Protein AF-A0A7Y2IN95-F1 (afdb_monomer)

Sequence (517 aa):
MPLPRKTAAGIASTVIFLLLLTSPASAHTDFESSYPADGASLDGPLDEITLVFTTEAEPVGDEFQILDSSGELLAPTSASTTDGRTWTLLIDPPLPAGPTGVRWMVKAPDAHPIDGSFSFTIVTSGDPTPNARTAAQTQTDGPQDPPAASDTTRAAGAGLALDEFLVTADSGQSSLTKLVPMARFLGFGGVLLGLGSITFAVVVLRGTKGEIWHVLFWTRRGGVLVVLSAILEFVAQVSSESGQASTLSSTFSVATSTFGLAIAMRIVGGIALAIGADFSLWTAPASPDLLPHRQQGAQRQLIAASSGAAQPPAEVDFFPNSLEKEPSVGRGELMWRATADSTLAFASVPILLISYAFDGHTVTEGDRWVTGALNAFHVGGAAVWVGGIVMLTSTLTRRKRAGHDLRALEMAIRFSVVASAALVIVGIAGALLSLTILDTVDELWTTPWGRLLLGKVLLVGIAATAGAYNHFELIPRLNRTGGNTALSEQLRVVVRLEAILLLSAVLVTAFMVGAAS

Structure (mmCIF, N/CA/C/O backbone):
data_AF-A0A7Y2IN95-F1
#
_entry.id   AF-A0A7Y2IN95-F1
#
loop_
_atom_site.group_PDB
_atom_site.id
_atom_site.type_symbol
_atom_site.label_atom_id
_atom_site.label_alt_id
_atom_site.label_comp_id
_atom_site.label_asym_id
_atom_site.label_entity_id
_atom_site.label_seq_id
_atom_site.pdbx_PDB_ins_code
_atom_site.Cartn_x
_atom_site.Cartn_y
_atom_site.Cartn_z
_atom_site.occupancy
_atom_site.B_iso_or_equiv
_atom_site.auth_seq_id
_atom_site.auth_comp_id
_atom_site.auth_asym_id
_atom_site.auth_atom_id
_atom_site.pdbx_PDB_model_num
ATOM 1 N N . MET A 1 1 ? -31.590 -10.942 8.340 1.00 36.75 1 MET A N 1
ATOM 2 C CA . MET A 1 1 ? -31.030 -12.310 8.387 1.00 36.75 1 MET A CA 1
ATOM 3 C C . MET A 1 1 ? -29.552 -12.207 8.732 1.00 36.75 1 MET A C 1
ATOM 5 O O . MET A 1 1 ? -28.870 -11.452 8.049 1.00 36.75 1 MET A O 1
ATOM 9 N N . PRO A 1 2 ? -29.050 -12.875 9.783 1.00 39.88 2 PRO A N 1
ATOM 10 C CA . PRO A 1 2 ? -27.616 -12.910 10.055 1.00 39.88 2 PRO A CA 1
ATOM 11 C C . PRO A 1 2 ? -26.902 -13.640 8.910 1.00 39.88 2 PRO A C 1
ATOM 13 O O . PRO A 1 2 ? -27.312 -14.734 8.529 1.00 39.88 2 PRO A O 1
ATOM 16 N N . LEU A 1 3 ? -25.851 -13.037 8.350 1.00 42.94 3 LEU A N 1
ATOM 17 C CA . LEU A 1 3 ? -24.986 -13.696 7.369 1.00 42.94 3 LEU A CA 1
ATOM 18 C C . LEU A 1 3 ? -24.347 -14.932 8.040 1.00 42.94 3 LEU A C 1
ATOM 20 O O . LEU A 1 3 ? -23.643 -14.776 9.044 1.00 42.94 3 LEU A O 1
ATOM 24 N N . PRO A 1 4 ? -24.614 -16.165 7.569 1.00 44.03 4 PRO A N 1
ATOM 25 C CA . PRO A 1 4 ? -24.109 -17.364 8.229 1.00 44.03 4 PRO A CA 1
ATOM 26 C C . PRO A 1 4 ? -22.579 -17.407 8.139 1.00 44.03 4 PRO A C 1
ATOM 28 O O . PRO A 1 4 ? -22.015 -17.017 7.131 1.00 44.03 4 PRO A O 1
ATOM 31 N N . ARG A 1 5 ? -21.879 -17.944 9.151 1.00 47.38 5 ARG A N 1
ATOM 32 C CA . ARG A 1 5 ? -20.393 -18.049 9.200 1.00 47.38 5 ARG A CA 1
ATOM 33 C C . ARG A 1 5 ? -19.745 -18.598 7.912 1.00 47.38 5 ARG A C 1
ATOM 35 O O . ARG A 1 5 ? -18.583 -18.304 7.646 1.00 47.38 5 ARG A O 1
ATOM 42 N N . LYS A 1 6 ? -20.502 -19.370 7.126 1.00 43.81 6 LYS A N 1
ATOM 43 C CA . LYS A 1 6 ? -20.122 -19.904 5.815 1.00 43.81 6 LYS A CA 1
ATOM 44 C C . LYS A 1 6 ? -19.934 -18.820 4.740 1.00 43.81 6 LYS A C 1
ATOM 46 O O . LYS A 1 6 ? -19.118 -19.024 3.857 1.00 43.81 6 LYS A O 1
ATOM 51 N N . THR A 1 7 ? -20.598 -17.663 4.827 1.00 51.06 7 THR A N 1
ATOM 52 C CA . THR A 1 7 ? -20.450 -16.567 3.849 1.00 51.06 7 THR A CA 1
ATOM 53 C C . THR A 1 7 ? -19.141 -15.813 4.015 1.00 51.06 7 THR A C 1
ATOM 55 O O . THR A 1 7 ? -18.540 -15.450 3.018 1.00 51.06 7 THR A O 1
ATOM 58 N N . ALA A 1 8 ? -18.645 -15.626 5.243 1.00 45.12 8 ALA A N 1
ATOM 59 C CA . ALA A 1 8 ? -17.359 -14.961 5.453 1.00 45.12 8 ALA A CA 1
ATOM 60 C C . ALA A 1 8 ? -16.173 -15.826 5.006 1.00 45.12 8 ALA A C 1
ATOM 62 O O . ALA A 1 8 ? -15.223 -15.317 4.419 1.00 45.12 8 ALA A O 1
ATOM 63 N N . ALA A 1 9 ? -16.250 -17.136 5.260 1.00 50.97 9 ALA A N 1
ATOM 64 C CA . ALA A 1 9 ? -15.304 -18.100 4.705 1.00 50.97 9 ALA A CA 1
ATOM 65 C C . ALA A 1 9 ? -15.447 -18.199 3.180 1.00 50.97 9 ALA A C 1
ATOM 67 O O . ALA A 1 9 ? -14.440 -18.203 2.492 1.00 50.97 9 ALA A O 1
ATOM 68 N N . GLY A 1 10 ? -16.680 -18.190 2.661 1.00 59.28 10 GLY A N 1
ATOM 69 C CA . GLY A 1 10 ? -16.968 -18.180 1.228 1.00 59.28 10 GLY A CA 1
ATOM 70 C C . GLY A 1 10 ? -16.366 -16.971 0.520 1.00 59.28 10 GLY A C 1
ATOM 71 O O . GLY A 1 10 ? -15.615 -17.161 -0.415 1.00 59.28 10 GLY A O 1
ATOM 72 N N . ILE A 1 11 ? -16.594 -15.750 1.012 1.00 61.47 11 ILE A N 1
ATOM 73 C CA . ILE A 1 11 ? -16.018 -14.524 0.437 1.00 61.47 11 ILE A CA 1
ATOM 74 C C . ILE A 1 11 ? -14.494 -14.534 0.549 1.00 61.47 11 ILE A C 1
ATOM 76 O O . ILE A 1 11 ? -13.833 -14.221 -0.426 1.00 61.47 11 ILE A O 1
ATOM 80 N N . ALA A 1 12 ? -13.920 -14.926 1.692 1.00 56.47 12 ALA A N 1
ATOM 81 C CA . ALA A 1 12 ? -12.467 -15.034 1.821 1.00 56.47 12 ALA A CA 1
ATOM 82 C C . ALA A 1 12 ? -11.889 -16.052 0.827 1.00 56.47 12 ALA A C 1
ATOM 84 O O . ALA A 1 12 ? -10.903 -15.757 0.167 1.00 56.47 12 ALA A O 1
ATOM 85 N N . SER A 1 13 ? -12.526 -17.214 0.672 1.00 65.62 13 SER A N 1
ATOM 86 C CA . SER A 1 13 ? -12.144 -18.224 -0.315 1.00 65.62 13 SER A CA 1
ATOM 87 C C . SER A 1 13 ? -12.374 -17.762 -1.748 1.00 65.62 13 SER A C 1
ATOM 89 O O . SER A 1 13 ? -11.560 -18.094 -2.590 1.00 65.62 13 SER A O 1
ATOM 91 N N . THR A 1 14 ? -13.418 -16.985 -2.041 1.00 70.50 14 THR A N 1
ATOM 92 C CA . THR A 1 14 ? -13.666 -16.406 -3.368 1.00 70.50 14 THR A CA 1
ATOM 93 C C . THR A 1 14 ? -12.662 -15.308 -3.681 1.00 70.50 14 THR A C 1
ATOM 95 O O . THR A 1 14 ? -12.158 -15.276 -4.788 1.00 70.50 14 THR A O 1
ATOM 98 N N . VAL A 1 15 ? -12.314 -14.447 -2.723 1.00 66.44 15 VAL A N 1
ATOM 99 C CA . VAL A 1 15 ? -11.265 -13.433 -2.882 1.00 66.44 15 VAL A CA 1
ATOM 100 C C . VAL A 1 15 ? -9.909 -14.111 -3.062 1.00 66.44 15 VAL A C 1
ATOM 102 O O . VAL A 1 15 ? -9.207 -13.779 -4.001 1.00 66.44 15 VAL A O 1
ATOM 105 N N . ILE A 1 16 ? -9.571 -15.116 -2.247 1.00 66.50 16 ILE A N 1
ATOM 106 C CA . ILE A 1 16 ? -8.352 -15.923 -2.421 1.00 66.50 16 ILE A CA 1
ATOM 107 C C . ILE A 1 16 ? -8.368 -16.642 -3.774 1.00 66.50 16 ILE A C 1
ATOM 109 O O . ILE A 1 16 ? -7.372 -16.619 -4.473 1.00 66.50 16 ILE A O 1
ATOM 113 N N . PHE A 1 17 ? -9.484 -17.246 -4.177 1.00 68.38 17 PHE A N 1
ATOM 114 C CA . PHE A 1 17 ? -9.612 -17.924 -5.466 1.00 68.38 17 PHE A CA 1
ATOM 115 C C . PHE A 1 17 ? -9.497 -16.945 -6.638 1.00 68.38 17 PHE A C 1
ATOM 117 O O . PHE A 1 17 ? -8.802 -17.251 -7.591 1.00 68.38 17 PHE A O 1
ATOM 124 N N . LEU A 1 18 ? -10.088 -15.751 -6.554 1.00 63.34 18 LEU A N 1
ATOM 125 C CA . LEU A 1 18 ? -9.924 -14.689 -7.550 1.00 63.34 18 LEU A CA 1
ATOM 126 C C . LEU A 1 18 ? -8.475 -14.181 -7.599 1.00 63.34 18 LEU A C 1
ATOM 128 O O . LEU A 1 18 ? -7.954 -13.998 -8.690 1.00 63.34 18 LEU A O 1
ATOM 132 N N . LEU A 1 19 ? -7.811 -14.032 -6.448 1.00 57.50 19 LEU A N 1
ATOM 133 C CA . LEU A 1 19 ? -6.383 -13.689 -6.348 1.00 57.50 19 LEU A CA 1
ATOM 134 C C . LEU A 1 19 ? -5.453 -14.821 -6.828 1.00 57.50 19 LEU A C 1
ATOM 136 O O . LEU A 1 19 ? -4.314 -14.565 -7.196 1.00 57.50 19 LEU A O 1
ATOM 140 N N . LEU A 1 20 ? -5.904 -16.077 -6.796 1.00 54.44 20 LEU A N 1
ATOM 141 C CA . LEU A 1 20 ? -5.171 -17.233 -7.328 1.00 54.44 20 LEU A CA 1
ATOM 142 C C . LEU A 1 20 ? -5.464 -17.470 -8.818 1.00 54.44 20 LEU A C 1
ATOM 144 O O . LEU A 1 20 ? -4.652 -18.077 -9.507 1.00 54.44 20 LEU A O 1
ATOM 148 N N . LEU A 1 21 ? -6.620 -17.008 -9.308 1.00 48.66 21 LEU A N 1
ATOM 149 C CA . LEU A 1 21 ? -6.990 -16.988 -10.726 1.00 48.66 21 LEU A CA 1
ATOM 150 C C . LEU A 1 21 ? -6.372 -15.807 -11.470 1.00 48.66 21 LEU A C 1
ATOM 152 O O . LEU A 1 21 ? -6.215 -15.878 -12.686 1.00 48.66 21 LEU A O 1
ATOM 156 N N . THR A 1 22 ? -5.987 -14.744 -10.762 1.00 38.66 22 THR A N 1
ATOM 157 C CA . THR A 1 22 ? -4.951 -13.851 -11.263 1.00 38.66 22 THR A CA 1
ATOM 158 C C . THR A 1 22 ? -3.640 -14.622 -11.210 1.00 38.66 22 THR A C 1
ATOM 160 O O . THR A 1 22 ? -2.850 -14.478 -10.279 1.00 38.66 22 THR A O 1
ATOM 163 N N . SER A 1 23 ? -3.392 -15.458 -12.224 1.00 38.09 23 SER A N 1
ATOM 164 C CA . SER A 1 23 ? -2.013 -15.671 -12.656 1.00 38.09 23 SER A CA 1
ATOM 165 C C . SER A 1 23 ? -1.368 -14.286 -12.743 1.00 38.09 23 SER A C 1
ATOM 167 O O . SER A 1 23 ? -2.075 -13.350 -13.144 1.00 38.09 23 SER A O 1
ATOM 169 N N . PRO A 1 24 ? -0.088 -14.104 -12.366 1.00 42.38 24 PRO A N 1
ATOM 170 C CA . PRO A 1 24 ? 0.616 -12.930 -12.847 1.00 42.38 24 PRO A CA 1
ATOM 171 C C . PRO A 1 24 ? 0.386 -12.952 -14.355 1.00 42.38 24 PRO A C 1
ATOM 173 O O . PRO A 1 24 ? 0.809 -13.887 -15.036 1.00 42.38 24 PRO A O 1
ATOM 176 N N . ALA A 1 25 ? -0.437 -12.034 -14.858 1.00 39.53 25 ALA A N 1
ATOM 177 C CA . ALA A 1 25 ? -0.475 -11.811 -16.278 1.00 39.53 25 ALA A CA 1
ATOM 178 C C . ALA A 1 25 ? 0.947 -11.345 -16.536 1.00 39.53 25 ALA A C 1
ATOM 180 O O . ALA A 1 25 ? 1.322 -10.272 -16.065 1.00 39.53 25 ALA A O 1
ATOM 181 N N . SER A 1 26 ? 1.766 -12.215 -17.128 1.00 45.59 26 SER A N 1
ATOM 182 C CA . SER A 1 26 ? 3.065 -11.823 -17.649 1.00 45.59 26 SER A CA 1
ATOM 183 C C . SER A 1 26 ? 2.737 -10.906 -18.816 1.00 45.59 26 SER A C 1
ATOM 185 O O . SER A 1 26 ? 2.536 -11.340 -19.941 1.00 45.59 26 SER A O 1
ATOM 187 N N . ALA A 1 27 ? 2.455 -9.664 -18.457 1.00 42.09 27 ALA A N 1
ATOM 188 C CA . ALA A 1 27 ? 2.051 -8.576 -19.318 1.00 42.09 27 ALA A CA 1
ATOM 189 C C . ALA A 1 27 ? 3.270 -7.738 -19.717 1.00 42.09 27 ALA A C 1
ATOM 191 O O . ALA A 1 27 ? 3.113 -6.724 -20.386 1.00 42.09 27 ALA A O 1
ATOM 192 N N . HIS A 1 28 ? 4.457 -8.157 -19.274 1.00 57.78 28 HIS A N 1
ATOM 193 C CA . HIS A 1 28 ? 5.712 -7.565 -19.676 1.00 57.78 28 HIS A CA 1
ATOM 194 C C . HIS A 1 28 ? 6.055 -8.022 -21.084 1.00 57.78 28 HIS A C 1
ATOM 196 O O . HIS A 1 28 ? 6.072 -9.226 -21.369 1.00 57.78 28 HIS A O 1
ATOM 202 N N . THR A 1 29 ? 6.329 -7.036 -21.937 1.00 61.94 29 THR A N 1
ATOM 203 C CA . THR A 1 29 ? 7.121 -7.251 -23.140 1.00 61.94 29 THR A CA 1
ATOM 204 C C . THR A 1 29 ? 8.453 -7.836 -22.691 1.00 61.94 29 THR A C 1
ATOM 206 O O . THR A 1 29 ? 9.130 -7.269 -21.839 1.00 61.94 29 THR A O 1
ATOM 209 N N . ASP A 1 30 ? 8.780 -9.002 -23.224 1.00 72.50 30 ASP A N 1
ATOM 210 C CA . ASP A 1 30 ? 10.022 -9.724 -22.987 1.00 72.50 30 ASP A CA 1
ATOM 211 C C . ASP A 1 30 ? 10.564 -10.177 -24.346 1.00 72.50 30 ASP A C 1
ATOM 213 O O . ASP A 1 30 ? 9.817 -10.272 -25.331 1.00 72.50 30 ASP A O 1
ATOM 217 N N . PHE A 1 31 ? 11.861 -10.442 -24.409 1.00 80.94 31 PHE A N 1
ATOM 218 C CA . PHE A 1 31 ? 12.503 -10.966 -25.603 1.00 80.94 31 PHE A CA 1
ATOM 219 C C . PHE A 1 31 ? 12.159 -12.447 -25.773 1.00 80.94 31 PHE A C 1
ATOM 221 O O . PHE A 1 31 ? 12.450 -13.278 -24.916 1.00 80.94 31 PHE A O 1
ATOM 228 N N . GLU A 1 32 ? 11.514 -12.786 -26.889 1.00 83.38 32 GLU A N 1
ATOM 229 C CA . GLU A 1 32 ? 11.053 -14.147 -27.166 1.00 83.38 32 GLU A CA 1
ATOM 230 C C . GLU A 1 32 ? 12.100 -14.935 -27.960 1.00 83.38 32 GLU A C 1
ATOM 232 O O . GLU A 1 32 ? 12.454 -16.054 -27.586 1.00 83.38 32 GLU A O 1
ATOM 237 N N . SER A 1 33 ? 12.595 -14.373 -29.068 1.00 85.06 33 SER A N 1
ATOM 238 C CA . SER A 1 33 ? 13.612 -15.016 -29.910 1.00 85.06 33 SER A CA 1
ATOM 239 C C . SER A 1 33 ? 14.237 -14.052 -30.921 1.00 85.06 33 SER A C 1
ATOM 241 O O . SER A 1 33 ? 13.730 -12.956 -31.151 1.00 85.06 33 SER A O 1
ATOM 243 N N . SER A 1 34 ? 15.315 -14.488 -31.573 1.00 93.75 34 SER A N 1
ATOM 244 C CA . SER A 1 34 ? 15.906 -13.804 -32.722 1.00 93.75 34 SER A CA 1
ATOM 245 C C . SER A 1 34 ? 16.269 -14.769 -33.845 1.00 93.75 34 SER A C 1
ATOM 247 O O . SER A 1 34 ? 16.494 -15.965 -33.634 1.00 93.75 34 SER A O 1
ATOM 249 N N . TYR A 1 35 ? 16.374 -14.216 -35.049 1.00 91.31 35 TYR A N 1
ATOM 250 C CA . TYR A 1 35 ? 17.114 -14.806 -36.150 1.00 91.31 35 TYR A CA 1
ATOM 251 C C . TYR A 1 35 ? 18.186 -13.808 -36.606 1.00 91.31 35 TYR A C 1
ATOM 253 O O . TYR A 1 35 ? 17.831 -12.716 -37.035 1.00 91.31 35 TYR A O 1
ATOM 261 N N . PRO A 1 36 ? 19.476 -14.151 -36.547 1.00 94.69 36 PRO A N 1
ATOM 262 C CA . PRO A 1 36 ? 20.026 -15.387 -36.001 1.00 94.69 36 PRO A CA 1
ATOM 263 C C . PRO A 1 36 ? 19.765 -15.570 -34.506 1.00 94.69 36 PRO A C 1
ATOM 265 O O . PRO A 1 36 ? 19.618 -14.594 -33.772 1.00 94.69 36 PRO A O 1
ATOM 268 N N . ALA A 1 37 ? 19.715 -16.826 -34.058 1.00 90.38 37 ALA A N 1
ATOM 269 C CA . ALA A 1 37 ? 19.583 -17.138 -32.638 1.00 90.38 37 ALA A CA 1
ATOM 270 C C . ALA A 1 37 ? 20.877 -16.800 -31.879 1.00 90.38 37 ALA A C 1
ATOM 272 O O . ALA A 1 37 ? 21.968 -16.859 -32.450 1.00 90.38 37 ALA A O 1
ATOM 273 N N . ASP A 1 38 ? 20.757 -16.501 -30.586 1.00 88.81 38 ASP A N 1
ATOM 274 C CA . ASP A 1 38 ? 21.921 -16.282 -29.725 1.00 88.81 38 ASP A CA 1
ATOM 275 C C . ASP A 1 38 ? 22.856 -17.506 -29.717 1.00 88.81 38 ASP A C 1
ATOM 277 O O . ASP A 1 38 ? 22.423 -18.657 -29.599 1.00 88.81 38 ASP A O 1
ATOM 281 N N . GLY A 1 39 ? 24.148 -17.252 -29.902 1.00 86.56 39 GLY A N 1
ATOM 282 C CA . GLY A 1 39 ? 25.207 -18.245 -30.045 1.00 86.56 39 GLY A CA 1
ATOM 283 C C . GLY A 1 39 ? 25.232 -18.999 -31.381 1.00 86.56 39 GLY A C 1
ATOM 284 O O . GLY A 1 39 ? 26.013 -19.943 -31.517 1.00 86.56 39 GLY A O 1
ATOM 285 N N . ALA A 1 40 ? 24.402 -18.642 -32.369 1.00 88.31 40 ALA A N 1
ATOM 286 C CA . ALA A 1 40 ? 24.360 -19.354 -33.648 1.00 88.31 40 ALA A CA 1
ATOM 287 C C . ALA A 1 40 ? 25.634 -19.149 -34.492 1.00 88.31 40 ALA A C 1
ATOM 289 O O . ALA A 1 40 ? 26.254 -18.087 -34.468 1.00 88.31 40 ALA A O 1
ATOM 290 N N . SER A 1 41 ? 25.981 -20.153 -35.304 1.00 92.00 41 SER A N 1
ATOM 291 C CA . SER A 1 41 ? 26.959 -20.044 -36.396 1.00 92.00 41 SER A CA 1
ATOM 292 C C . SER A 1 41 ? 26.245 -20.192 -37.739 1.00 92.00 41 SER A C 1
ATOM 294 O O . SER A 1 41 ? 25.483 -21.144 -37.908 1.00 92.00 41 SER A O 1
ATOM 296 N N . LEU A 1 42 ? 26.477 -19.280 -38.685 1.00 89.56 42 LEU A N 1
ATOM 297 C CA . LEU A 1 42 ? 25.752 -19.220 -39.964 1.00 89.56 42 LEU A CA 1
ATOM 298 C C . LEU A 1 42 ? 26.711 -19.140 -41.146 1.00 89.56 42 LEU A C 1
ATOM 300 O O . LEU A 1 42 ? 27.729 -18.460 -41.059 1.00 89.56 42 LEU A O 1
ATOM 304 N N . ASP A 1 43 ? 26.343 -19.756 -42.265 1.00 86.06 43 ASP A N 1
ATOM 305 C CA . ASP A 1 43 ? 27.099 -19.661 -43.511 1.00 86.06 43 ASP A CA 1
ATOM 306 C C . ASP A 1 43 ? 26.725 -18.402 -44.311 1.00 86.06 43 ASP A C 1
ATOM 308 O O . ASP A 1 43 ? 25.556 -18.191 -44.633 1.00 86.06 43 ASP A O 1
ATOM 312 N N . GLY A 1 44 ? 27.735 -17.637 -44.736 1.00 76.44 44 GLY A N 1
ATOM 313 C CA . GLY A 1 44 ? 27.584 -16.565 -45.730 1.00 76.44 44 GLY A CA 1
ATOM 314 C C . GLY A 1 44 ? 27.246 -15.178 -45.162 1.00 76.44 44 GLY A C 1
ATOM 315 O O . GLY A 1 44 ? 26.984 -15.041 -43.973 1.00 76.44 44 GLY A O 1
ATOM 316 N N . PRO A 1 45 ? 27.297 -14.123 -45.997 1.00 77.69 45 PRO A N 1
ATOM 317 C CA . PRO A 1 45 ? 27.002 -12.760 -45.559 1.00 77.69 45 PRO A CA 1
ATOM 318 C C . PRO A 1 45 ? 25.541 -12.632 -45.108 1.00 77.69 45 PRO A C 1
ATOM 320 O O . PRO A 1 45 ? 24.650 -13.180 -45.755 1.00 77.69 45 PRO A O 1
ATOM 323 N N . LEU A 1 46 ? 25.307 -11.893 -44.022 1.00 89.19 46 LEU A N 1
ATOM 324 C CA . LEU A 1 46 ? 23.978 -11.670 -43.449 1.00 89.19 46 LEU A CA 1
ATOM 325 C C . LEU A 1 46 ? 23.557 -10.209 -43.643 1.00 89.19 46 LEU A C 1
ATOM 327 O O . LEU A 1 46 ? 24.260 -9.302 -43.205 1.00 89.19 46 LEU A O 1
ATOM 331 N N . ASP A 1 47 ? 22.412 -9.989 -44.276 1.00 92.69 47 ASP A N 1
ATOM 332 C CA . ASP A 1 47 ? 21.821 -8.672 -44.549 1.00 92.69 47 ASP A CA 1
ATOM 333 C C . ASP A 1 47 ? 20.510 -8.423 -43.784 1.00 92.69 47 ASP A C 1
ATOM 335 O O . ASP A 1 47 ? 19.954 -7.327 -43.848 1.00 92.69 47 ASP A O 1
ATOM 339 N N . GLU A 1 48 ? 20.030 -9.409 -43.021 1.00 93.69 48 GLU A N 1
ATOM 340 C CA . GLU A 1 48 ? 18.777 -9.330 -42.271 1.00 93.69 48 GLU A CA 1
ATOM 341 C C . GLU A 1 48 ? 18.904 -9.946 -40.870 1.00 93.69 48 GLU A C 1
ATOM 343 O O . GLU A 1 48 ? 19.408 -11.059 -40.700 1.00 93.69 48 GLU A O 1
ATOM 348 N N . ILE A 1 49 ? 18.399 -9.235 -39.858 1.00 95.38 49 ILE A N 1
ATOM 349 C CA . ILE A 1 49 ? 18.238 -9.725 -38.482 1.00 95.38 49 ILE A CA 1
ATOM 350 C C . ILE A 1 49 ? 16.778 -9.539 -38.071 1.00 95.38 49 ILE A C 1
ATOM 352 O O . ILE A 1 49 ? 16.201 -8.477 -38.273 1.00 95.38 49 ILE A O 1
ATOM 356 N N . THR A 1 50 ? 16.174 -10.555 -37.464 1.00 95.19 50 THR A N 1
ATOM 357 C CA . THR A 1 50 ? 14.816 -10.502 -36.913 1.00 95.19 50 THR A CA 1
ATOM 358 C C . THR A 1 50 ? 14.845 -10.635 -35.395 1.00 95.19 50 THR A C 1
ATOM 360 O O . THR A 1 50 ? 15.530 -11.508 -34.863 1.00 95.19 50 THR A O 1
ATOM 363 N N . LEU A 1 51 ? 14.066 -9.808 -34.699 1.00 93.62 51 LEU A N 1
ATOM 364 C CA . LEU A 1 51 ? 13.828 -9.872 -33.258 1.00 93.62 51 LEU A CA 1
ATOM 365 C C . LEU A 1 51 ? 12.334 -10.081 -33.000 1.00 93.62 51 LEU A C 1
ATOM 367 O O . LEU A 1 51 ? 11.502 -9.454 -33.652 1.00 93.62 51 LEU A O 1
ATOM 371 N N . VAL A 1 52 ? 11.995 -10.949 -32.050 1.00 90.75 52 VAL A N 1
ATOM 372 C CA . VAL A 1 52 ? 10.614 -11.276 -31.679 1.00 90.75 52 VAL A CA 1
ATOM 373 C C . VAL A 1 52 ? 10.410 -11.001 -30.196 1.00 90.75 52 VAL A C 1
ATOM 375 O O . VAL A 1 52 ? 11.180 -11.485 -29.366 1.00 90.75 52 VAL A O 1
ATOM 378 N N . PHE A 1 53 ? 9.341 -10.277 -29.873 1.00 86.75 53 PHE A N 1
ATOM 379 C CA . PHE A 1 53 ? 8.924 -9.971 -28.507 1.00 86.75 53 PHE A CA 1
ATOM 380 C C . PHE A 1 53 ? 7.570 -10.613 -28.156 1.00 86.75 53 PHE A C 1
ATOM 382 O O . PHE A 1 53 ? 6.698 -10.837 -29.009 1.00 86.75 53 PHE A O 1
ATOM 389 N N . THR A 1 54 ? 7.367 -10.875 -26.863 1.00 80.44 54 THR A N 1
ATOM 390 C CA . THR A 1 54 ? 6.140 -11.500 -26.335 1.00 80.44 54 THR A CA 1
ATOM 391 C C . THR A 1 54 ? 4.892 -10.623 -26.512 1.00 80.44 54 THR A C 1
ATOM 393 O O . THR A 1 54 ? 3.787 -11.148 -26.682 1.00 80.44 54 THR A O 1
ATOM 396 N N . THR A 1 55 ? 5.056 -9.297 -26.518 1.00 78.62 55 THR A N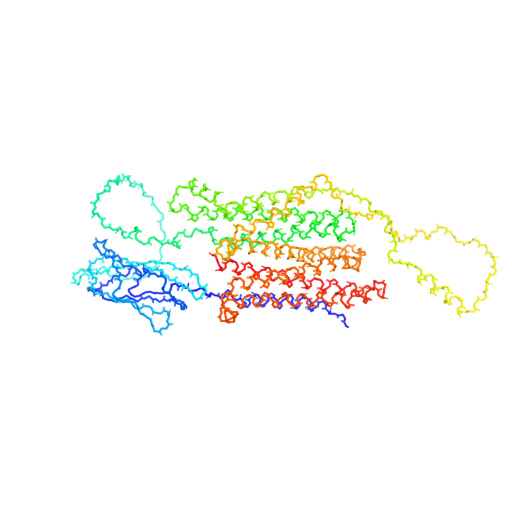 1
ATOM 397 C CA . THR A 1 55 ? 4.019 -8.282 -26.782 1.00 78.62 55 THR A CA 1
ATOM 398 C C . THR A 1 55 ? 4.569 -7.155 -27.660 1.00 78.62 55 THR A C 1
ATOM 400 O O . THR A 1 55 ? 5.729 -7.200 -28.061 1.00 78.62 55 THR A O 1
ATOM 403 N N . GLU A 1 56 ? 3.722 -6.189 -28.034 1.00 81.31 56 GLU A N 1
ATOM 404 C CA . GLU A 1 56 ? 4.133 -5.042 -28.858 1.00 81.31 56 GLU A CA 1
ATOM 405 C C . GLU A 1 56 ? 5.310 -4.290 -28.209 1.00 81.31 56 GLU A C 1
ATOM 407 O O . GLU A 1 56 ? 5.378 -4.166 -26.985 1.00 81.31 56 GLU A O 1
ATOM 412 N N . ALA A 1 57 ? 6.247 -3.817 -29.025 1.00 81.25 57 ALA A N 1
ATOM 413 C CA . ALA A 1 57 ? 7.452 -3.123 -28.599 1.00 81.25 57 ALA A CA 1
ATOM 414 C C . ALA A 1 57 ? 7.728 -1.939 -29.531 1.00 81.25 57 ALA A C 1
ATOM 416 O O . ALA A 1 57 ? 7.751 -2.095 -30.755 1.00 81.25 57 ALA A O 1
ATOM 417 N N . GLU A 1 58 ? 7.947 -0.763 -28.947 1.00 80.81 58 GLU A N 1
ATOM 418 C CA . GLU A 1 58 ? 8.278 0.466 -29.665 1.00 80.81 58 GLU A CA 1
ATOM 419 C C . GLU A 1 58 ? 9.744 0.851 -29.450 1.00 80.81 58 GLU A C 1
ATOM 421 O O . GLU A 1 58 ? 10.172 0.971 -28.307 1.00 80.81 58 GLU A O 1
ATOM 426 N N . PRO A 1 59 ? 10.504 1.129 -30.512 1.00 80.19 59 PRO A N 1
ATOM 427 C CA . PRO A 1 59 ? 11.826 1.712 -30.387 1.00 80.19 59 PRO A CA 1
ATOM 428 C C . PRO A 1 59 ? 11.793 3.170 -29.818 1.00 80.19 59 PRO A C 1
ATOM 430 O O . PRO A 1 59 ? 11.173 4.065 -30.392 1.00 80.19 59 PRO A O 1
ATOM 433 N N . VAL A 1 60 ? 12.454 3.405 -28.679 1.00 68.88 60 VAL A N 1
ATOM 434 C CA . VAL A 1 60 ? 13.123 4.603 -28.108 1.00 68.88 60 VAL A CA 1
ATOM 435 C C . VAL A 1 60 ? 14.580 4.942 -28.616 1.00 68.88 60 VAL A C 1
ATOM 437 O O . VAL A 1 60 ? 15.582 4.628 -27.967 1.00 68.88 60 VAL A O 1
ATOM 440 N N . GLY A 1 61 ? 14.759 5.737 -29.683 1.00 59.50 61 GLY A N 1
ATOM 441 C CA . GLY A 1 61 ? 16.057 6.392 -30.015 1.00 59.50 61 GLY A CA 1
ATOM 442 C C . GLY A 1 61 ? 16.993 5.669 -31.014 1.00 59.50 61 GLY A C 1
ATOM 443 O O . GLY A 1 61 ? 16.529 5.198 -32.047 1.00 59.50 61 GLY A O 1
ATOM 444 N N . ASP A 1 62 ? 18.321 5.665 -30.766 1.00 59.19 62 ASP A N 1
ATOM 445 C CA . ASP A 1 62 ? 19.377 5.063 -31.630 1.00 59.19 62 ASP A CA 1
ATOM 446 C C . ASP A 1 62 ? 19.699 3.614 -31.208 1.00 59.19 62 ASP A C 1
ATOM 448 O O . ASP A 1 62 ? 20.676 3.322 -30.508 1.00 59.19 62 ASP A O 1
ATOM 452 N N . GLU A 1 63 ? 18.821 2.694 -31.573 1.00 75.00 63 GLU A N 1
ATOM 453 C CA . GLU A 1 63 ? 18.382 1.718 -30.578 1.00 75.00 63 GLU A CA 1
ATOM 454 C C . GLU A 1 63 ? 18.651 0.253 -30.885 1.00 75.00 63 GLU A C 1
ATOM 456 O O . GLU A 1 63 ? 18.913 -0.536 -29.980 1.00 75.00 63 GLU A O 1
ATOM 461 N N . PHE A 1 64 ? 18.647 -0.098 -32.166 1.00 89.62 64 PHE A N 1
ATOM 462 C CA . PHE A 1 64 ? 19.211 -1.349 -32.638 1.00 89.62 64 PHE A CA 1
ATOM 463 C C . PHE A 1 64 ? 20.646 -1.068 -33.051 1.00 89.62 64 PHE A C 1
ATOM 465 O O . PHE A 1 64 ? 20.899 -0.310 -33.987 1.00 89.62 64 PHE A O 1
ATOM 472 N N . GLN A 1 65 ? 21.586 -1.665 -32.334 1.00 91.69 65 GLN A N 1
ATOM 473 C CA . GLN A 1 65 ? 23.008 -1.507 -32.587 1.00 91.69 65 GLN A CA 1
ATOM 474 C C . GLN A 1 65 ? 23.601 -2.862 -32.917 1.00 91.69 65 GLN A C 1
ATOM 476 O O . GLN A 1 65 ? 23.311 -3.860 -32.256 1.00 91.69 65 GLN A O 1
ATOM 481 N N . ILE A 1 66 ? 24.439 -2.886 -33.941 1.00 93.75 66 ILE A N 1
AT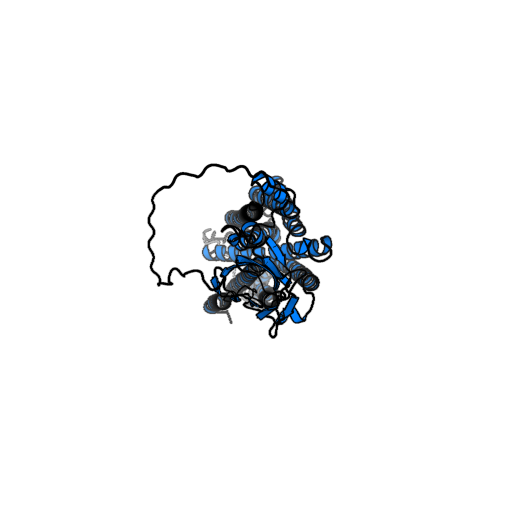OM 482 C CA . ILE A 1 66 ? 25.120 -4.086 -34.398 1.00 93.75 66 ILE A CA 1
ATOM 483 C C . ILE A 1 66 ? 26.611 -3.810 -34.278 1.00 93.75 66 ILE A C 1
ATOM 485 O O . ILE A 1 66 ? 27.103 -2.833 -34.829 1.00 93.75 66 ILE A O 1
ATOM 489 N N . LEU A 1 67 ? 27.329 -4.643 -33.536 1.00 93.25 67 LEU A N 1
ATOM 490 C CA . LEU A 1 67 ? 28.782 -4.613 -33.498 1.00 93.25 67 LEU A CA 1
ATOM 491 C C . LEU A 1 67 ? 29.298 -5.666 -34.471 1.00 93.25 67 LEU A C 1
ATOM 493 O O . LEU A 1 67 ? 29.067 -6.859 -34.260 1.00 93.25 67 LEU A O 1
ATOM 497 N N . ASP A 1 68 ? 29.981 -5.231 -35.522 1.00 90.06 68 ASP A N 1
ATOM 498 C CA . ASP A 1 68 ? 30.558 -6.145 -36.500 1.00 90.06 68 ASP A CA 1
ATOM 499 C C . ASP A 1 68 ? 31.866 -6.793 -36.004 1.00 90.06 68 ASP A C 1
ATOM 501 O O . ASP A 1 68 ? 32.418 -6.458 -34.951 1.00 90.06 68 ASP A O 1
ATOM 505 N N . SER A 1 69 ? 32.408 -7.717 -36.797 1.00 86.94 69 SER A N 1
ATOM 506 C CA . SER A 1 69 ? 33.648 -8.426 -36.465 1.00 86.94 69 SER A CA 1
ATOM 507 C C . SER A 1 69 ? 34.904 -7.548 -36.455 1.00 86.94 69 SER A C 1
ATOM 509 O O . SER A 1 69 ? 35.959 -7.999 -36.008 1.00 86.94 69 SER A O 1
ATOM 511 N N . SER A 1 70 ? 34.831 -6.328 -36.995 1.00 85.50 70 SER A N 1
ATOM 512 C CA . SER A 1 70 ? 35.920 -5.347 -36.971 1.00 85.50 70 SER A CA 1
ATOM 513 C C . SER A 1 70 ? 35.903 -4.481 -35.703 1.00 85.50 70 SER A C 1
ATOM 515 O O . SER A 1 70 ? 36.882 -3.785 -35.418 1.00 85.50 70 SER A O 1
ATOM 517 N N . GLY A 1 71 ? 34.832 -4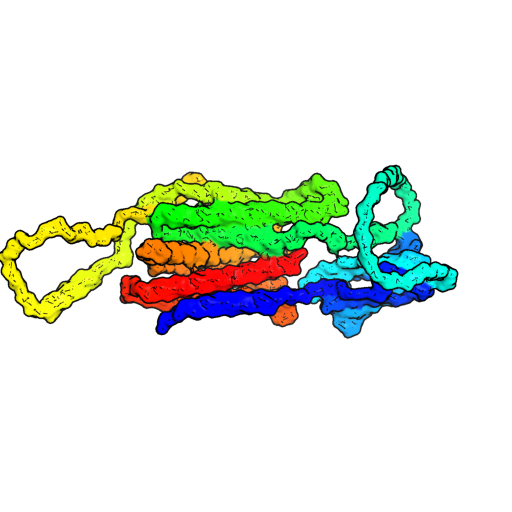.580 -34.905 1.00 83.88 71 GLY A N 1
ATOM 518 C CA . GLY A 1 71 ? 34.589 -3.748 -33.730 1.00 83.88 71 GLY A CA 1
ATOM 519 C C . GLY A 1 71 ? 33.965 -2.393 -34.077 1.00 83.88 71 GLY A C 1
ATOM 520 O O . GLY A 1 71 ? 34.050 -1.466 -33.265 1.00 83.88 71 GLY A O 1
ATOM 521 N N . GLU A 1 72 ? 33.380 -2.264 -35.272 1.00 88.62 72 GLU A N 1
ATOM 522 C CA . GLU A 1 72 ? 32.631 -1.093 -35.721 1.00 88.62 72 GLU A CA 1
ATOM 523 C C . GLU A 1 72 ? 31.156 -1.220 -35.312 1.00 88.62 72 GLU A C 1
ATOM 525 O O . GLU A 1 72 ? 30.541 -2.282 -35.435 1.00 88.62 72 GLU A O 1
ATOM 530 N N . LEU A 1 73 ? 30.591 -0.124 -34.797 1.00 89.44 73 LEU A N 1
ATOM 531 C CA . LEU A 1 73 ? 29.167 -0.031 -34.488 1.00 89.44 73 LEU A CA 1
ATOM 532 C C . LEU A 1 73 ? 28.400 0.407 -35.731 1.00 89.44 73 LEU A C 1
ATOM 534 O O . LEU A 1 73 ? 28.599 1.508 -36.244 1.00 89.44 73 LEU A O 1
ATOM 538 N N . LEU A 1 74 ? 27.479 -0.443 -36.154 1.00 89.31 74 LEU A N 1
ATOM 539 C CA . LEU A 1 74 ? 26.587 -0.240 -37.278 1.00 89.31 74 LEU A CA 1
ATOM 540 C C . LEU A 1 74 ? 25.158 -0.039 -36.765 1.00 89.31 74 LEU A C 1
ATOM 542 O O . LEU A 1 74 ? 24.695 -0.729 -35.853 1.00 89.31 74 LEU A O 1
ATOM 546 N N . ALA A 1 75 ? 24.448 0.900 -37.383 1.00 88.75 75 ALA A N 1
ATOM 547 C CA . ALA A 1 75 ? 22.998 0.992 -37.281 1.00 88.75 75 ALA A CA 1
ATOM 548 C C . ALA A 1 75 ? 22.374 0.241 -38.469 1.00 88.75 75 ALA A C 1
ATOM 550 O O . ALA A 1 75 ? 22.932 0.296 -39.571 1.00 88.75 75 ALA A O 1
ATOM 551 N N . PRO A 1 76 ? 21.229 -0.441 -38.294 1.00 90.25 76 PRO A N 1
ATOM 552 C CA . PRO A 1 76 ? 20.535 -1.046 -39.419 1.00 90.25 76 PRO A CA 1
ATOM 553 C C . PRO A 1 76 ? 20.080 0.036 -40.403 1.00 90.25 76 PRO A C 1
ATOM 555 O O . PRO A 1 76 ? 19.619 1.110 -40.013 1.00 90.25 76 PRO A O 1
ATOM 558 N N . THR A 1 77 ? 20.162 -0.264 -41.695 1.00 91.06 77 THR A N 1
ATOM 559 C CA . THR A 1 77 ? 19.704 0.613 -42.779 1.00 91.06 77 THR A CA 1
ATOM 560 C C . THR A 1 77 ? 18.193 0.852 -42.702 1.00 91.06 77 THR A C 1
ATOM 562 O O . THR A 1 77 ? 17.707 1.915 -43.087 1.00 91.06 77 THR A O 1
ATOM 565 N N . SER A 1 78 ? 17.437 -0.118 -42.178 1.00 89.19 78 SER A N 1
ATOM 566 C CA . SER A 1 78 ? 16.040 0.078 -41.783 1.00 89.19 78 SER A CA 1
ATOM 567 C C . SER A 1 78 ? 15.627 -0.894 -40.683 1.00 89.19 78 SER A C 1
ATOM 569 O O . SER A 1 78 ? 16.107 -2.024 -40.660 1.00 89.19 78 SER A O 1
ATOM 571 N N . ALA A 1 79 ? 14.696 -0.473 -39.830 1.00 90.19 79 ALA A N 1
ATOM 572 C CA . ALA A 1 79 ? 14.011 -1.318 -38.858 1.00 90.19 79 ALA A CA 1
ATOM 573 C C . ALA A 1 79 ? 12.501 -1.197 -39.096 1.00 90.19 79 ALA A C 1
ATOM 575 O O . ALA A 1 79 ? 11.968 -0.087 -39.132 1.00 90.19 79 ALA A O 1
ATOM 576 N N . SER A 1 80 ? 11.812 -2.317 -39.307 1.00 90.69 80 SER A N 1
ATOM 577 C CA . SER A 1 80 ? 10.374 -2.315 -39.597 1.00 90.69 80 SER A CA 1
ATOM 578 C C . SER A 1 80 ? 9.645 -3.458 -38.903 1.00 90.69 80 SER A C 1
ATOM 580 O O . SER A 1 80 ? 10.236 -4.487 -38.588 1.00 90.69 80 SER A O 1
ATOM 582 N N . THR A 1 81 ? 8.346 -3.277 -38.676 1.00 91.00 81 THR A N 1
ATOM 583 C CA . THR A 1 81 ? 7.471 -4.281 -38.069 1.00 91.00 81 THR A CA 1
ATOM 584 C C . THR A 1 81 ? 6.098 -4.262 -38.740 1.00 91.00 81 THR A C 1
ATOM 586 O O . THR A 1 81 ? 5.657 -3.223 -39.234 1.00 91.00 81 THR A O 1
ATOM 589 N N . THR A 1 82 ? 5.424 -5.414 -38.779 1.00 83.81 82 THR A N 1
ATOM 590 C CA . THR A 1 82 ? 4.050 -5.537 -39.312 1.00 83.81 82 THR A CA 1
ATOM 591 C C . THR A 1 82 ? 3.005 -5.682 -38.202 1.00 83.81 82 THR A C 1
ATOM 593 O O . THR A 1 82 ? 1.841 -5.343 -38.400 1.00 83.81 82 THR A O 1
ATOM 596 N N . ASP A 1 83 ? 3.411 -6.181 -37.036 1.00 83.25 83 ASP A N 1
ATOM 597 C CA . ASP A 1 83 ? 2.541 -6.557 -35.917 1.00 83.25 83 ASP A CA 1
ATOM 598 C C . ASP A 1 83 ? 2.964 -5.919 -34.581 1.00 83.25 83 ASP A C 1
ATOM 600 O O . ASP A 1 83 ? 2.380 -6.233 -33.547 1.00 83.25 83 ASP A O 1
ATOM 604 N N . GLY A 1 84 ? 3.993 -5.064 -34.590 1.00 83.19 84 GLY A N 1
ATOM 605 C CA . GLY A 1 84 ? 4.570 -4.450 -33.394 1.00 83.19 84 GLY A CA 1
ATOM 606 C C . GLY A 1 84 ? 5.416 -5.403 -32.546 1.00 83.19 84 GLY A C 1
ATOM 607 O O . GLY A 1 84 ? 6.021 -4.958 -31.578 1.00 83.19 84 GLY A O 1
ATOM 608 N N . ARG A 1 85 ? 5.477 -6.697 -32.880 1.00 88.00 85 ARG A N 1
ATOM 609 C CA . ARG A 1 85 ? 6.146 -7.748 -32.090 1.00 88.00 85 ARG A CA 1
ATOM 610 C C . ARG A 1 85 ? 7.386 -8.296 -32.772 1.00 88.00 85 ARG A C 1
ATOM 612 O O . ARG A 1 85 ? 8.347 -8.657 -32.102 1.00 88.00 85 ARG A O 1
ATOM 619 N N . THR A 1 86 ? 7.336 -8.384 -34.095 1.00 92.25 86 THR A N 1
ATOM 620 C CA . THR A 1 86 ? 8.402 -8.911 -34.938 1.00 92.25 86 THR A CA 1
ATOM 621 C C . THR A 1 86 ? 9.071 -7.743 -35.642 1.00 92.25 86 THR A C 1
ATOM 623 O O . THR A 1 86 ? 8.445 -7.069 -36.464 1.00 92.25 86 THR A O 1
ATOM 626 N N . TRP A 1 87 ? 10.327 -7.488 -35.299 1.00 94.00 87 TRP A N 1
ATOM 627 C CA . TRP A 1 87 ? 11.143 -6.425 -35.869 1.00 94.00 87 TRP A CA 1
ATOM 628 C C . TRP A 1 87 ? 12.160 -7.009 -36.839 1.00 94.00 87 TRP A C 1
ATOM 630 O O . TRP A 1 87 ? 12.983 -7.831 -36.448 1.00 94.00 87 TRP A O 1
ATOM 640 N N . THR A 1 88 ? 12.115 -6.558 -38.089 1.00 95.06 88 THR A N 1
ATOM 641 C CA . THR A 1 88 ? 13.080 -6.906 -39.134 1.00 95.06 88 THR A CA 1
ATOM 642 C C . THR A 1 88 ? 14.038 -5.741 -39.342 1.00 95.06 88 THR A C 1
ATOM 644 O O . THR A 1 88 ? 13.615 -4.626 -39.666 1.00 95.06 88 THR A O 1
ATOM 647 N N . LEU A 1 89 ? 15.326 -6.014 -39.157 1.00 94.50 89 LEU A N 1
ATOM 648 C CA . LEU A 1 89 ? 16.444 -5.100 -39.335 1.00 94.50 89 LEU A CA 1
ATOM 649 C C . LEU A 1 89 ? 17.166 -5.448 -40.639 1.00 94.50 89 LEU A C 1
ATOM 651 O O . LEU A 1 89 ? 17.694 -6.550 -40.765 1.00 94.50 89 LEU A O 1
ATOM 655 N N . LEU A 1 90 ? 17.203 -4.516 -41.589 1.00 94.62 90 LEU A N 1
ATOM 656 C CA . LEU A 1 90 ? 17.955 -4.665 -42.840 1.00 94.62 90 LEU A CA 1
ATOM 657 C C . LEU A 1 90 ? 19.315 -3.980 -42.735 1.00 94.62 90 LEU A C 1
ATOM 659 O O . LEU A 1 90 ? 19.412 -2.893 -42.164 1.00 94.62 90 LEU A O 1
ATOM 663 N N . ILE A 1 91 ? 20.342 -4.601 -43.310 1.00 93.56 91 ILE A N 1
ATOM 664 C CA . ILE A 1 91 ? 21.745 -4.209 -43.180 1.00 93.56 91 ILE A CA 1
ATOM 665 C C . ILE A 1 91 ? 22.381 -4.168 -44.573 1.00 93.56 91 ILE A C 1
ATOM 667 O O . ILE A 1 91 ? 22.467 -5.185 -45.259 1.00 93.56 91 ILE A O 1
ATOM 671 N N . ASP A 1 92 ? 22.833 -2.986 -44.988 1.00 90.88 92 ASP A N 1
ATOM 672 C CA . ASP A 1 92 ? 23.527 -2.766 -46.260 1.00 90.88 92 ASP A CA 1
ATOM 673 C C . ASP A 1 92 ? 24.756 -1.861 -46.037 1.00 90.88 92 ASP A C 1
ATOM 675 O O . ASP A 1 92 ? 24.581 -0.716 -45.601 1.00 90.88 92 ASP A O 1
ATOM 679 N N . PRO A 1 93 ? 25.993 -2.331 -46.315 1.00 89.38 93 PRO A N 1
ATOM 680 C CA . PRO A 1 93 ? 26.349 -3.633 -46.899 1.00 89.38 93 PRO A CA 1
ATOM 681 C C . PRO A 1 93 ? 26.166 -4.820 -45.931 1.00 89.38 93 PRO A C 1
ATOM 683 O O . PRO A 1 93 ? 26.201 -4.615 -44.718 1.00 89.38 93 PRO A O 1
ATOM 686 N N . PRO A 1 94 ? 26.023 -6.064 -46.440 1.00 89.94 94 PRO A N 1
ATOM 687 C CA . PRO A 1 94 ? 25.891 -7.254 -45.600 1.00 89.94 94 PRO A CA 1
ATOM 688 C C . PRO A 1 94 ? 27.060 -7.431 -44.626 1.00 89.94 94 PRO A C 1
ATOM 690 O O . PRO A 1 94 ? 28.209 -7.118 -44.954 1.00 89.94 94 PRO A O 1
ATOM 693 N N . LEU A 1 95 ? 26.771 -8.003 -43.458 1.00 90.12 95 LEU A N 1
ATOM 694 C CA . LEU A 1 95 ? 27.750 -8.198 -42.395 1.00 90.12 95 LEU A CA 1
ATOM 695 C C . LEU A 1 95 ? 28.904 -9.119 -42.834 1.00 90.12 95 LEU A C 1
ATOM 697 O O . LEU A 1 95 ? 28.666 -10.163 -43.460 1.00 90.12 95 LEU A O 1
ATOM 701 N N . PRO A 1 96 ? 30.158 -8.763 -42.496 1.00 86.25 96 PRO A N 1
ATOM 702 C CA . PRO A 1 96 ? 31.327 -9.578 -42.800 1.00 86.25 96 PRO A CA 1
ATOM 703 C C . PRO A 1 96 ? 31.378 -10.858 -41.952 1.00 86.25 96 PRO A C 1
ATOM 705 O O . PRO A 1 96 ? 30.719 -10.985 -40.923 1.00 86.25 96 PRO A O 1
ATOM 708 N N . ALA A 1 97 ? 32.209 -11.815 -42.375 1.00 89.62 97 ALA A N 1
ATOM 709 C CA . ALA A 1 97 ? 32.460 -13.025 -41.598 1.00 89.62 97 ALA A CA 1
ATOM 710 C C . ALA A 1 97 ? 33.186 -12.707 -40.282 1.00 89.62 97 ALA A C 1
ATOM 712 O O . ALA A 1 97 ? 34.168 -11.965 -40.267 1.00 89.62 97 ALA A O 1
ATOM 713 N N . GLY A 1 98 ? 32.738 -13.334 -39.197 1.00 90.44 98 GLY A N 1
ATOM 714 C CA . GLY A 1 98 ? 33.275 -13.174 -37.854 1.00 90.44 98 GLY A CA 1
ATOM 715 C C . GLY A 1 98 ? 32.185 -13.079 -36.781 1.00 90.44 98 GLY A C 1
ATOM 716 O O . GLY A 1 98 ? 30.993 -13.221 -37.074 1.00 90.44 98 GLY A O 1
ATOM 717 N N . PRO A 1 99 ? 32.585 -12.892 -35.513 1.00 91.81 99 PRO A N 1
ATOM 718 C CA . PRO A 1 99 ? 31.646 -12.718 -34.414 1.00 91.81 99 PRO A CA 1
ATOM 719 C C . PRO A 1 99 ? 30.942 -11.361 -34.534 1.00 91.81 99 PRO A C 1
ATOM 721 O O . PRO A 1 99 ? 31.579 -10.354 -34.827 1.00 91.81 99 PRO A O 1
ATOM 724 N N . THR A 1 100 ? 29.632 -11.347 -34.313 1.00 93.75 100 THR A N 1
ATOM 725 C CA . THR A 1 100 ? 28.774 -10.160 -34.382 1.00 93.75 100 THR A CA 1
ATOM 726 C C . THR A 1 100 ? 27.939 -10.071 -33.111 1.00 93.75 100 THR A C 1
ATOM 728 O O . THR A 1 100 ? 27.408 -11.080 -32.640 1.00 93.75 100 THR A O 1
ATOM 731 N N . GLY A 1 101 ? 27.816 -8.868 -32.558 1.00 93.94 101 GLY A N 1
ATOM 732 C CA . GLY A 1 101 ? 26.919 -8.570 -31.445 1.00 93.94 101 GLY A CA 1
ATOM 733 C C . GLY A 1 101 ? 25.706 -7.781 -31.912 1.00 93.94 101 GLY A C 1
ATOM 734 O O . GLY A 1 101 ? 25.825 -6.915 -32.773 1.00 93.94 101 GLY A O 1
ATOM 735 N N . VAL A 1 102 ? 24.555 -8.022 -31.297 1.00 94.25 102 VAL A N 1
ATOM 736 C CA . VAL A 1 102 ? 23.354 -7.197 -31.455 1.00 94.25 102 VAL A CA 1
ATOM 737 C C . VAL A 1 102 ? 22.935 -6.708 -30.083 1.00 94.25 102 VAL A C 1
ATOM 739 O O . VAL A 1 102 ? 22.854 -7.499 -29.147 1.00 94.25 102 VAL A O 1
ATOM 742 N N . ARG A 1 103 ? 22.652 -5.413 -29.969 1.00 91.81 103 ARG A N 1
ATOM 743 C CA . ARG A 1 103 ? 22.027 -4.806 -28.797 1.00 91.81 103 ARG A CA 1
ATOM 744 C C . ARG A 1 103 ? 20.759 -4.095 -29.225 1.00 91.81 103 ARG A C 1
ATOM 746 O O . ARG A 1 103 ? 20.726 -3.452 -30.273 1.00 91.81 103 ARG A O 1
ATOM 753 N N . TRP A 1 104 ? 19.736 -4.213 -28.402 1.00 90.50 104 TRP A N 1
ATOM 754 C CA . TRP A 1 104 ? 18.469 -3.538 -28.583 1.00 90.50 104 TRP A CA 1
ATOM 755 C C . TRP A 1 104 ? 18.043 -2.893 -27.271 1.00 90.50 104 TRP A C 1
ATOM 757 O O . TRP A 1 104 ? 18.329 -3.387 -26.181 1.00 90.50 104 TRP A O 1
ATOM 767 N N . MET A 1 105 ? 17.346 -1.780 -27.402 1.00 86.75 105 MET A N 1
ATOM 768 C CA . MET A 1 105 ? 16.488 -1.207 -26.380 1.00 86.75 105 MET A CA 1
ATOM 769 C C . MET A 1 105 ? 15.109 -1.085 -27.037 1.00 86.75 105 MET A C 1
ATOM 771 O O . MET A 1 105 ? 15.036 -0.981 -28.258 1.00 86.75 105 MET A O 1
ATOM 775 N N . VAL A 1 106 ? 14.032 -1.253 -26.279 1.00 82.81 106 VAL A N 1
ATOM 776 C CA . VAL A 1 106 ? 12.660 -0.987 -26.730 1.00 82.81 106 VAL A CA 1
ATOM 777 C C . VAL A 1 106 ? 11.810 -0.585 -25.529 1.00 82.81 106 VAL A C 1
ATOM 779 O O . VAL A 1 106 ? 12.145 -0.849 -24.377 1.00 82.81 106 VAL A O 1
ATOM 782 N N . LYS A 1 107 ? 10.675 0.043 -25.791 1.00 75.25 107 LYS A N 1
ATOM 783 C CA . LYS A 1 107 ? 9.635 0.394 -24.832 1.00 75.25 107 LYS A CA 1
ATOM 784 C C . LYS A 1 107 ? 8.455 -0.564 -24.989 1.00 75.25 107 LYS A C 1
ATOM 786 O O . LYS A 1 107 ? 7.937 -0.758 -26.089 1.00 75.25 107 LYS A O 1
ATOM 791 N N . ALA A 1 108 ? 7.988 -1.116 -23.879 1.00 66.81 108 ALA A N 1
ATOM 792 C CA . ALA A 1 108 ? 6.725 -1.841 -23.815 1.00 66.81 108 ALA A CA 1
ATOM 793 C C . ALA A 1 108 ? 5.512 -0.878 -23.911 1.00 66.81 108 ALA A C 1
ATOM 795 O O . ALA A 1 108 ? 5.657 0.329 -23.690 1.00 66.81 108 ALA A O 1
ATOM 796 N N . PRO A 1 109 ? 4.283 -1.360 -24.194 1.00 55.28 109 PRO A N 1
ATOM 797 C CA . PRO A 1 109 ? 3.096 -0.506 -24.320 1.00 55.28 109 PRO A CA 1
ATOM 798 C C . PRO A 1 109 ? 2.717 0.205 -23.013 1.00 55.28 109 PRO A C 1
ATOM 800 O O . PRO A 1 109 ? 1.956 1.166 -23.028 1.00 55.28 109 PRO A O 1
ATOM 803 N N . ASP A 1 110 ? 3.249 -0.262 -21.883 1.00 54.50 110 ASP A N 1
ATOM 804 C CA . ASP A 1 110 ? 3.135 0.351 -20.558 1.00 54.50 110 ASP A CA 1
ATOM 805 C C . ASP A 1 110 ? 4.270 1.351 -20.251 1.00 54.50 110 ASP A C 1
ATOM 807 O O . ASP A 1 110 ? 4.453 1.743 -19.101 1.00 54.50 110 ASP A O 1
ATOM 811 N N . ALA A 1 111 ? 5.005 1.774 -21.284 1.00 53.28 111 ALA A N 1
ATOM 812 C CA . ALA A 1 111 ? 6.096 2.743 -21.238 1.00 53.28 111 ALA A CA 1
ATOM 813 C C . ALA A 1 111 ? 7.355 2.304 -20.461 1.00 53.28 111 ALA A C 1
ATOM 815 O O . ALA A 1 111 ? 8.250 3.127 -20.259 1.00 53.28 111 ALA A O 1
ATOM 816 N N . HIS A 1 112 ? 7.485 1.025 -20.086 1.00 57.72 112 HIS A N 1
ATOM 817 C CA . HIS A 1 112 ? 8.719 0.521 -19.480 1.00 57.72 112 HIS A CA 1
ATOM 818 C C . HIS A 1 112 ? 9.808 0.274 -20.537 1.00 57.72 112 HIS A C 1
ATOM 820 O O . HIS A 1 112 ? 9.552 -0.447 -21.508 1.00 57.72 112 HIS A O 1
ATOM 826 N N . PRO A 1 113 ? 11.021 0.833 -20.368 1.00 67.12 113 PRO A N 1
ATOM 827 C CA . PRO A 1 113 ? 12.157 0.484 -21.204 1.00 67.12 113 PRO A CA 1
ATOM 828 C C . PRO A 1 113 ? 12.666 -0.913 -20.836 1.00 67.12 113 PRO A C 1
ATOM 830 O O . PRO A 1 113 ? 12.825 -1.235 -19.659 1.00 67.12 113 PRO A O 1
ATOM 833 N N . ILE A 1 114 ? 12.949 -1.713 -21.852 1.00 73.56 114 ILE A N 1
ATOM 834 C CA . ILE A 1 114 ? 13.618 -3.005 -21.756 1.00 73.56 114 ILE A CA 1
ATOM 835 C C . ILE A 1 114 ? 14.807 -3.002 -22.715 1.00 73.56 114 ILE A C 1
ATOM 837 O O . ILE A 1 114 ? 14.749 -2.412 -23.795 1.00 73.56 114 ILE A O 1
ATOM 841 N N . ASP A 1 115 ? 15.894 -3.648 -22.323 1.00 84.62 115 ASP A N 1
ATOM 842 C CA . ASP A 1 115 ? 17.101 -3.758 -23.129 1.00 84.62 115 ASP A CA 1
ATOM 843 C C . ASP A 1 115 ? 17.645 -5.182 -23.113 1.00 84.62 115 ASP A C 1
ATOM 845 O O . ASP A 1 115 ? 17.442 -5.954 -22.177 1.00 84.62 115 ASP A O 1
ATOM 849 N N . GLY A 1 116 ? 18.358 -5.537 -24.172 1.00 86.00 116 GLY A N 1
ATOM 850 C CA . GLY A 1 116 ? 18.946 -6.854 -24.294 1.00 86.00 116 GLY A CA 1
ATOM 851 C C . GLY A 1 116 ? 19.978 -6.926 -25.399 1.00 86.00 116 GLY A C 1
ATOM 852 O O . GLY A 1 116 ? 20.181 -6.000 -26.187 1.00 86.00 116 GLY A O 1
ATOM 853 N N . SER A 1 117 ? 20.699 -8.035 -25.400 1.00 91.00 117 SER A N 1
ATOM 854 C CA . SER A 1 117 ? 21.811 -8.267 -26.303 1.00 91.00 117 SER A CA 1
ATOM 855 C C . SER A 1 117 ? 21.948 -9.754 -26.584 1.00 91.00 117 SER A C 1
ATOM 857 O O . SER A 1 117 ? 21.537 -10.598 -25.789 1.00 91.00 117 SER A O 1
ATOM 859 N N . PHE A 1 118 ? 22.511 -10.072 -27.740 1.00 91.12 118 PHE A N 1
ATOM 860 C CA . PHE A 1 118 ? 22.877 -11.431 -28.115 1.00 91.12 118 PHE A CA 1
ATOM 861 C C . PHE A 1 118 ? 24.027 -11.395 -29.117 1.00 91.12 118 PHE A C 1
ATOM 863 O O . PHE A 1 118 ? 24.347 -10.345 -29.680 1.00 91.12 118 PHE A O 1
ATOM 870 N N . SER A 1 119 ? 24.659 -12.540 -29.354 1.00 94.25 119 SER A N 1
ATOM 871 C CA . SER A 1 119 ? 25.746 -12.643 -30.329 1.00 94.25 119 SER A CA 1
ATOM 872 C C . SER A 1 119 ? 25.587 -13.846 -31.239 1.00 94.25 119 SER A C 1
ATOM 874 O O . SER A 1 119 ? 24.958 -14.834 -30.883 1.00 94.25 119 SER A O 1
ATOM 876 N N . PHE A 1 120 ? 26.170 -13.781 -32.427 1.00 93.88 120 PHE A N 1
ATOM 877 C CA . PHE A 1 120 ? 26.257 -14.910 -33.349 1.00 93.88 120 PHE A CA 1
ATOM 878 C C . PHE A 1 120 ? 27.554 -14.811 -34.156 1.00 93.88 120 PHE A C 1
ATOM 880 O O . PHE A 1 120 ? 28.268 -13.813 -34.101 1.00 93.88 120 PHE A O 1
ATOM 887 N N . THR A 1 121 ? 27.901 -15.867 -34.886 1.00 93.88 121 THR A N 1
ATOM 888 C CA . THR A 1 121 ? 29.115 -15.922 -35.707 1.00 93.88 121 THR A CA 1
ATOM 889 C C . THR A 1 121 ? 28.764 -16.202 -37.159 1.00 93.88 121 THR A C 1
ATOM 891 O O . THR A 1 121 ? 28.138 -17.214 -37.469 1.00 93.88 121 THR A O 1
ATOM 894 N N . ILE A 1 122 ? 29.217 -15.342 -38.064 1.00 92.75 122 ILE A N 1
ATOM 895 C CA . ILE A 1 122 ? 29.148 -15.593 -39.503 1.00 92.75 122 ILE A CA 1
ATOM 896 C C . ILE A 1 122 ? 30.421 -16.331 -39.916 1.00 92.75 122 ILE A C 1
ATOM 898 O O . ILE A 1 122 ? 31.524 -15.815 -39.743 1.00 92.75 122 ILE A O 1
ATOM 902 N N . VAL A 1 123 ? 30.285 -17.535 -40.462 1.00 88.69 123 VAL A N 1
ATOM 903 C CA . VAL A 1 123 ? 31.402 -18.318 -40.992 1.00 88.69 123 VAL A CA 1
ATOM 904 C C . VAL A 1 123 ? 31.486 -18.174 -42.509 1.00 88.69 123 VAL A C 1
ATOM 906 O O . VAL A 1 123 ? 30.489 -18.145 -43.236 1.00 88.69 123 VAL A O 1
ATOM 909 N N . THR A 1 124 ? 32.710 -18.091 -43.019 1.00 77.12 124 THR A N 1
ATOM 910 C CA . THR A 1 124 ? 32.976 -18.227 -44.452 1.00 77.12 124 THR A CA 1
ATOM 911 C C . THR A 1 124 ? 32.756 -19.676 -44.868 1.00 77.12 124 THR A C 1
ATOM 913 O O . THR A 1 124 ? 33.349 -20.580 -44.279 1.00 77.12 124 THR A O 1
ATOM 916 N N . SER A 1 125 ? 31.944 -19.909 -45.904 1.00 56.81 125 SER A N 1
ATOM 917 C CA . SER A 1 125 ? 31.710 -21.249 -46.451 1.00 56.81 125 SER A CA 1
ATOM 918 C C . SER A 1 125 ? 33.042 -21.902 -46.847 1.00 56.81 125 SER A C 1
ATOM 920 O O . SER A 1 125 ? 33.644 -21.538 -47.858 1.00 56.81 125 SER A O 1
ATOM 922 N N . GLY A 1 126 ? 33.523 -22.841 -46.028 1.00 53.88 126 GLY A N 1
ATOM 923 C CA . GLY A 1 126 ? 34.825 -23.485 -46.215 1.00 53.88 126 GLY A CA 1
ATOM 924 C C . GLY A 1 126 ? 35.503 -24.009 -44.946 1.00 53.88 126 GLY A C 1
ATOM 925 O O . GLY A 1 126 ? 36.375 -24.868 -45.072 1.00 53.88 126 GLY A O 1
ATOM 926 N N . ASP A 1 127 ? 35.101 -23.568 -43.750 1.00 41.69 127 ASP A N 1
ATOM 927 C CA . ASP A 1 127 ? 35.631 -24.125 -42.497 1.00 41.69 127 ASP A CA 1
ATOM 928 C C . ASP A 1 127 ? 34.874 -25.398 -42.068 1.00 41.69 127 ASP A C 1
ATOM 930 O O . ASP A 1 127 ? 33.641 -25.436 -42.103 1.00 41.69 127 ASP A O 1
ATOM 934 N N . PRO A 1 128 ? 35.572 -26.485 -41.682 1.00 40.28 128 PRO A N 1
ATOM 935 C CA . PRO A 1 128 ? 34.924 -27.742 -41.345 1.00 40.28 128 PRO A CA 1
ATOM 936 C C . PRO A 1 128 ? 34.207 -27.639 -39.993 1.00 40.28 128 PRO A C 1
ATOM 938 O O . PRO A 1 128 ? 34.804 -27.334 -38.963 1.00 40.28 128 PRO A O 1
ATOM 941 N N . THR A 1 129 ? 32.922 -27.978 -39.993 1.00 41.19 129 THR A N 1
ATOM 942 C CA . THR A 1 129 ? 32.087 -28.163 -38.801 1.00 41.19 129 THR A CA 1
ATOM 943 C C . THR A 1 129 ? 32.641 -29.260 -37.881 1.00 41.19 129 THR A C 1
ATOM 945 O O . THR A 1 129 ? 32.852 -30.392 -38.328 1.00 41.19 129 THR A O 1
ATOM 948 N N . PRO A 1 130 ? 32.742 -29.035 -36.559 1.00 42.94 130 PRO A N 1
ATOM 949 C CA . PRO A 1 130 ? 32.595 -30.109 -35.592 1.00 42.94 130 PRO A CA 1
ATOM 950 C C . PRO A 1 130 ? 31.096 -30.370 -35.398 1.00 42.94 130 PRO A C 1
ATOM 952 O O . PRO A 1 130 ? 30.351 -29.526 -34.914 1.00 42.94 130 PRO A O 1
ATOM 955 N N . ASN A 1 131 ? 30.669 -31.551 -35.838 1.00 43.47 131 ASN A N 1
ATOM 956 C CA . ASN A 1 131 ? 29.303 -32.070 -35.807 1.00 43.47 131 ASN A CA 1
ATOM 957 C C . ASN A 1 131 ? 28.457 -31.695 -34.579 1.00 43.47 131 ASN A C 1
ATOM 959 O O . ASN A 1 131 ? 28.840 -31.938 -33.433 1.00 43.47 131 ASN A O 1
ATOM 963 N N . ALA A 1 132 ? 27.204 -31.339 -34.862 1.00 42.41 132 ALA A N 1
ATOM 964 C CA . ALA A 1 132 ? 26.087 -31.518 -33.951 1.00 42.41 132 ALA A CA 1
ATOM 965 C C . ALA A 1 132 ? 25.958 -32.996 -33.525 1.00 42.41 132 ALA A C 1
ATOM 967 O O . ALA A 1 132 ? 25.780 -33.891 -34.359 1.00 42.41 132 ALA A O 1
ATOM 968 N N . ARG A 1 133 ? 25.986 -33.260 -32.212 1.00 37.59 133 ARG A N 1
ATOM 969 C CA . ARG A 1 133 ? 25.383 -34.462 -31.621 1.00 37.59 133 ARG A CA 1
ATOM 970 C C . ARG A 1 133 ? 24.802 -34.162 -30.232 1.00 37.59 133 ARG A C 1
ATOM 972 O O . ARG A 1 133 ? 25.474 -33.665 -29.342 1.00 37.59 133 ARG A O 1
ATOM 979 N N . THR A 1 134 ? 23.524 -34.504 -30.130 1.00 33.22 134 THR A N 1
ATOM 980 C CA . THR A 1 134 ? 22.559 -34.561 -29.024 1.00 33.22 134 THR A CA 1
ATOM 981 C C . THR A 1 134 ? 23.073 -34.760 -27.581 1.00 33.22 134 THR A C 1
ATOM 983 O O . THR A 1 134 ? 23.898 -35.627 -27.314 1.00 33.22 134 THR A O 1
ATOM 986 N N . ALA A 1 135 ? 22.443 -33.991 -26.679 1.00 41.59 135 ALA A N 1
ATOM 987 C CA . ALA A 1 135 ? 22.276 -34.051 -25.215 1.00 41.59 135 ALA A CA 1
ATOM 988 C C . ALA A 1 135 ? 22.727 -35.291 -24.399 1.00 41.59 135 ALA A C 1
ATOM 990 O O . ALA A 1 135 ? 22.287 -36.403 -24.678 1.00 41.59 135 ALA A O 1
ATOM 991 N N . ALA A 1 136 ? 23.429 -35.047 -23.275 1.00 30.52 136 ALA A N 1
ATOM 992 C CA . ALA A 1 136 ? 23.134 -35.560 -21.918 1.00 30.52 136 ALA A CA 1
ATOM 993 C C . ALA A 1 136 ? 24.148 -35.026 -20.872 1.00 30.52 136 ALA A C 1
ATOM 995 O O . ALA A 1 136 ? 25.331 -34.884 -21.157 1.00 30.52 136 ALA A O 1
ATOM 996 N N . GLN A 1 137 ? 23.660 -34.741 -19.659 1.00 40.75 137 GLN A N 1
ATOM 997 C CA . GLN A 1 137 ? 24.380 -34.228 -18.479 1.00 40.75 137 GLN A CA 1
ATOM 998 C C . GLN A 1 137 ? 25.571 -35.104 -18.036 1.00 40.75 137 GLN A C 1
ATOM 1000 O O . GLN A 1 137 ? 25.475 -36.324 -18.124 1.00 40.75 137 GLN A O 1
ATOM 1005 N N . THR A 1 138 ? 26.609 -34.507 -17.425 1.00 26.56 138 THR A N 1
ATOM 1006 C CA . THR A 1 138 ? 27.151 -34.882 -16.092 1.00 26.56 138 THR A CA 1
ATOM 1007 C C . THR A 1 138 ? 28.215 -33.878 -15.629 1.00 26.56 138 THR A C 1
ATOM 1009 O O . THR A 1 138 ? 29.137 -33.518 -16.351 1.00 26.56 138 THR A O 1
ATOM 1012 N N . GLN A 1 139 ? 28.029 -33.453 -14.386 1.00 37.75 139 GLN A N 1
ATOM 1013 C CA . GLN A 1 139 ? 28.881 -32.650 -13.521 1.00 37.75 139 GLN A CA 1
ATOM 1014 C C . GLN A 1 139 ? 30.088 -33.486 -13.051 1.00 37.75 139 GLN A C 1
ATOM 1016 O O . GLN A 1 139 ? 29.888 -34.584 -12.533 1.00 37.75 139 GLN A O 1
ATOM 1021 N N . THR A 1 140 ? 31.314 -32.973 -13.171 1.00 27.19 140 THR A N 1
ATOM 1022 C CA . THR A 1 140 ? 32.475 -33.468 -12.407 1.00 27.19 140 THR A CA 1
ATOM 1023 C C . THR A 1 140 ? 33.378 -32.312 -11.994 1.00 27.19 140 THR A C 1
ATOM 1025 O O . THR A 1 140 ? 33.947 -31.632 -12.845 1.00 27.19 140 THR A O 1
ATOM 1028 N N . ASP A 1 141 ? 33.493 -32.141 -10.677 1.00 29.70 141 ASP A N 1
ATOM 1029 C CA . ASP A 1 141 ? 34.473 -31.325 -9.961 1.00 29.70 141 ASP A CA 1
ATOM 1030 C C . ASP A 1 141 ? 35.918 -31.809 -10.193 1.00 29.70 141 ASP A C 1
ATOM 1032 O O . ASP A 1 141 ? 36.189 -33.012 -10.191 1.00 29.70 141 ASP A O 1
ATOM 1036 N N . GLY A 1 142 ? 36.862 -30.866 -10.294 1.00 26.66 142 GLY A N 1
ATOM 1037 C CA . GLY A 1 142 ? 38.310 -31.106 -10.227 1.00 26.66 142 GLY A CA 1
ATOM 1038 C C . GLY A 1 142 ? 39.125 -29.839 -10.557 1.00 26.66 142 GLY A C 1
ATOM 1039 O O . GLY A 1 142 ? 38.832 -29.206 -11.565 1.00 26.66 142 GLY A O 1
ATOM 1040 N N . PRO A 1 143 ? 40.107 -29.426 -9.730 1.00 38.53 143 PRO A N 1
ATOM 1041 C CA . PRO A 1 143 ? 40.554 -28.031 -9.622 1.00 38.53 143 PRO A CA 1
ATOM 1042 C C . PRO A 1 143 ? 41.566 -27.613 -10.699 1.00 38.53 143 PRO A C 1
ATOM 1044 O O . PRO A 1 143 ? 42.508 -28.352 -10.986 1.00 38.53 143 PRO A O 1
ATOM 1047 N N . GLN A 1 144 ? 41.433 -26.389 -11.220 1.00 30.88 144 GLN A N 1
ATOM 1048 C CA . GLN A 1 144 ? 42.494 -25.713 -11.972 1.00 30.88 144 GLN A CA 1
ATOM 1049 C C . GLN A 1 144 ? 42.784 -24.327 -11.384 1.00 30.88 144 GLN A C 1
ATOM 1051 O O . GLN A 1 144 ? 41.885 -23.515 -11.178 1.00 30.88 144 GLN A O 1
ATOM 1056 N N . ASP A 1 145 ? 44.068 -24.130 -11.092 1.00 29.78 145 ASP A N 1
ATOM 1057 C CA . ASP A 1 145 ? 44.723 -22.916 -10.606 1.00 29.78 145 ASP A CA 1
ATOM 1058 C C . ASP A 1 145 ? 44.491 -21.680 -11.507 1.00 29.78 145 ASP A C 1
ATOM 1060 O O . ASP A 1 145 ? 44.222 -21.822 -12.704 1.00 29.78 145 ASP A O 1
ATOM 1064 N N . PRO A 1 146 ? 44.622 -20.455 -10.956 1.00 37.25 146 PRO A N 1
ATOM 1065 C CA . PRO A 1 146 ? 44.253 -19.215 -11.638 1.00 37.25 146 PRO A CA 1
ATOM 1066 C C . PRO A 1 146 ? 45.284 -18.806 -12.704 1.00 37.25 146 PRO A C 1
ATOM 1068 O O . PRO A 1 146 ? 46.488 -18.881 -12.435 1.00 37.25 146 PRO A O 1
ATOM 1071 N N . PRO A 1 147 ? 44.882 -18.280 -13.879 1.00 38.03 147 PRO A N 1
ATOM 1072 C CA . PRO A 1 147 ? 45.823 -17.584 -14.733 1.00 38.03 147 PRO A CA 1
ATOM 1073 C C . PRO A 1 147 ? 46.057 -16.163 -14.212 1.00 38.03 147 PRO A C 1
ATOM 1075 O O . PRO A 1 147 ? 45.154 -15.454 -13.765 1.00 38.03 147 PRO A O 1
ATOM 1078 N N . ALA A 1 148 ? 47.331 -15.795 -14.260 1.00 31.05 148 ALA A N 1
ATOM 1079 C CA . ALA A 1 148 ? 47.893 -14.531 -13.840 1.00 31.05 148 ALA A CA 1
ATOM 1080 C C . ALA A 1 148 ? 47.286 -13.323 -14.572 1.00 31.05 148 ALA A C 1
ATOM 1082 O O . ALA A 1 148 ? 46.934 -13.384 -15.750 1.00 31.05 148 ALA A O 1
ATOM 1083 N N . ALA A 1 149 ? 47.244 -12.208 -13.843 1.00 39.12 149 ALA A N 1
ATOM 1084 C CA . ALA A 1 149 ? 46.937 -10.879 -14.342 1.00 39.12 149 ALA A CA 1
ATOM 1085 C C . ALA A 1 149 ? 47.739 -10.560 -15.612 1.00 39.12 149 ALA A C 1
ATOM 1087 O O . ALA A 1 149 ? 48.967 -10.650 -15.618 1.00 39.12 149 ALA A O 1
ATOM 1088 N N . SER A 1 150 ? 47.036 -10.166 -16.672 1.00 36.16 150 SER A N 1
ATOM 1089 C CA . SER A 1 150 ? 47.636 -9.494 -17.820 1.00 36.16 150 SER A CA 1
ATOM 1090 C C . SER A 1 150 ? 47.215 -8.031 -17.788 1.00 36.16 150 SER A C 1
ATOM 1092 O O . SER A 1 150 ? 46.035 -7.698 -17.891 1.00 36.16 150 SER A O 1
ATOM 1094 N N . ASP A 1 151 ? 48.216 -7.178 -17.589 1.00 33.84 151 ASP A N 1
ATOM 1095 C CA . ASP A 1 151 ? 48.143 -5.726 -17.640 1.00 33.84 151 ASP A CA 1
ATOM 1096 C C . ASP A 1 151 ? 47.483 -5.245 -18.938 1.00 33.84 151 ASP A C 1
ATOM 1098 O O . ASP A 1 151 ? 47.954 -5.518 -20.043 1.00 33.84 151 ASP A O 1
ATOM 1102 N N . THR A 1 152 ? 46.410 -4.465 -18.813 1.00 36.78 152 THR A N 1
ATOM 1103 C CA . THR A 1 152 ? 45.792 -3.778 -19.951 1.00 36.78 152 THR A CA 1
ATOM 1104 C C . THR A 1 152 ? 46.453 -2.413 -20.133 1.00 36.78 152 THR A C 1
ATOM 1106 O O . THR A 1 152 ? 46.033 -1.415 -19.553 1.00 36.78 152 THR A O 1
ATOM 1109 N N . THR A 1 153 ? 47.489 -2.351 -20.972 1.00 36.12 153 THR A N 1
ATOM 1110 C CA . THR A 1 153 ? 47.857 -1.097 -21.647 1.00 36.12 153 THR A CA 1
ATOM 1111 C C . THR A 1 153 ? 46.980 -0.983 -22.895 1.00 36.12 153 THR A C 1
ATOM 1113 O O . THR A 1 153 ? 47.242 -1.628 -23.907 1.00 36.12 153 THR A O 1
ATOM 1116 N N . ARG A 1 154 ? 45.894 -0.205 -22.799 1.00 34.16 154 ARG A N 1
ATOM 1117 C CA . ARG A 1 154 ? 44.929 0.034 -23.886 1.00 34.16 154 ARG A CA 1
ATOM 1118 C C . ARG A 1 154 ? 45.607 0.835 -25.003 1.00 34.16 154 ARG A C 1
ATOM 1120 O O . ARG A 1 154 ? 45.918 2.012 -24.825 1.00 34.16 154 ARG A O 1
ATOM 1127 N N . ALA A 1 155 ? 45.847 0.196 -26.145 1.00 32.19 155 ALA A N 1
ATOM 1128 C CA . ALA A 1 155 ? 46.230 0.884 -27.370 1.00 32.19 155 ALA A CA 1
ATOM 1129 C C . ALA A 1 155 ? 45.027 1.689 -27.892 1.00 32.19 155 ALA A C 1
ATOM 1131 O O . ALA A 1 155 ? 43.937 1.148 -28.077 1.00 32.19 155 ALA A O 1
ATOM 1132 N N . ALA A 1 156 ? 45.223 2.989 -28.111 1.00 35.84 156 ALA A N 1
ATOM 1133 C CA . ALA A 1 156 ? 44.255 3.855 -28.771 1.00 35.84 156 ALA A CA 1
ATOM 1134 C C . ALA A 1 156 ? 44.122 3.420 -30.242 1.00 35.84 156 ALA A C 1
ATOM 1136 O O . ALA A 1 156 ? 45.034 3.647 -31.035 1.00 35.84 156 ALA A O 1
ATOM 1137 N N . GLY A 1 157 ? 43.020 2.743 -30.573 1.00 38.81 157 GLY A N 1
ATOM 1138 C CA . GLY A 1 157 ? 42.720 2.258 -31.924 1.00 38.81 157 GLY A CA 1
ATOM 1139 C C . GLY A 1 157 ? 42.003 0.905 -32.002 1.00 38.81 157 GLY A C 1
ATOM 1140 O O . GLY A 1 157 ? 41.619 0.514 -33.097 1.00 38.81 157 GLY A O 1
ATOM 1141 N N . ALA A 1 158 ? 41.813 0.186 -30.891 1.00 47.00 158 ALA A N 1
ATOM 1142 C CA . ALA A 1 158 ? 41.004 -1.035 -30.886 1.00 47.00 158 ALA A CA 1
ATOM 1143 C C . ALA A 1 158 ? 39.508 -0.680 -30.809 1.00 47.00 158 ALA A C 1
ATOM 1145 O O . ALA A 1 158 ? 39.122 0.100 -29.935 1.00 47.00 158 ALA A O 1
ATOM 1146 N N . GLY A 1 159 ? 38.701 -1.223 -31.727 1.00 59.03 159 GLY A N 1
ATOM 1147 C CA . GLY A 1 159 ? 37.238 -1.125 -31.709 1.00 59.03 159 GLY A CA 1
ATOM 1148 C C . GLY A 1 159 ? 36.624 -1.663 -30.411 1.00 59.03 159 GLY A C 1
ATOM 1149 O O . GLY A 1 159 ? 37.321 -2.238 -29.570 1.00 59.03 159 GLY A O 1
ATOM 1150 N N . LEU A 1 160 ? 35.324 -1.431 -30.225 1.00 77.12 160 LEU A N 1
ATOM 1151 C CA . LEU A 1 160 ? 34.614 -1.833 -29.007 1.00 77.12 160 LEU A CA 1
ATOM 1152 C C . LEU A 1 160 ? 34.630 -3.367 -28.905 1.00 77.12 160 LEU A C 1
ATOM 1154 O O . LEU A 1 160 ? 34.351 -4.051 -29.887 1.00 77.12 160 LEU A O 1
ATOM 1158 N N . ALA A 1 161 ? 35.026 -3.915 -27.755 1.00 87.19 161 ALA A N 1
ATOM 1159 C CA . ALA A 1 161 ? 35.131 -5.362 -27.597 1.00 87.19 161 ALA A CA 1
ATOM 1160 C C . ALA A 1 161 ? 33.731 -5.988 -27.481 1.00 87.19 161 ALA A C 1
ATOM 1162 O O . ALA A 1 161 ? 32.831 -5.397 -26.887 1.00 87.19 161 ALA A O 1
ATOM 1163 N N . LEU A 1 162 ? 33.531 -7.179 -28.053 1.00 84.88 162 LEU A N 1
ATOM 1164 C CA . LEU A 1 162 ? 32.213 -7.824 -28.086 1.00 84.88 162 LEU A CA 1
ATOM 1165 C C . LEU A 1 162 ? 31.665 -8.108 -26.679 1.00 84.88 162 LEU A C 1
ATOM 1167 O O . LEU A 1 162 ? 30.485 -7.906 -26.426 1.00 84.88 162 LEU A O 1
ATOM 1171 N N . ASP A 1 163 ? 32.517 -8.528 -25.750 1.00 82.25 163 ASP A N 1
ATOM 1172 C CA . ASP A 1 163 ? 32.159 -8.730 -24.345 1.00 82.25 163 ASP A CA 1
ATOM 1173 C C . ASP A 1 163 ? 31.756 -7.422 -23.647 1.00 82.25 163 ASP A C 1
ATOM 1175 O O . ASP A 1 163 ? 30.800 -7.421 -22.879 1.00 82.25 163 ASP A O 1
ATOM 1179 N N . GLU A 1 164 ? 32.419 -6.303 -23.956 1.00 84.06 164 GLU A N 1
ATOM 1180 C CA . GLU A 1 164 ? 32.042 -4.963 -23.476 1.00 84.06 164 GLU A CA 1
ATOM 1181 C C . GLU A 1 164 ? 30.702 -4.497 -24.080 1.00 84.06 164 GLU A C 1
ATOM 1183 O O . GLU A 1 164 ? 29.899 -3.861 -23.400 1.00 84.06 164 GLU A O 1
ATOM 1188 N N . PHE A 1 165 ? 30.431 -4.850 -25.338 1.00 85.31 165 PHE A N 1
ATOM 1189 C CA . PHE A 1 165 ? 29.206 -4.484 -26.052 1.00 85.31 165 PHE A CA 1
ATOM 1190 C C . PHE A 1 165 ? 27.957 -5.235 -25.567 1.00 85.31 165 PHE A C 1
ATOM 1192 O O . PHE A 1 165 ? 26.872 -4.654 -25.516 1.00 85.31 165 PHE A O 1
ATOM 1199 N N . LEU A 1 166 ? 28.099 -6.516 -25.216 1.00 83.81 166 LEU A N 1
ATOM 1200 C CA . LEU A 1 166 ? 26.975 -7.376 -24.831 1.00 83.81 166 LEU A CA 1
ATOM 1201 C C . LEU A 1 166 ? 26.451 -7.113 -23.411 1.00 83.81 166 LEU A C 1
ATOM 1203 O O . LEU A 1 166 ? 25.389 -7.622 -23.065 1.00 83.81 166 LEU A O 1
ATOM 1207 N N . VAL A 1 167 ? 27.137 -6.331 -22.578 1.00 78.88 167 VAL A N 1
ATOM 1208 C CA . VAL A 1 167 ? 26.646 -6.018 -21.227 1.00 78.88 167 VAL A CA 1
ATOM 1209 C C . VAL A 1 167 ? 25.444 -5.067 -21.305 1.00 78.88 167 VAL A C 1
ATOM 1211 O O . VAL A 1 167 ? 25.569 -3.911 -21.712 1.00 78.88 167 VAL A O 1
ATOM 1214 N N . THR A 1 168 ? 24.278 -5.560 -20.884 1.00 69.25 168 THR A N 1
ATOM 1215 C CA . THR A 1 168 ? 22.999 -4.827 -20.787 1.00 69.25 168 THR A CA 1
ATOM 1216 C C . THR A 1 168 ? 22.602 -4.603 -19.333 1.00 69.25 168 THR A C 1
ATOM 1218 O O . THR A 1 168 ? 23.114 -5.284 -18.437 1.00 69.25 168 THR A O 1
ATOM 1221 N N . ALA A 1 169 ? 21.686 -3.669 -19.072 1.00 59.75 169 ALA A N 1
ATOM 1222 C CA . ALA A 1 169 ? 21.251 -3.351 -17.713 1.00 59.75 169 ALA A CA 1
ATOM 1223 C C . ALA A 1 169 ? 20.598 -4.559 -17.010 1.00 59.75 169 ALA A C 1
ATOM 1225 O O . ALA A 1 169 ? 20.778 -4.727 -15.800 1.00 59.75 169 ALA A O 1
ATOM 1226 N N . ASP A 1 170 ? 19.917 -5.434 -17.760 1.00 53.75 170 ASP A N 1
ATOM 1227 C CA . ASP A 1 170 ? 19.184 -6.582 -17.208 1.00 53.75 170 ASP A CA 1
ATOM 1228 C C . ASP A 1 170 ? 20.050 -7.840 -16.968 1.00 53.75 170 ASP A C 1
ATOM 1230 O O . ASP A 1 170 ? 19.832 -8.609 -16.026 1.00 53.75 170 ASP A O 1
ATOM 1234 N N . SER A 1 171 ? 21.129 -8.016 -17.741 1.00 50.50 171 SER A N 1
ATOM 1235 C CA . SER A 1 171 ? 22.044 -9.173 -17.643 1.00 50.50 171 SER A CA 1
ATOM 1236 C C . SER A 1 171 ? 22.798 -9.296 -16.299 1.00 50.50 171 SER A C 1
ATOM 1238 O O . SER A 1 171 ? 23.382 -10.341 -16.000 1.00 50.50 171 SER A O 1
ATOM 1240 N N . GLY A 1 172 ? 22.751 -8.257 -15.455 1.00 49.00 172 GLY A N 1
ATOM 1241 C CA . GLY A 1 172 ? 23.387 -8.186 -14.134 1.00 49.00 172 GLY A CA 1
ATOM 1242 C C . GLY A 1 172 ? 22.447 -8.320 -12.926 1.00 49.00 172 GLY A C 1
ATOM 1243 O O . GLY A 1 172 ? 22.899 -8.129 -11.791 1.00 49.00 172 GLY A O 1
ATOM 1244 N N . GLN A 1 173 ? 21.153 -8.619 -13.109 1.00 55.94 173 GLN A N 1
ATOM 1245 C CA . GLN A 1 173 ? 20.202 -8.644 -11.991 1.00 55.94 173 GLN A CA 1
ATOM 1246 C C . GLN A 1 173 ? 20.511 -9.748 -10.961 1.00 55.94 173 GLN A C 1
ATOM 1248 O O . GLN A 1 173 ? 20.257 -10.941 -11.153 1.00 55.94 173 GLN A O 1
ATOM 1253 N N . SER A 1 174 ? 21.044 -9.342 -9.806 1.00 61.69 174 SER A N 1
ATOM 1254 C CA . SER A 1 174 ? 21.306 -10.242 -8.679 1.00 61.69 174 SER A CA 1
ATOM 1255 C C . SER A 1 174 ? 20.018 -10.919 -8.181 1.00 61.69 174 SER A C 1
ATOM 1257 O O . SER A 1 174 ? 18.947 -10.324 -8.179 1.00 61.69 174 SER A O 1
ATOM 1259 N N . SER A 1 175 ? 20.100 -12.139 -7.632 1.00 69.25 175 SER A N 1
ATOM 1260 C CA . SER A 1 175 ? 18.932 -12.806 -7.008 1.00 69.25 175 SER A CA 1
ATOM 1261 C C . SER A 1 175 ? 18.254 -11.973 -5.899 1.00 69.25 175 SER A C 1
ATOM 1263 O O . SER A 1 175 ? 17.132 -12.280 -5.499 1.00 69.25 175 SER A O 1
ATOM 1265 N N . LEU A 1 176 ? 18.923 -10.926 -5.403 1.00 70.25 176 LEU A N 1
ATOM 1266 C CA . LEU A 1 176 ? 18.405 -9.987 -4.414 1.00 70.25 176 LEU A CA 1
ATOM 1267 C C . LEU A 1 176 ? 17.430 -8.955 -5.005 1.00 70.25 176 LEU A C 1
ATOM 1269 O O . LEU A 1 176 ? 16.520 -8.547 -4.284 1.00 70.25 176 LEU A O 1
ATOM 1273 N N . THR A 1 177 ? 17.537 -8.567 -6.285 1.00 68.69 177 THR A N 1
ATOM 1274 C CA . THR A 1 177 ? 16.585 -7.618 -6.910 1.00 68.69 177 THR A CA 1
ATOM 1275 C C . THR A 1 177 ? 15.185 -8.222 -7.006 1.00 68.69 177 THR A C 1
ATOM 1277 O O . THR A 1 177 ? 14.197 -7.557 -6.706 1.00 68.69 177 THR A O 1
ATOM 1280 N N . LYS A 1 178 ? 15.093 -9.539 -7.229 1.00 73.75 178 LYS A N 1
ATOM 1281 C CA . LYS A 1 178 ? 13.828 -10.302 -7.204 1.00 73.75 178 LYS A CA 1
ATOM 1282 C C . LYS A 1 178 ? 13.085 -10.237 -5.859 1.00 73.75 178 LYS A C 1
ATOM 1284 O O . LYS A 1 178 ? 11.903 -10.569 -5.792 1.00 73.75 178 LYS A O 1
ATOM 1289 N N . LEU A 1 179 ? 13.749 -9.824 -4.773 1.00 77.88 179 LEU A N 1
ATOM 1290 C CA . LEU A 1 179 ? 13.132 -9.657 -3.452 1.00 77.88 179 LEU A CA 1
ATOM 1291 C C . LEU A 1 179 ? 12.579 -8.245 -3.207 1.00 77.88 179 LEU A C 1
ATOM 1293 O O . LEU A 1 179 ? 11.864 -8.053 -2.221 1.00 77.88 179 LEU A O 1
ATOM 1297 N N . VAL A 1 180 ? 12.855 -7.268 -4.077 1.00 78.31 180 VAL A N 1
ATOM 1298 C CA . VAL A 1 180 ? 12.406 -5.873 -3.914 1.00 78.31 180 VAL A CA 1
ATOM 1299 C C . VAL A 1 180 ? 10.879 -5.749 -3.817 1.00 78.31 180 VAL A C 1
ATOM 1301 O O . VAL A 1 180 ? 10.414 -5.084 -2.886 1.00 78.31 180 VAL A O 1
ATOM 1304 N N . PRO A 1 181 ? 10.062 -6.434 -4.643 1.00 77.38 181 PRO A N 1
ATOM 1305 C CA . PRO A 1 181 ? 8.604 -6.401 -4.493 1.00 77.38 181 PRO A CA 1
ATOM 1306 C C . PRO A 1 181 ? 8.132 -6.861 -3.108 1.00 77.38 181 PRO A C 1
ATOM 1308 O O . PRO A 1 181 ? 7.268 -6.243 -2.480 1.00 77.38 181 PRO A O 1
ATOM 1311 N N . MET A 1 182 ? 8.747 -7.931 -2.595 1.00 82.12 182 MET A N 1
ATOM 1312 C CA . MET A 1 182 ? 8.465 -8.451 -1.259 1.00 82.12 182 MET A CA 1
ATOM 1313 C C . MET A 1 182 ? 8.899 -7.453 -0.179 1.00 82.12 182 MET A C 1
ATOM 1315 O O . MET A 1 182 ? 8.156 -7.226 0.777 1.00 82.12 182 MET A O 1
ATOM 1319 N N . ALA A 1 183 ? 10.068 -6.826 -0.336 1.00 86.69 183 ALA A N 1
ATOM 1320 C CA . ALA A 1 183 ? 10.552 -5.784 0.563 1.00 86.69 183 ALA A CA 1
ATOM 1321 C C . ALA A 1 183 ? 9.546 -4.629 0.645 1.00 86.69 183 ALA A C 1
ATOM 1323 O O . ALA A 1 183 ? 9.066 -4.304 1.731 1.00 86.69 183 ALA A O 1
ATOM 1324 N N . ARG A 1 184 ? 9.124 -4.093 -0.505 1.00 84.12 184 ARG A N 1
ATOM 1325 C CA . ARG A 1 184 ? 8.137 -3.010 -0.592 1.00 84.12 184 ARG A CA 1
ATOM 1326 C C . ARG A 1 184 ? 6.800 -3.397 0.040 1.00 84.12 184 ARG A C 1
ATOM 1328 O O . ARG A 1 184 ? 6.236 -2.607 0.798 1.00 84.12 184 ARG A O 1
ATOM 1335 N N . PHE A 1 185 ? 6.312 -4.622 -0.185 1.00 85.06 185 PHE A N 1
ATOM 1336 C CA . PHE A 1 185 ? 5.106 -5.128 0.483 1.00 85.06 185 PHE A CA 1
ATOM 1337 C C . PHE A 1 185 ? 5.236 -5.100 2.010 1.00 85.06 185 PHE A C 1
ATOM 1339 O O . PHE A 1 185 ? 4.331 -4.623 2.700 1.00 85.06 185 PHE A O 1
ATOM 1346 N N . LEU A 1 186 ? 6.366 -5.575 2.546 1.00 90.50 186 LEU A N 1
ATOM 1347 C CA . LEU A 1 186 ? 6.642 -5.536 3.983 1.00 90.50 186 LEU A CA 1
ATOM 1348 C C . LEU A 1 186 ? 6.726 -4.096 4.503 1.00 90.50 186 LEU A C 1
ATOM 1350 O O . LEU A 1 186 ? 6.207 -3.822 5.585 1.00 90.50 186 LEU A O 1
ATOM 1354 N N . GLY A 1 187 ? 7.306 -3.179 3.726 1.00 91.94 187 GLY A N 1
ATOM 1355 C CA . GLY A 1 187 ? 7.409 -1.761 4.063 1.00 91.94 187 GLY A CA 1
ATOM 1356 C C . GLY A 1 187 ? 6.048 -1.080 4.157 1.00 91.94 187 GLY A C 1
ATOM 1357 O O . GLY A 1 187 ? 5.697 -0.543 5.210 1.00 91.94 187 GLY A O 1
ATOM 1358 N N . PHE A 1 188 ? 5.228 -1.174 3.106 1.00 89.94 188 PHE A N 1
ATOM 1359 C CA . PHE A 1 188 ? 3.860 -0.647 3.122 1.00 89.94 188 PHE A CA 1
ATOM 1360 C C . PHE A 1 188 ? 3.019 -1.305 4.218 1.00 89.94 188 PHE A C 1
ATOM 1362 O O . PHE A 1 188 ? 2.352 -0.611 4.985 1.00 89.94 188 PHE A O 1
ATOM 1369 N N . GLY A 1 189 ? 3.091 -2.632 4.355 1.00 92.38 189 GLY A N 1
ATOM 1370 C CA . GLY A 1 189 ? 2.415 -3.361 5.427 1.00 92.38 189 GLY A CA 1
ATOM 1371 C C . GLY A 1 189 ? 2.836 -2.877 6.817 1.00 92.38 189 GLY A C 1
ATOM 1372 O O . GLY A 1 189 ? 1.985 -2.689 7.688 1.00 92.38 189 GLY A O 1
ATOM 1373 N N . GLY A 1 190 ? 4.129 -2.607 7.009 1.00 95.62 190 GLY A N 1
ATOM 1374 C CA . GLY A 1 190 ? 4.697 -2.050 8.231 1.00 95.62 190 GLY A CA 1
ATOM 1375 C C . GLY A 1 190 ? 4.166 -0.654 8.556 1.00 95.62 190 GLY A C 1
ATOM 1376 O O . GLY A 1 190 ? 3.742 -0.424 9.690 1.00 95.62 190 GLY A O 1
ATOM 1377 N N . VAL A 1 191 ? 4.106 0.249 7.569 1.00 95.94 191 VAL A N 1
ATOM 1378 C CA . VAL A 1 191 ? 3.544 1.604 7.729 1.00 95.94 191 VAL A CA 1
ATOM 1379 C C . VAL A 1 191 ? 2.052 1.545 8.057 1.00 95.94 191 VAL A C 1
ATOM 1381 O O . VAL A 1 191 ? 1.619 2.147 9.042 1.00 95.94 191 VAL A O 1
ATOM 1384 N N . LEU A 1 192 ? 1.269 0.785 7.281 1.00 95.81 192 LEU A N 1
ATOM 1385 C CA . LEU A 1 192 ? -0.175 0.645 7.491 1.00 95.81 192 LEU A CA 1
ATOM 1386 C C . LEU A 1 192 ? -0.480 0.089 8.886 1.00 95.81 192 LEU A C 1
ATOM 1388 O O . LEU A 1 192 ? -1.331 0.616 9.604 1.00 95.81 192 LEU A O 1
ATOM 1392 N N . LEU A 1 193 ? 0.240 -0.961 9.289 1.00 95.88 193 LEU A N 1
ATOM 1393 C CA . LEU A 1 193 ? 0.065 -1.595 10.588 1.00 95.88 193 LEU A CA 1
ATOM 1394 C C . LEU A 1 193 ? 0.536 -0.690 11.725 1.00 95.88 193 LEU A C 1
ATOM 1396 O O . LEU A 1 193 ? -0.180 -0.539 12.710 1.00 95.88 193 LEU A O 1
ATOM 1400 N N . GLY A 1 194 ? 1.715 -0.086 11.600 1.00 96.56 194 GLY A N 1
ATOM 1401 C CA . GLY A 1 194 ? 2.327 0.748 12.627 1.00 96.56 194 GLY A CA 1
ATOM 1402 C C . GLY A 1 194 ? 1.518 2.011 12.913 1.00 96.56 194 GLY A C 1
ATOM 1403 O O . GLY A 1 194 ? 1.064 2.217 14.044 1.00 96.56 194 GLY A O 1
ATOM 1404 N N . LEU A 1 195 ? 1.284 2.820 11.875 1.00 96.38 195 LEU A N 1
ATOM 1405 C CA . LEU A 1 195 ? 0.539 4.075 11.982 1.00 96.38 195 LEU A CA 1
ATOM 1406 C C . LEU A 1 195 ? -0.941 3.829 12.303 1.00 96.38 195 LEU A C 1
ATOM 1408 O O . LEU A 1 195 ? -1.503 4.477 13.184 1.00 96.38 195 LEU A O 1
ATOM 1412 N N . GLY A 1 196 ? -1.567 2.832 11.674 1.00 96.31 196 GLY A N 1
ATOM 1413 C CA . GLY A 1 196 ? -2.948 2.478 11.991 1.00 96.31 196 GLY A CA 1
ATOM 1414 C C . GLY A 1 196 ? -3.125 1.982 13.428 1.00 96.31 196 GLY A C 1
ATOM 1415 O O . GLY A 1 196 ? -4.101 2.347 14.087 1.00 96.31 196 GLY A O 1
ATOM 1416 N N . SER A 1 197 ? -2.168 1.209 13.956 1.00 95.75 197 SER A N 1
ATOM 1417 C CA . SER A 1 197 ? -2.229 0.708 15.336 1.00 95.75 197 SER A CA 1
ATOM 1418 C C . SER A 1 197 ? -2.075 1.819 16.367 1.00 95.75 197 SER A C 1
ATOM 1420 O O . SER A 1 197 ? -2.837 1.849 17.334 1.00 95.75 197 SER A O 1
ATOM 1422 N N . ILE A 1 198 ? -1.150 2.766 16.165 1.00 93.25 198 ILE A N 1
ATOM 1423 C CA . ILE A 1 198 ? -1.009 3.897 17.092 1.00 93.25 198 ILE A CA 1
ATOM 1424 C C . ILE A 1 198 ? -2.224 4.830 17.034 1.00 93.25 198 ILE A C 1
ATOM 1426 O O . ILE A 1 198 ? -2.740 5.207 18.084 1.00 93.25 198 ILE A O 1
ATOM 1430 N N . THR A 1 199 ? -2.773 5.122 15.848 1.00 94.44 199 THR A N 1
ATOM 1431 C CA . THR A 1 199 ? -4.018 5.899 15.734 1.00 94.44 199 THR A CA 1
ATOM 1432 C C . THR A 1 199 ? -5.180 5.190 16.430 1.00 94.44 199 THR A C 1
ATOM 1434 O O . THR A 1 199 ? -5.939 5.817 17.171 1.00 94.44 199 THR A O 1
ATOM 1437 N N . PHE A 1 200 ? -5.298 3.871 16.262 1.00 95.25 200 PHE A N 1
ATOM 1438 C CA . PHE A 1 200 ? -6.316 3.074 16.942 1.00 95.25 200 PHE A CA 1
ATOM 1439 C C . PHE A 1 200 ? -6.153 3.093 18.470 1.00 95.25 200 PHE A C 1
ATOM 1441 O O . PHE A 1 200 ? -7.147 3.239 19.187 1.00 95.25 200 PHE A O 1
ATOM 1448 N N . ALA A 1 201 ? -4.918 2.988 18.973 1.00 91.94 201 ALA A N 1
ATOM 1449 C CA . ALA A 1 201 ? -4.615 3.071 20.401 1.00 91.94 201 ALA A CA 1
ATOM 1450 C C . ALA A 1 201 ? -5.053 4.412 21.006 1.00 91.94 201 ALA A C 1
ATOM 1452 O O . ALA A 1 201 ? -5.626 4.429 22.092 1.00 91.94 201 ALA A O 1
ATOM 1453 N N . VAL A 1 202 ? -4.807 5.517 20.293 1.00 90.06 202 VAL A N 1
ATOM 1454 C CA . VAL A 1 202 ? -5.134 6.877 20.747 1.00 90.06 202 VAL A CA 1
ATOM 1455 C C . VAL A 1 202 ? -6.634 7.146 20.700 1.00 90.06 202 VAL A C 1
ATOM 1457 O O . VAL A 1 202 ? -7.195 7.687 21.651 1.00 90.06 202 VAL A O 1
ATOM 1460 N N . VAL A 1 203 ? -7.290 6.807 19.588 1.00 90.38 203 VAL A N 1
ATOM 1461 C CA . VAL A 1 203 ? -8.648 7.302 19.320 1.00 90.38 203 VAL A CA 1
ATOM 1462 C C . VAL A 1 203 ? -9.733 6.319 19.750 1.00 90.38 203 VAL A C 1
ATOM 1464 O O . VAL A 1 203 ? -10.808 6.729 20.190 1.00 90.38 203 VAL A O 1
ATOM 1467 N N . VAL A 1 204 ? -9.482 5.015 19.626 1.00 91.75 204 VAL A N 1
ATOM 1468 C CA . VAL A 1 204 ? -10.537 3.997 19.732 1.00 91.75 204 VAL A CA 1
ATOM 1469 C C . VAL A 1 204 ? -10.417 3.186 21.013 1.00 91.75 204 VAL A C 1
ATOM 1471 O O . VAL A 1 204 ? -11.425 2.953 21.692 1.00 91.75 204 VAL A O 1
ATOM 1474 N N . LEU A 1 205 ? -9.204 2.733 21.337 1.00 90.25 205 LEU A N 1
ATOM 1475 C CA . LEU A 1 205 ? -8.995 1.713 22.354 1.00 90.25 205 LEU A CA 1
ATOM 1476 C C . LEU A 1 205 ? -9.259 2.237 23.773 1.00 90.25 205 LEU A C 1
ATOM 1478 O O . LEU A 1 205 ? -8.520 3.051 24.319 1.00 90.25 205 LEU A O 1
ATOM 1482 N N . ARG A 1 206 ? -10.287 1.669 24.405 1.00 88.25 206 ARG A N 1
ATOM 1483 C CA . ARG A 1 206 ? -10.478 1.663 25.860 1.00 88.25 206 ARG A CA 1
ATOM 1484 C C . ARG A 1 206 ? -10.652 0.222 26.293 1.00 88.25 206 ARG A C 1
ATOM 1486 O O . ARG A 1 206 ? -11.503 -0.490 25.745 1.00 88.25 206 ARG A O 1
ATOM 1493 N N . GLY A 1 207 ? -9.792 -0.244 27.189 1.00 85.00 207 GLY A N 1
ATOM 1494 C CA . GLY A 1 207 ? -9.675 -1.678 27.384 1.00 85.00 207 GLY A CA 1
ATOM 1495 C C . GLY A 1 207 ? -8.743 -2.109 28.497 1.00 85.00 207 GLY A C 1
ATOM 1496 O O . GLY A 1 207 ? -8.358 -1.337 29.373 1.00 85.00 207 GLY A O 1
ATOM 1497 N N . THR A 1 208 ? -8.410 -3.393 28.460 1.00 85.44 208 THR A N 1
ATOM 1498 C CA . THR A 1 208 ? -7.526 -4.011 29.448 1.00 85.44 208 THR A CA 1
ATOM 1499 C C . THR A 1 208 ? -6.057 -3.731 29.137 1.00 85.44 208 THR A C 1
ATOM 1501 O O . THR A 1 208 ? -5.672 -3.453 27.998 1.00 85.44 208 THR A O 1
ATOM 1504 N N . LYS A 1 209 ? -5.200 -3.912 30.146 1.00 84.00 209 LYS A N 1
ATOM 1505 C CA . LYS A 1 209 ? -3.739 -3.849 30.001 1.00 84.00 209 LYS A CA 1
ATOM 1506 C C . LYS A 1 209 ? -3.222 -4.724 28.849 1.00 84.00 209 LYS A C 1
ATOM 1508 O O . LYS A 1 209 ? -2.349 -4.303 28.096 1.00 84.00 209 LYS A O 1
ATOM 1513 N N . GLY A 1 210 ? -3.781 -5.927 28.700 1.00 86.31 210 GLY A N 1
ATOM 1514 C CA . GLY A 1 210 ? -3.393 -6.868 27.647 1.00 86.31 210 GLY A CA 1
ATOM 1515 C C . GLY A 1 210 ? -3.807 -6.425 26.241 1.00 86.31 210 GLY A C 1
ATOM 1516 O O . GLY A 1 210 ? -3.122 -6.751 25.275 1.00 86.31 210 GLY A O 1
ATOM 1517 N N . GLU A 1 211 ? -4.893 -5.661 26.110 1.00 90.31 211 GLU A N 1
ATOM 1518 C CA . GLU A 1 211 ? -5.330 -5.106 24.823 1.00 90.31 211 GLU A CA 1
ATOM 1519 C C . GLU A 1 211 ? -4.443 -3.943 24.389 1.00 90.31 211 GLU A C 1
ATOM 1521 O O . GLU A 1 211 ? -4.014 -3.908 23.239 1.00 90.31 211 GLU A O 1
ATOM 1526 N N . ILE A 1 212 ? -4.097 -3.050 25.321 1.00 89.69 212 ILE A N 1
ATOM 1527 C CA . ILE A 1 212 ? -3.142 -1.962 25.069 1.00 89.69 212 ILE A CA 1
ATOM 1528 C C . ILE A 1 212 ? -1.787 -2.542 24.666 1.00 89.69 212 ILE A C 1
ATOM 1530 O O . ILE A 1 212 ? -1.218 -2.136 23.657 1.00 89.69 212 ILE A O 1
ATOM 1534 N N . TRP A 1 213 ? -1.304 -3.548 25.400 1.00 89.00 213 TRP A N 1
ATOM 1535 C CA . TRP A 1 213 ? -0.045 -4.211 25.070 1.00 89.00 213 TRP A CA 1
ATOM 1536 C C . TRP A 1 213 ? -0.078 -4.864 23.687 1.00 89.00 213 TRP A C 1
ATOM 1538 O O . TRP A 1 213 ? 0.891 -4.773 22.946 1.00 89.00 213 TRP A O 1
ATOM 1548 N N . HIS A 1 214 ? -1.198 -5.484 23.309 1.00 92.69 214 HIS A N 1
ATOM 1549 C CA . HIS A 1 214 ? -1.359 -6.077 21.982 1.00 92.69 214 HIS A CA 1
ATOM 1550 C C . HIS A 1 214 ? -1.292 -5.037 20.864 1.00 92.69 214 HIS A C 1
ATOM 1552 O O . HIS A 1 214 ? -0.615 -5.271 19.867 1.00 92.69 214 HIS A O 1
ATOM 1558 N N . VAL A 1 215 ? -1.970 -3.897 21.016 1.00 93.62 215 VAL A N 1
ATOM 1559 C CA . VAL A 1 215 ? -1.934 -2.840 19.996 1.00 93.62 215 VAL A CA 1
ATOM 1560 C C . VAL A 1 215 ? -0.537 -2.227 19.906 1.00 93.62 215 VAL A C 1
ATOM 1562 O O . VAL A 1 215 ? 0.007 -2.150 18.809 1.00 93.62 215 VAL A O 1
ATOM 1565 N N . LEU A 1 216 ? 0.100 -1.903 21.037 1.00 92.19 216 LEU A N 1
ATOM 1566 C CA . LEU A 1 216 ? 1.472 -1.382 21.046 1.00 92.19 216 LEU A CA 1
ATOM 1567 C C . LEU A 1 216 ? 2.484 -2.397 20.505 1.00 92.19 216 LEU A C 1
ATOM 1569 O O . LEU A 1 216 ? 3.406 -2.016 19.792 1.00 92.19 216 LEU A O 1
ATOM 1573 N N . PHE A 1 217 ? 2.303 -3.691 20.779 1.00 93.56 217 PHE A N 1
ATOM 1574 C CA . PHE A 1 217 ? 3.119 -4.747 20.182 1.00 93.56 217 PHE A CA 1
ATOM 1575 C C . PHE A 1 217 ? 3.077 -4.666 18.653 1.00 93.56 217 PHE A C 1
ATOM 1577 O O . PHE A 1 217 ? 4.133 -4.665 18.022 1.00 93.56 217 PHE A O 1
ATOM 1584 N N . TRP A 1 218 ? 1.890 -4.539 18.052 1.00 95.50 218 TRP A N 1
ATOM 1585 C CA . TRP A 1 218 ? 1.767 -4.412 16.598 1.00 95.50 218 TRP A CA 1
ATOM 1586 C C . TRP A 1 218 ? 2.245 -3.067 16.060 1.00 95.50 218 TRP A C 1
ATOM 1588 O O . TRP A 1 218 ? 2.854 -3.058 14.994 1.00 95.50 218 TRP A O 1
ATOM 1598 N N . THR A 1 219 ? 2.095 -1.973 16.812 1.00 95.25 219 THR A N 1
ATOM 1599 C CA . THR A 1 219 ? 2.740 -0.692 16.487 1.00 95.25 219 THR A CA 1
ATOM 1600 C C . THR A 1 219 ? 4.254 -0.867 16.349 1.00 95.25 219 THR A C 1
ATOM 1602 O O . THR A 1 219 ? 4.836 -0.483 15.334 1.00 95.25 219 THR A O 1
ATOM 1605 N N . ARG A 1 220 ? 4.893 -1.524 17.329 1.00 94.44 220 ARG A N 1
ATOM 1606 C CA . ARG A 1 220 ? 6.344 -1.757 17.321 1.00 94.44 220 ARG A CA 1
ATOM 1607 C C . ARG A 1 220 ? 6.777 -2.682 16.187 1.00 94.44 220 ARG A C 1
ATOM 1609 O O . ARG A 1 220 ? 7.775 -2.416 15.525 1.00 94.44 220 ARG A O 1
ATOM 1616 N N . ARG A 1 221 ? 6.022 -3.759 15.936 1.00 96.38 221 ARG A N 1
ATOM 1617 C CA . ARG A 1 221 ? 6.288 -4.672 14.810 1.00 96.38 221 ARG A CA 1
ATOM 1618 C C . ARG A 1 221 ? 6.126 -3.978 13.461 1.00 96.38 221 ARG A C 1
ATOM 1620 O O . ARG A 1 221 ? 6.931 -4.252 12.583 1.00 96.38 221 ARG A O 1
ATOM 1627 N N . GLY A 1 222 ? 5.170 -3.059 13.326 1.00 96.88 222 GLY A N 1
ATOM 1628 C CA . GLY A 1 222 ? 5.047 -2.197 12.151 1.00 96.88 222 GLY A CA 1
ATOM 1629 C C . GLY A 1 222 ? 6.333 -1.413 11.888 1.00 96.88 222 GLY A C 1
ATOM 1630 O O . GLY A 1 222 ? 6.889 -1.520 10.802 1.00 96.88 222 GLY A O 1
ATOM 1631 N N . GLY A 1 223 ? 6.874 -0.737 12.909 1.00 96.56 223 GLY A N 1
ATOM 1632 C CA . GLY A 1 223 ? 8.162 -0.035 12.807 1.00 96.56 223 GLY A CA 1
ATOM 1633 C C . GLY A 1 223 ? 9.332 -0.946 12.414 1.00 96.56 223 GLY A C 1
ATOM 1634 O O . GLY A 1 223 ? 10.100 -0.606 11.521 1.00 96.56 223 GLY A O 1
ATOM 1635 N N . VAL A 1 224 ? 9.432 -2.142 13.008 1.00 97.25 224 VAL A N 1
ATOM 1636 C CA . VAL A 1 224 ? 10.469 -3.132 12.647 1.00 97.25 224 VAL A CA 1
ATOM 1637 C C . VAL A 1 224 ? 10.343 -3.589 11.191 1.00 97.25 224 VAL A C 1
ATOM 1639 O O . VAL A 1 224 ? 11.357 -3.698 10.510 1.00 97.25 224 VAL A O 1
ATOM 1642 N N . LEU A 1 225 ? 9.125 -3.839 10.702 1.00 97.00 225 LEU A N 1
ATOM 1643 C CA . LEU A 1 225 ? 8.899 -4.239 9.310 1.00 97.00 225 LEU A CA 1
ATOM 1644 C C . LEU A 1 225 ? 9.353 -3.157 8.325 1.00 97.00 225 LEU A C 1
ATOM 1646 O O . LEU A 1 225 ? 9.985 -3.497 7.332 1.00 97.00 225 LEU A O 1
ATOM 1650 N N . VAL A 1 226 ? 9.112 -1.878 8.639 1.00 97.19 226 VAL A N 1
ATOM 1651 C CA . VAL A 1 226 ? 9.596 -0.743 7.832 1.00 97.19 226 VAL A CA 1
ATOM 1652 C C . VAL A 1 226 ? 11.125 -0.679 7.794 1.00 97.19 226 VAL A C 1
ATOM 1654 O O . VAL A 1 226 ? 11.708 -0.414 6.748 1.00 97.19 226 VAL A O 1
ATOM 1657 N N . VAL A 1 227 ? 11.800 -0.931 8.920 1.00 97.81 227 VAL A N 1
ATOM 1658 C CA . VAL A 1 227 ? 13.273 -0.945 8.954 1.00 97.81 227 VAL A CA 1
ATOM 1659 C C . VAL A 1 227 ? 13.823 -2.104 8.125 1.00 97.81 227 VAL A C 1
ATOM 1661 O O . VAL A 1 227 ? 14.736 -1.911 7.329 1.00 97.81 227 VAL A O 1
ATOM 1664 N N . LEU A 1 228 ? 13.264 -3.306 8.297 1.00 96.75 228 LEU A N 1
ATOM 1665 C CA . LEU A 1 228 ? 13.706 -4.490 7.562 1.00 96.75 228 LEU A CA 1
ATOM 1666 C C . LEU A 1 228 ? 13.485 -4.342 6.054 1.00 96.75 228 LEU A C 1
ATOM 1668 O O . LEU A 1 228 ? 14.368 -4.720 5.287 1.00 96.75 228 LEU A O 1
ATOM 1672 N N . SER A 1 229 ? 12.351 -3.772 5.632 1.00 93.94 229 SER A N 1
ATOM 1673 C CA . SER A 1 229 ? 12.109 -3.500 4.215 1.00 93.94 229 SER A CA 1
ATOM 1674 C C . SER A 1 229 ? 13.105 -2.489 3.662 1.00 93.94 229 SER A C 1
ATOM 1676 O O . SER A 1 229 ? 13.730 -2.767 2.648 1.00 93.94 229 SER A O 1
ATOM 1678 N N . ALA A 1 230 ? 13.324 -1.372 4.362 1.00 94.25 230 ALA A N 1
ATOM 1679 C CA . ALA A 1 230 ? 14.218 -0.314 3.903 1.00 94.25 230 ALA A CA 1
ATOM 1680 C C . ALA A 1 230 ? 15.669 -0.805 3.755 1.00 94.25 230 ALA A C 1
ATOM 1682 O O . ALA A 1 230 ? 16.350 -0.439 2.802 1.00 94.25 230 ALA A O 1
ATOM 1683 N N . ILE A 1 231 ? 16.134 -1.674 4.660 1.00 95.00 231 ILE A N 1
ATOM 1684 C CA . ILE A 1 231 ? 17.454 -2.310 4.542 1.00 95.00 231 ILE A CA 1
ATOM 1685 C C . ILE A 1 231 ? 17.507 -3.227 3.315 1.00 95.00 231 ILE A C 1
ATOM 1687 O O . ILE A 1 231 ? 18.484 -3.185 2.573 1.00 95.00 231 ILE A O 1
ATOM 1691 N N . LEU A 1 232 ? 16.477 -4.046 3.093 1.00 90.94 232 LEU A N 1
ATOM 1692 C CA . LEU A 1 232 ? 16.435 -4.965 1.954 1.00 90.94 232 LEU A CA 1
ATOM 1693 C C . LEU A 1 232 ? 16.392 -4.209 0.615 1.00 90.94 232 LEU A C 1
ATOM 1695 O O . LEU A 1 232 ? 17.124 -4.571 -0.300 1.00 90.94 232 LEU A O 1
ATOM 1699 N N . GLU A 1 233 ? 15.604 -3.135 0.530 1.00 86.62 233 GLU A N 1
ATOM 1700 C CA . GLU A 1 233 ? 15.542 -2.237 -0.632 1.00 86.62 233 GLU A CA 1
ATOM 1701 C C . GLU A 1 233 ? 16.901 -1.568 -0.898 1.00 86.62 233 GLU A C 1
ATOM 1703 O O . GLU A 1 233 ? 17.381 -1.570 -2.029 1.00 86.62 233 GLU A O 1
ATOM 1708 N N . PHE A 1 234 ? 17.571 -1.064 0.143 1.00 89.38 234 PHE A N 1
ATOM 1709 C CA . PHE A 1 234 ? 18.897 -0.457 0.015 1.00 89.38 234 PHE A CA 1
ATOM 1710 C C . PHE A 1 234 ? 19.953 -1.451 -0.474 1.00 89.38 234 PHE A C 1
ATOM 1712 O O . PHE A 1 234 ? 20.718 -1.148 -1.385 1.00 89.38 234 PHE A O 1
ATOM 1719 N N . VAL A 1 235 ? 19.994 -2.649 0.116 1.00 89.44 235 VAL A N 1
ATOM 1720 C CA . VAL A 1 235 ? 20.954 -3.693 -0.271 1.00 89.44 235 VAL A CA 1
ATOM 1721 C C . VAL A 1 235 ? 20.716 -4.144 -1.708 1.00 89.44 235 VAL A C 1
ATOM 1723 O O . VAL A 1 235 ? 21.686 -4.328 -2.443 1.00 89.44 235 VAL A O 1
ATOM 1726 N N . ALA A 1 236 ? 19.457 -4.294 -2.125 1.00 82.69 236 ALA A N 1
ATOM 1727 C CA . ALA A 1 236 ? 19.128 -4.639 -3.503 1.00 82.69 236 ALA A CA 1
ATOM 1728 C C . ALA A 1 236 ? 19.615 -3.561 -4.488 1.00 82.69 236 ALA A C 1
ATOM 1730 O O . ALA A 1 236 ? 20.280 -3.909 -5.461 1.00 82.69 236 ALA A O 1
ATOM 1731 N N . GLN A 1 237 ? 19.394 -2.278 -4.179 1.00 80.81 237 GLN A N 1
ATOM 1732 C CA . GLN A 1 237 ? 19.847 -1.156 -5.011 1.00 80.81 237 GLN A CA 1
ATOM 1733 C C . GLN A 1 237 ? 21.381 -1.046 -5.081 1.00 80.81 237 GLN A C 1
ATOM 1735 O O . GLN A 1 237 ? 21.962 -0.828 -6.141 1.00 80.81 237 GLN A O 1
ATOM 1740 N N . VAL A 1 238 ? 22.080 -1.235 -3.958 1.00 83.44 238 VAL A N 1
ATOM 1741 C CA . VAL A 1 238 ? 23.554 -1.261 -3.959 1.00 83.44 238 VAL A CA 1
ATOM 1742 C C . VAL A 1 238 ? 24.076 -2.440 -4.778 1.00 83.44 238 VAL A C 1
ATOM 1744 O O . VAL A 1 238 ? 25.076 -2.305 -5.481 1.00 83.44 238 VAL A O 1
ATOM 1747 N N . SER A 1 239 ? 23.397 -3.588 -4.708 1.00 79.81 239 SER A N 1
ATOM 1748 C CA . SER A 1 239 ? 23.780 -4.782 -5.464 1.00 79.81 239 SER A CA 1
ATOM 1749 C C . SER A 1 239 ? 23.625 -4.561 -6.968 1.00 79.81 239 SER A C 1
ATOM 1751 O O . SER A 1 239 ? 24.532 -4.937 -7.708 1.00 79.81 239 SER A O 1
ATOM 1753 N N . SER A 1 240 ? 22.553 -3.896 -7.419 1.00 70.12 240 SER A N 1
ATOM 1754 C CA . SER A 1 240 ? 22.367 -3.567 -8.840 1.00 70.12 240 SER A CA 1
ATOM 1755 C C . SER A 1 240 ? 23.407 -2.569 -9.363 1.00 70.12 240 SER A C 1
ATOM 1757 O O . SER A 1 240 ? 23.867 -2.711 -10.489 1.00 70.12 240 SER A O 1
ATOM 1759 N N . GLU A 1 241 ? 23.860 -1.611 -8.547 1.00 66.12 241 GLU A N 1
ATOM 1760 C CA . GLU A 1 241 ? 24.897 -0.639 -8.948 1.00 66.12 241 GLU A CA 1
ATOM 1761 C C . GLU A 1 241 ? 26.334 -1.185 -8.837 1.00 66.12 241 GLU A C 1
ATOM 1763 O O . GLU A 1 241 ? 27.267 -0.637 -9.427 1.00 66.12 241 GLU A O 1
ATOM 1768 N N . SER A 1 242 ? 26.554 -2.257 -8.069 1.00 59.75 242 SER A N 1
ATOM 1769 C CA . SER A 1 242 ? 27.894 -2.829 -7.849 1.00 59.75 242 SER A CA 1
ATOM 1770 C C . SER A 1 242 ? 28.470 -3.585 -9.051 1.00 59.75 242 SER A C 1
ATOM 1772 O O . SER A 1 242 ? 29.671 -3.839 -9.085 1.00 59.75 242 SER A O 1
ATOM 1774 N N . GLY A 1 243 ? 27.653 -3.890 -10.065 1.00 57.62 243 GLY A N 1
ATOM 1775 C CA . GLY A 1 243 ? 28.135 -4.437 -11.338 1.00 57.62 243 GLY A CA 1
ATOM 1776 C C . GLY A 1 243 ? 28.999 -3.454 -12.143 1.00 57.62 243 GLY A C 1
ATOM 1777 O O . GLY A 1 243 ? 29.744 -3.881 -13.017 1.00 57.62 243 GLY A O 1
ATOM 1778 N N . GLN A 1 244 ? 28.935 -2.152 -11.833 1.00 54.28 244 GLN A N 1
ATOM 1779 C CA . GLN A 1 244 ? 29.601 -1.079 -12.587 1.00 54.28 244 GLN A CA 1
ATOM 1780 C C . GLN A 1 244 ? 30.736 -0.387 -11.803 1.00 54.28 244 GLN A C 1
ATOM 1782 O O . GLN A 1 244 ? 31.551 0.324 -12.390 1.00 54.28 244 GLN A O 1
ATOM 1787 N N . ALA A 1 245 ? 30.816 -0.573 -10.477 1.00 61.59 245 ALA A N 1
ATOM 1788 C CA . ALA A 1 245 ? 31.787 0.094 -9.605 1.00 61.59 245 ALA A CA 1
ATOM 1789 C C . ALA A 1 245 ? 32.082 -0.716 -8.326 1.00 61.59 245 ALA A C 1
ATOM 1791 O O . ALA A 1 245 ? 31.415 -1.698 -8.017 1.00 61.59 245 ALA A O 1
ATOM 1792 N N . SER A 1 246 ? 33.071 -0.294 -7.526 1.00 80.06 246 SER A N 1
ATOM 1793 C CA . SER A 1 246 ? 33.342 -0.940 -6.229 1.00 80.06 246 SER A CA 1
ATOM 1794 C C . SER A 1 246 ? 32.128 -0.859 -5.287 1.00 80.06 246 SER A C 1
ATOM 1796 O O . SER A 1 246 ? 31.423 0.151 -5.260 1.00 80.06 246 SER A O 1
ATOM 1798 N N . THR A 1 247 ? 31.916 -1.863 -4.429 1.00 82.50 247 THR A N 1
ATOM 1799 C CA . THR A 1 247 ? 30.779 -1.880 -3.483 1.00 82.50 247 THR A CA 1
ATOM 1800 C C . THR A 1 247 ? 30.710 -0.623 -2.606 1.00 82.50 247 THR A C 1
ATOM 1802 O O . THR A 1 247 ? 29.622 -0.144 -2.293 1.00 82.50 247 THR A O 1
ATOM 1805 N N . LEU A 1 248 ? 31.861 -0.053 -2.228 1.00 87.25 248 LEU A N 1
ATOM 1806 C CA . LEU A 1 248 ? 31.925 1.182 -1.440 1.00 87.25 248 LEU A CA 1
ATOM 1807 C C . LEU A 1 248 ? 31.417 2.399 -2.222 1.00 87.25 248 LEU A C 1
ATOM 1809 O O . LEU A 1 248 ? 30.653 3.191 -1.672 1.00 87.25 248 LEU A O 1
ATOM 1813 N N . SER A 1 249 ? 31.801 2.539 -3.495 1.00 80.62 249 SER A N 1
ATOM 1814 C CA . SER A 1 249 ? 31.318 3.633 -4.346 1.00 80.62 249 SER A CA 1
ATOM 1815 C C . SER A 1 249 ? 29.822 3.518 -4.626 1.00 80.62 249 SER A C 1
ATOM 1817 O O . SER A 1 249 ? 29.121 4.516 -4.492 1.00 80.62 249 SER A O 1
ATOM 1819 N N . SER A 1 250 ? 29.313 2.315 -4.913 1.00 78.19 250 SER A N 1
ATOM 1820 C CA . SER A 1 250 ? 27.875 2.087 -5.113 1.00 78.19 250 SER A CA 1
ATOM 1821 C C . SER A 1 250 ? 27.087 2.369 -3.832 1.00 78.19 250 SER A C 1
ATOM 1823 O O . SER A 1 250 ? 26.083 3.067 -3.855 1.00 78.19 250 SER A O 1
ATOM 1825 N N . THR A 1 251 ? 27.588 1.939 -2.669 1.00 88.19 251 THR A N 1
ATOM 1826 C CA . THR A 1 251 ? 26.954 2.253 -1.374 1.00 88.19 251 THR A CA 1
ATOM 1827 C C . THR A 1 251 ? 26.853 3.759 -1.140 1.00 88.19 251 THR A C 1
ATOM 1829 O O . THR A 1 251 ? 25.813 4.247 -0.701 1.00 88.19 251 THR A O 1
ATOM 1832 N N . PHE A 1 252 ? 27.924 4.505 -1.427 1.00 87.31 252 PHE A N 1
ATOM 1833 C CA . PHE A 1 252 ? 27.935 5.959 -1.269 1.00 87.31 252 PHE A CA 1
ATOM 1834 C C . PHE A 1 252 ? 27.005 6.655 -2.274 1.00 87.31 252 PHE A C 1
ATOM 1836 O O . PHE A 1 252 ? 26.260 7.555 -1.879 1.00 87.31 252 PHE A O 1
ATOM 1843 N N . SER A 1 253 ? 27.007 6.212 -3.537 1.00 78.81 253 SER A N 1
ATOM 1844 C CA . SER A 1 253 ? 26.087 6.675 -4.587 1.00 78.81 253 SER A CA 1
ATOM 1845 C C . SER A 1 253 ? 24.638 6.547 -4.121 1.00 78.81 253 SER A C 1
ATOM 1847 O O . SER A 1 253 ? 23.931 7.546 -3.962 1.00 78.81 253 SER A O 1
ATOM 1849 N N . VAL A 1 254 ? 24.234 5.327 -3.758 1.00 81.94 254 VAL A N 1
ATOM 1850 C CA . VAL A 1 254 ? 22.864 5.036 -3.332 1.00 81.94 254 VAL A CA 1
ATOM 1851 C C . VAL A 1 254 ? 22.506 5.835 -2.085 1.00 81.94 254 VAL A C 1
ATOM 1853 O O . VAL A 1 254 ? 21.443 6.449 -2.043 1.00 81.94 254 VAL A O 1
ATOM 1856 N N . ALA A 1 255 ? 23.386 5.889 -1.081 1.00 87.12 255 ALA A N 1
ATOM 1857 C CA . ALA A 1 255 ? 23.125 6.589 0.177 1.00 87.12 255 ALA A CA 1
ATOM 1858 C C . ALA A 1 255 ? 22.951 8.109 0.021 1.00 87.12 255 ALA A C 1
ATOM 1860 O O . ALA A 1 255 ? 22.244 8.720 0.821 1.00 87.12 255 ALA A O 1
ATOM 1861 N N . THR A 1 256 ? 23.584 8.719 -0.985 1.00 85.06 256 THR A N 1
ATOM 1862 C CA . THR A 1 256 ? 23.499 10.167 -1.247 1.00 85.06 256 THR A CA 1
ATOM 1863 C C . THR A 1 256 ? 22.417 10.549 -2.261 1.00 85.06 256 THR A C 1
ATOM 1865 O O . THR A 1 256 ? 22.147 11.736 -2.447 1.00 85.06 256 THR A O 1
ATOM 1868 N N . SER A 1 257 ? 21.753 9.566 -2.872 1.00 80.94 257 SER A N 1
ATOM 1869 C CA . SER A 1 257 ? 20.629 9.776 -3.788 1.00 80.94 257 SER A CA 1
ATOM 1870 C C . SER A 1 257 ? 19.330 10.198 -3.073 1.00 80.94 257 SER A C 1
ATOM 1872 O O . SER A 1 257 ? 19.186 10.075 -1.852 1.00 80.94 257 SER A O 1
ATOM 1874 N N . THR A 1 258 ? 18.335 10.660 -3.842 1.00 81.06 258 THR A N 1
ATOM 1875 C CA . THR A 1 258 ? 16.966 10.917 -3.347 1.00 81.06 258 THR A CA 1
ATOM 1876 C C . THR A 1 258 ? 16.325 9.656 -2.766 1.00 81.06 258 THR A C 1
ATOM 1878 O O . THR A 1 258 ? 15.725 9.713 -1.693 1.00 81.06 258 THR A O 1
ATOM 1881 N N . PHE A 1 259 ? 16.538 8.512 -3.417 1.00 82.44 259 PHE A N 1
ATOM 1882 C CA . PHE A 1 259 ? 16.134 7.204 -2.912 1.00 82.44 259 PHE A CA 1
ATOM 1883 C C . PHE A 1 259 ? 16.819 6.878 -1.574 1.00 82.44 259 PHE A C 1
ATOM 1885 O O . PHE A 1 259 ? 16.157 6.497 -0.609 1.00 82.44 259 PHE A O 1
ATOM 1892 N N . GLY A 1 260 ? 18.131 7.113 -1.464 1.00 85.06 260 GLY A N 1
ATOM 1893 C CA . GLY A 1 260 ? 18.892 6.943 -0.221 1.00 85.06 260 GLY A CA 1
ATOM 1894 C C . GLY A 1 260 ? 18.346 7.779 0.936 1.00 85.06 260 GLY A C 1
ATOM 1895 O O . GLY A 1 260 ? 18.222 7.282 2.059 1.00 85.06 260 GLY A O 1
ATOM 1896 N N . LEU A 1 261 ? 17.930 9.020 0.661 1.00 88.12 261 LEU A N 1
ATOM 1897 C CA . LEU A 1 261 ? 17.247 9.870 1.636 1.00 88.12 261 LEU A CA 1
ATOM 1898 C C . LEU A 1 261 ? 15.899 9.270 2.072 1.00 88.12 261 LEU A C 1
ATOM 1900 O O . LEU A 1 261 ? 15.621 9.224 3.273 1.00 88.12 261 LEU A O 1
ATOM 1904 N N . ALA A 1 262 ? 15.086 8.767 1.137 1.00 87.56 262 ALA A N 1
ATOM 1905 C CA . ALA A 1 262 ? 13.823 8.094 1.451 1.00 87.56 262 ALA A CA 1
ATOM 1906 C C . ALA A 1 262 ? 14.042 6.880 2.373 1.00 87.56 262 ALA A C 1
ATOM 1908 O O . ALA A 1 262 ? 13.373 6.745 3.403 1.00 87.56 262 ALA A O 1
ATOM 1909 N N . ILE A 1 263 ? 15.025 6.033 2.048 1.00 92.50 263 ILE A N 1
ATOM 1910 C CA . ILE A 1 263 ? 15.435 4.880 2.861 1.00 92.50 263 ILE A CA 1
ATOM 1911 C C . ILE A 1 263 ? 15.875 5.323 4.259 1.00 92.50 263 ILE A C 1
ATOM 1913 O O . ILE A 1 263 ? 15.409 4.764 5.254 1.00 92.50 263 ILE A O 1
ATOM 1917 N N . ALA A 1 264 ? 16.721 6.350 4.366 1.00 95.56 264 ALA A N 1
ATOM 1918 C CA . ALA A 1 264 ? 17.177 6.865 5.654 1.00 95.56 264 ALA A CA 1
ATOM 1919 C C . ALA A 1 264 ? 16.000 7.354 6.515 1.00 95.56 264 ALA A C 1
ATOM 1921 O O . ALA A 1 264 ? 15.914 7.017 7.698 1.00 95.56 264 ALA A O 1
ATOM 1922 N N . MET A 1 265 ? 15.048 8.080 5.918 1.00 96.19 265 MET A N 1
ATOM 1923 C CA . MET A 1 265 ? 13.825 8.511 6.602 1.00 96.19 265 MET A CA 1
ATOM 1924 C C . MET A 1 265 ? 12.987 7.318 7.075 1.00 96.19 265 MET A C 1
ATOM 1926 O O . MET A 1 265 ? 12.523 7.319 8.216 1.00 96.19 265 MET A O 1
ATOM 1930 N N . ARG A 1 266 ? 12.832 6.270 6.256 1.00 96.12 266 ARG A N 1
ATOM 1931 C CA . ARG A 1 266 ? 12.118 5.038 6.640 1.00 96.12 266 ARG A CA 1
ATOM 1932 C C . ARG A 1 266 ? 12.801 4.310 7.792 1.00 96.12 266 ARG A C 1
ATOM 1934 O O . ARG A 1 266 ? 12.116 3.901 8.726 1.00 96.12 266 ARG A O 1
ATOM 1941 N N . ILE A 1 267 ? 14.130 4.202 7.780 1.00 97.75 267 ILE A N 1
ATOM 1942 C CA . ILE A 1 267 ? 14.898 3.589 8.873 1.00 97.75 267 ILE A CA 1
ATOM 1943 C C . ILE A 1 267 ? 14.719 4.397 10.163 1.00 97.75 267 ILE A C 1
ATOM 1945 O O . ILE A 1 267 ? 14.331 3.838 11.189 1.00 97.75 267 ILE A O 1
ATOM 1949 N N . VAL A 1 268 ? 14.936 5.715 10.120 1.00 97.56 268 VAL A N 1
ATOM 1950 C CA . VAL A 1 268 ? 14.804 6.595 11.294 1.00 97.56 268 VAL A CA 1
ATOM 1951 C C . VAL A 1 268 ? 13.375 6.579 11.836 1.00 97.56 268 VAL A C 1
ATOM 1953 O O . VAL A 1 268 ? 13.169 6.373 13.033 1.00 97.56 268 VAL A O 1
ATOM 1956 N N . GLY A 1 269 ? 12.377 6.744 10.965 1.00 96.75 269 GLY A N 1
ATOM 1957 C CA . GLY A 1 269 ? 10.965 6.702 11.335 1.00 96.75 269 GLY A CA 1
ATOM 1958 C C . GLY A 1 269 ? 10.550 5.335 11.881 1.00 96.75 269 GLY A C 1
ATOM 1959 O O . GLY A 1 269 ? 9.890 5.257 12.915 1.00 96.75 269 GLY A O 1
ATOM 1960 N N . GLY A 1 270 ? 10.989 4.246 11.251 1.00 97.00 270 GLY A N 1
ATOM 1961 C CA . GLY A 1 270 ? 10.704 2.881 11.687 1.00 97.00 270 GLY A CA 1
ATOM 1962 C C . GLY A 1 270 ? 11.298 2.564 13.063 1.00 97.00 270 GLY A C 1
ATOM 1963 O O . GLY A 1 270 ? 10.594 2.025 13.919 1.00 97.00 270 GLY A O 1
ATOM 1964 N N . ILE A 1 271 ? 12.547 2.974 13.325 1.00 96.12 271 ILE A N 1
ATOM 1965 C CA . ILE A 1 271 ? 13.189 2.859 14.646 1.00 96.12 271 ILE A CA 1
ATOM 1966 C C . ILE A 1 271 ? 12.437 3.701 15.685 1.00 96.12 271 ILE A C 1
ATOM 1968 O O . ILE A 1 271 ? 12.106 3.199 16.763 1.00 96.12 271 ILE A O 1
ATOM 1972 N N . ALA A 1 272 ? 12.121 4.958 15.360 1.00 94.62 272 ALA A N 1
ATOM 1973 C CA . ALA A 1 272 ? 11.394 5.856 16.254 1.00 94.62 272 ALA A CA 1
ATOM 1974 C C . ALA A 1 272 ? 10.002 5.308 16.614 1.00 94.62 272 ALA A C 1
ATOM 1976 O O . ALA A 1 272 ? 9.593 5.384 17.772 1.00 94.62 272 ALA A O 1
ATOM 1977 N N . LEU A 1 273 ? 9.304 4.677 15.664 1.00 94.75 273 LEU A N 1
ATOM 1978 C CA . LEU A 1 273 ? 8.027 4.004 15.904 1.00 94.75 273 LEU A CA 1
ATOM 1979 C C . LEU A 1 273 ? 8.189 2.728 16.749 1.00 94.75 273 LEU A C 1
ATOM 1981 O O . LEU A 1 273 ? 7.386 2.469 17.648 1.00 94.75 273 LEU A O 1
ATOM 1985 N N . ALA A 1 274 ? 9.234 1.936 16.485 1.00 93.19 274 ALA A N 1
ATOM 1986 C CA . ALA A 1 274 ? 9.508 0.678 17.179 1.00 93.19 274 ALA A CA 1
ATOM 1987 C C . ALA A 1 274 ? 9.898 0.865 18.654 1.00 93.19 274 ALA A C 1
ATOM 1989 O O . ALA A 1 274 ? 9.534 0.040 19.495 1.00 93.19 274 ALA A O 1
ATOM 1990 N N . ILE A 1 275 ? 10.621 1.939 18.970 1.00 90.00 275 ILE A N 1
ATOM 1991 C CA . ILE A 1 275 ? 11.082 2.243 20.332 1.00 90.00 275 ILE A CA 1
ATOM 1992 C C . ILE A 1 275 ? 10.097 3.174 21.044 1.00 90.00 275 ILE A C 1
ATOM 1994 O O . ILE A 1 275 ? 9.763 2.945 22.204 1.00 90.00 275 ILE A O 1
ATOM 1998 N N . GLY A 1 276 ? 9.588 4.191 20.344 1.00 83.88 276 GLY A N 1
ATOM 1999 C CA . GLY A 1 276 ? 8.762 5.249 20.920 1.00 83.88 276 GLY A CA 1
ATOM 2000 C C . GLY A 1 276 ? 7.351 4.825 21.312 1.00 83.88 276 GLY A C 1
ATOM 2001 O O . GLY A 1 276 ? 6.681 5.546 22.038 1.00 83.88 276 GLY A O 1
ATOM 2002 N N . ALA A 1 277 ? 6.848 3.674 20.862 1.00 80.69 277 ALA A N 1
ATOM 2003 C CA . ALA A 1 277 ? 5.544 3.167 21.296 1.00 80.69 277 ALA A CA 1
ATOM 2004 C C . ALA A 1 277 ? 5.636 2.581 22.721 1.00 80.69 277 ALA A C 1
ATOM 2006 O O . ALA A 1 277 ? 5.465 1.372 22.927 1.00 80.69 277 ALA A O 1
ATOM 2007 N N . ASP A 1 278 ? 5.988 3.423 23.697 1.00 75.19 278 ASP A N 1
ATOM 2008 C CA . ASP A 1 278 ? 6.256 3.030 25.075 1.00 75.19 278 ASP A CA 1
ATOM 2009 C C . ASP A 1 278 ? 4.983 2.673 25.861 1.00 75.19 278 ASP A C 1
ATOM 2011 O O . ASP A 1 278 ? 3.857 3.094 25.567 1.00 75.19 278 ASP A O 1
ATOM 2015 N N . PHE A 1 279 ? 5.172 1.820 26.861 1.00 63.38 279 PHE A N 1
ATOM 2016 C CA . PHE A 1 279 ? 4.126 1.256 27.681 1.00 63.38 279 PHE A CA 1
ATOM 2017 C C . PHE A 1 279 ? 3.878 2.114 28.926 1.00 63.38 279 PHE A C 1
ATOM 2019 O O . PHE A 1 279 ? 4.357 1.812 30.016 1.00 63.38 279 PHE A O 1
ATOM 2026 N N . SER A 1 280 ? 3.050 3.148 28.776 1.00 57.50 280 SER A N 1
ATOM 2027 C CA . SER A 1 280 ? 2.518 3.916 29.903 1.00 57.50 280 SER A CA 1
ATOM 2028 C C . SER A 1 280 ? 0.998 3.792 29.991 1.00 57.50 280 SER A C 1
ATOM 2030 O O . SER A 1 280 ? 0.271 3.960 29.008 1.00 57.50 280 SER A O 1
ATOM 2032 N N . LEU A 1 281 ? 0.510 3.434 31.179 1.00 55.62 281 LEU A N 1
ATOM 2033 C CA . LEU A 1 281 ? -0.904 3.188 31.454 1.00 55.62 281 LEU A CA 1
ATOM 2034 C C . LEU A 1 281 ? -1.463 4.298 32.335 1.00 55.62 281 LEU A C 1
ATOM 2036 O O . LEU A 1 281 ? -0.846 4.685 33.325 1.00 55.62 281 LEU A O 1
ATOM 2040 N N . TRP A 1 282 ? -2.680 4.738 32.030 1.00 47.50 282 TRP A N 1
ATOM 2041 C CA . TRP A 1 282 ? -3.447 5.612 32.905 1.00 47.50 282 TRP A CA 1
ATOM 2042 C C . TRP A 1 282 ? -4.880 5.094 33.048 1.00 47.50 282 TRP A C 1
ATOM 2044 O O . TRP A 1 282 ? -5.461 4.543 32.109 1.00 47.50 282 TRP A O 1
ATOM 2054 N N . THR A 1 283 ? -5.442 5.245 34.244 1.00 46.75 283 THR A N 1
ATOM 2055 C CA . THR A 1 283 ? -6.838 4.906 34.529 1.00 46.75 283 THR A CA 1
ATOM 2056 C C . THR A 1 283 ? -7.736 5.937 33.869 1.00 46.75 283 THR A C 1
ATOM 2058 O O . THR A 1 283 ? -7.647 7.116 34.208 1.00 46.75 283 THR A O 1
ATOM 2061 N N . ALA A 1 284 ? -8.598 5.506 32.948 1.00 47.84 284 ALA A N 1
ATOM 2062 C CA . ALA A 1 284 ? -9.583 6.399 32.359 1.00 47.84 284 ALA A CA 1
ATOM 2063 C C . ALA A 1 284 ? -10.464 6.991 33.480 1.00 47.84 284 ALA A C 1
ATOM 2065 O O . ALA A 1 284 ? -10.851 6.253 34.394 1.00 47.84 284 ALA A O 1
ATOM 2066 N N . PRO A 1 285 ? -10.803 8.292 33.440 1.00 49.62 285 PRO A N 1
ATOM 2067 C CA . PRO A 1 285 ? -11.809 8.829 34.333 1.00 49.62 285 PRO A CA 1
ATOM 2068 C C . PRO A 1 285 ? -13.118 8.135 33.960 1.00 49.62 285 PRO A C 1
ATOM 2070 O O . PRO A 1 285 ? -13.336 7.825 32.783 1.00 49.62 285 PRO A O 1
ATOM 2073 N N . ALA A 1 286 ? -13.965 7.852 34.951 1.00 47.12 286 ALA A N 1
ATOM 2074 C CA . ALA A 1 286 ? -15.275 7.267 34.694 1.00 47.12 286 ALA A CA 1
ATOM 2075 C C . ALA A 1 286 ? -15.946 8.076 33.577 1.00 47.12 286 ALA A C 1
ATOM 2077 O O . ALA A 1 286 ? -16.115 9.291 33.704 1.00 47.12 286 ALA A O 1
ATOM 2078 N N . SER A 1 287 ? -16.230 7.424 32.446 1.00 46.78 287 SER A N 1
ATOM 2079 C CA . SER A 1 287 ? -16.970 8.073 31.369 1.00 46.78 287 SER A CA 1
ATOM 2080 C C . SER A 1 287 ? -18.285 8.533 32.001 1.00 46.78 287 SER A C 1
ATOM 2082 O O . SER A 1 287 ? -18.955 7.676 32.578 1.00 46.78 287 SER A O 1
ATOM 2084 N N . PRO A 1 288 ? -18.672 9.823 31.959 1.00 42.19 288 PRO A N 1
ATOM 2085 C CA . PRO A 1 288 ? -20.053 10.155 32.259 1.00 42.19 288 PRO A CA 1
ATOM 2086 C C . PRO A 1 288 ? -20.864 9.349 31.256 1.00 42.19 288 PRO A C 1
ATOM 2088 O O . PRO A 1 288 ? -20.605 9.456 30.056 1.00 42.19 288 PRO A O 1
ATOM 2091 N N . ASP A 1 289 ? -21.719 8.463 31.753 1.00 44.69 289 ASP A N 1
ATOM 2092 C CA . ASP A 1 289 ? -22.556 7.586 30.952 1.00 44.69 289 ASP A CA 1
ATOM 2093 C C . ASP A 1 289 ? -23.139 8.362 29.761 1.00 44.69 289 ASP A C 1
ATOM 2095 O O . ASP A 1 289 ? -24.122 9.091 29.884 1.00 44.69 289 ASP A O 1
ATOM 2099 N N . LEU A 1 290 ? -22.532 8.212 28.577 1.00 43.06 290 LEU A N 1
ATOM 2100 C CA . LEU A 1 290 ? -23.090 8.738 27.327 1.00 43.06 290 LEU A CA 1
ATOM 2101 C C . LEU A 1 290 ? -24.357 7.960 26.935 1.00 43.06 290 LEU A C 1
ATOM 2103 O O . LEU A 1 290 ? -25.040 8.313 25.977 1.00 43.06 290 LEU A O 1
ATOM 2107 N N . LEU A 1 291 ? -24.687 6.920 27.703 1.00 46.03 291 LEU A N 1
ATOM 2108 C CA . LEU A 1 291 ? -25.963 6.238 27.705 1.00 46.03 291 LEU A CA 1
ATOM 2109 C C . LEU A 1 291 ? -26.647 6.505 29.045 1.00 46.03 291 LEU A C 1
ATOM 2111 O O . LEU A 1 291 ? -26.361 5.809 30.015 1.00 46.03 291 LEU A O 1
ATOM 2115 N N . PRO A 1 292 ? -27.577 7.467 29.144 1.00 38.66 292 PRO A N 1
ATOM 2116 C CA . PRO A 1 292 ? -28.398 7.556 30.333 1.00 38.66 292 PRO A CA 1
ATOM 2117 C C . PRO A 1 292 ? -29.131 6.219 30.534 1.00 38.66 292 PRO A C 1
ATOM 2119 O O . PRO A 1 292 ? -30.094 5.911 29.833 1.00 38.66 292 PRO A O 1
ATOM 2122 N N . HIS A 1 293 ? -28.745 5.468 31.571 1.00 46.75 293 HIS A N 1
ATOM 2123 C CA . HIS A 1 293 ? -29.482 4.318 32.118 1.00 46.75 293 HIS A CA 1
ATOM 2124 C C . HIS A 1 293 ? -30.927 4.667 32.553 1.00 46.75 293 HIS A C 1
ATOM 2126 O O . HIS A 1 293 ? -31.693 3.804 32.986 1.00 46.75 293 HIS A O 1
ATOM 2132 N N . ARG A 1 294 ? -31.348 5.930 32.387 1.00 44.34 294 ARG A N 1
ATOM 2133 C CA . ARG A 1 294 ? -32.670 6.464 32.733 1.00 44.34 294 ARG A CA 1
ATOM 2134 C C . ARG A 1 294 ? -33.843 5.755 32.058 1.00 44.34 294 ARG A C 1
ATOM 2136 O O . ARG A 1 294 ? -34.942 5.836 32.593 1.00 44.34 294 ARG A O 1
ATOM 2143 N N . GLN A 1 295 ? -33.657 5.057 30.936 1.00 42.78 295 GLN A N 1
ATOM 2144 C CA . GLN A 1 295 ? -34.791 4.393 30.281 1.00 42.78 295 GLN A CA 1
ATOM 2145 C C . GLN A 1 295 ? -35.142 3.017 30.859 1.00 42.78 295 GLN A C 1
ATOM 2147 O O . GLN A 1 295 ? -36.317 2.670 30.847 1.00 42.78 295 GLN A O 1
ATOM 2152 N N . GLN A 1 296 ? -34.210 2.271 31.462 1.00 40.84 296 GLN A N 1
ATOM 2153 C CA . GLN A 1 296 ? -34.555 0.974 32.072 1.00 40.84 296 GLN A CA 1
ATOM 2154 C C . GLN A 1 296 ? -35.290 1.133 33.416 1.00 40.84 296 GLN A C 1
ATOM 2156 O O . GLN A 1 296 ? -36.191 0.353 33.726 1.00 40.84 296 GLN A O 1
ATOM 2161 N N . GLY A 1 297 ? -34.965 2.178 34.188 1.00 43.31 297 GLY A N 1
ATOM 2162 C CA . GLY A 1 297 ? -35.690 2.529 35.416 1.00 43.31 297 GLY A CA 1
ATOM 2163 C C . GLY A 1 297 ? -37.089 3.091 35.140 1.00 43.31 297 GLY A C 1
ATOM 2164 O O . GLY A 1 297 ? -38.055 2.670 35.775 1.00 43.31 297 GLY A O 1
ATOM 2165 N N . ALA A 1 298 ? -37.217 3.970 34.140 1.00 42.22 298 ALA A N 1
ATOM 2166 C CA . ALA A 1 298 ? -38.502 4.554 33.755 1.00 42.22 298 ALA A CA 1
ATOM 2167 C C . ALA A 1 298 ? -39.471 3.507 33.182 1.00 42.22 298 ALA A C 1
ATOM 2169 O O . ALA A 1 298 ? -40.656 3.549 33.493 1.00 42.22 298 ALA A O 1
ATOM 2170 N N . GLN A 1 299 ? -38.985 2.525 32.414 1.00 40.91 299 GLN A N 1
ATOM 2171 C CA . GLN A 1 299 ? -39.832 1.452 31.880 1.00 40.91 299 GLN A CA 1
ATOM 2172 C C . GLN A 1 299 ? -40.327 0.505 32.983 1.00 40.91 299 GLN A C 1
ATOM 2174 O O . GLN A 1 299 ? -41.481 0.095 32.951 1.00 40.91 299 GLN A O 1
ATOM 2179 N N . ARG A 1 300 ? -39.507 0.216 34.007 1.00 44.19 300 ARG A N 1
ATOM 2180 C CA . ARG A 1 300 ? -39.943 -0.543 35.196 1.00 44.19 300 ARG A CA 1
ATOM 2181 C C . ARG A 1 300 ? -40.960 0.227 36.038 1.00 44.19 300 ARG A C 1
ATOM 2183 O O . ARG A 1 300 ? -41.918 -0.376 36.506 1.00 44.19 300 ARG A O 1
ATOM 2190 N N . GLN A 1 301 ? -40.788 1.541 36.193 1.00 49.97 301 GLN A N 1
ATOM 2191 C CA . GLN A 1 301 ? -41.747 2.395 36.903 1.00 49.97 301 GLN A CA 1
ATOM 2192 C C . GLN A 1 301 ? -43.057 2.573 36.130 1.00 49.97 301 GLN A C 1
ATOM 2194 O O . GLN A 1 301 ? -44.115 2.574 36.744 1.00 49.97 301 GLN A O 1
ATOM 2199 N N . LEU A 1 302 ? -43.012 2.649 34.797 1.00 46.38 302 LEU A N 1
ATOM 2200 C CA . LEU A 1 302 ? -44.203 2.681 33.943 1.00 46.38 302 LEU A CA 1
ATOM 2201 C C . LEU A 1 302 ? -44.934 1.335 33.923 1.00 46.38 302 LEU A C 1
ATOM 2203 O O . LEU A 1 302 ? -46.158 1.326 33.974 1.00 46.38 302 LEU A O 1
ATOM 2207 N N . ILE A 1 303 ? -44.214 0.207 33.929 1.00 47.12 303 ILE A N 1
ATOM 2208 C CA . ILE A 1 303 ? -44.821 -1.126 34.055 1.00 47.12 303 ILE A CA 1
ATOM 2209 C C . ILE A 1 303 ? -45.469 -1.280 35.440 1.00 47.12 303 ILE A C 1
ATOM 2211 O O . ILE A 1 303 ? -46.632 -1.666 35.501 1.00 47.12 303 ILE A O 1
ATOM 2215 N N . ALA A 1 304 ? -44.788 -0.872 36.519 1.00 50.41 304 ALA A N 1
ATOM 2216 C CA . ALA A 1 304 ? -45.333 -0.879 37.881 1.00 50.41 304 ALA A CA 1
ATOM 2217 C C . ALA A 1 304 ? -46.531 0.079 38.062 1.00 50.41 304 ALA A C 1
ATOM 2219 O O . ALA A 1 304 ? -47.492 -0.262 38.750 1.00 50.41 304 ALA A O 1
ATOM 2220 N N . ALA A 1 305 ? -46.509 1.246 37.408 1.00 48.97 305 ALA A N 1
ATOM 2221 C CA . ALA A 1 305 ? -47.619 2.200 37.402 1.00 48.97 305 ALA A CA 1
ATOM 2222 C C . ALA A 1 305 ? -48.802 1.729 36.535 1.00 48.97 305 ALA A C 1
ATOM 2224 O O . ALA A 1 305 ? -49.946 2.060 36.830 1.00 48.97 305 ALA A O 1
ATOM 2225 N N . SER A 1 306 ? -48.548 0.928 35.492 1.00 45.41 306 SER A N 1
ATOM 2226 C CA . SER A 1 306 ? -49.589 0.356 34.624 1.00 45.41 306 SER A CA 1
ATOM 2227 C C . SER A 1 306 ? -50.225 -0.928 35.170 1.00 45.41 306 SER A C 1
ATOM 2229 O O . SER A 1 306 ? -51.295 -1.314 34.707 1.00 45.41 306 SER A O 1
ATOM 2231 N N . SER A 1 307 ? -49.600 -1.588 36.153 1.00 47.06 307 SER A N 1
ATOM 2232 C CA . SER A 1 307 ? -50.059 -2.881 36.679 1.00 47.06 307 SER A CA 1
ATOM 2233 C C . SER A 1 307 ? -51.013 -2.802 37.875 1.00 47.06 307 SER A C 1
ATOM 2235 O O . SER A 1 307 ? -51.412 -3.850 38.370 1.00 47.06 307 SER A O 1
ATOM 2237 N N . GLY A 1 308 ? -51.390 -1.608 38.356 1.00 47.09 308 GLY A N 1
ATOM 2238 C CA . GLY A 1 308 ? -52.448 -1.441 39.369 1.00 47.09 308 GLY A CA 1
ATOM 2239 C C . GLY A 1 308 ? -52.286 -2.278 40.649 1.00 47.09 308 GLY A C 1
ATOM 2240 O O . GLY A 1 308 ? -53.277 -2.597 41.302 1.00 47.09 308 GLY A O 1
ATOM 2241 N N . ALA A 1 309 ? -51.061 -2.676 41.000 1.00 44.53 309 ALA A N 1
ATOM 2242 C CA . ALA A 1 309 ? -50.816 -3.562 42.128 1.00 44.53 309 ALA A CA 1
ATOM 2243 C C . ALA A 1 309 ? -50.665 -2.735 43.407 1.00 44.53 309 ALA A C 1
ATOM 2245 O O . ALA A 1 309 ? -49.769 -1.898 43.525 1.00 44.53 309 ALA A O 1
ATOM 2246 N N . ALA A 1 310 ? -51.581 -2.971 44.344 1.00 43.38 310 ALA A N 1
ATOM 2247 C CA . ALA A 1 310 ? -51.589 -2.392 45.674 1.00 43.38 310 ALA A CA 1
ATOM 2248 C C . ALA A 1 310 ? -50.230 -2.547 46.375 1.00 43.38 310 ALA A C 1
ATOM 2250 O O . ALA A 1 310 ? -49.572 -3.584 46.294 1.00 43.38 310 ALA A O 1
ATOM 2251 N N . GLN A 1 311 ? -49.843 -1.494 47.083 1.00 40.84 311 GLN A N 1
ATOM 2252 C CA . GLN A 1 311 ? -48.661 -1.429 47.930 1.00 40.84 311 GLN A CA 1
ATOM 2253 C C . GLN A 1 311 ? -48.761 -2.506 49.030 1.00 40.84 311 GLN A C 1
ATOM 2255 O O . GLN A 1 311 ? -49.712 -2.456 49.814 1.00 40.84 311 GLN A O 1
ATOM 2260 N N . PRO A 1 312 ? -47.852 -3.499 49.103 1.00 38.84 312 PRO A N 1
ATOM 2261 C CA . PRO A 1 312 ? -47.871 -4.453 50.203 1.00 38.84 312 PRO A CA 1
ATOM 2262 C C . PRO A 1 312 ? -47.365 -3.770 51.487 1.00 38.84 312 PRO A C 1
ATOM 2264 O O . PRO A 1 312 ? -46.593 -2.805 51.407 1.00 38.84 312 PRO A O 1
ATOM 2267 N N . PRO A 1 313 ? -47.817 -4.220 52.671 1.00 39.09 313 PRO A N 1
ATOM 2268 C CA . PRO A 1 313 ? -47.470 -3.586 53.934 1.00 39.09 313 PRO A CA 1
ATOM 2269 C C . PRO A 1 313 ? -45.991 -3.806 54.266 1.00 39.09 313 PRO A C 1
ATOM 2271 O O . PRO A 1 313 ? -45.369 -4.776 53.837 1.00 39.09 313 PRO A O 1
ATOM 2274 N N . ALA A 1 314 ? -45.437 -2.872 55.034 1.00 49.28 314 ALA A N 1
ATOM 2275 C CA . ALA A 1 314 ? -44.082 -2.945 55.550 1.00 49.28 314 ALA A CA 1
ATOM 2276 C C . ALA A 1 314 ? -43.947 -4.106 56.548 1.00 49.28 314 ALA A C 1
ATOM 2278 O O . ALA A 1 314 ? -44.547 -4.037 57.614 1.00 49.28 314 ALA A O 1
ATOM 2279 N N . GLU A 1 315 ? -43.134 -5.121 56.236 1.00 36.62 315 GLU A N 1
ATOM 2280 C CA . GLU A 1 315 ? -42.537 -6.002 57.249 1.00 36.62 315 GLU A CA 1
ATOM 2281 C C . GLU A 1 315 ? -41.259 -6.716 56.760 1.00 36.62 315 GLU A C 1
ATOM 2283 O O . GLU A 1 315 ? -41.261 -7.415 55.751 1.00 36.62 315 GLU A O 1
ATOM 2288 N N . VAL A 1 316 ? -40.212 -6.531 57.576 1.00 36.62 316 VAL A N 1
ATOM 2289 C CA . VAL A 1 316 ? -39.155 -7.474 57.994 1.00 36.62 316 VAL A CA 1
ATOM 2290 C C . VAL A 1 316 ? -38.124 -7.948 56.954 1.00 36.62 316 VAL A C 1
ATOM 2292 O O . VAL A 1 316 ? -38.373 -8.795 56.100 1.00 36.62 316 VAL A O 1
ATOM 2295 N N . ASP A 1 317 ? -36.894 -7.457 57.156 1.00 43.91 317 ASP A N 1
ATOM 2296 C CA . ASP A 1 317 ? -35.634 -7.997 56.635 1.00 43.91 317 ASP A CA 1
ATOM 2297 C C . ASP A 1 317 ? -35.499 -9.495 56.946 1.00 43.91 317 ASP A C 1
ATOM 2299 O O . ASP A 1 317 ? -35.305 -9.889 58.098 1.00 43.91 317 ASP A O 1
ATOM 2303 N N . PHE A 1 318 ? -35.568 -10.342 55.915 1.00 37.34 318 PHE A N 1
ATOM 2304 C CA . PHE A 1 318 ? -35.368 -11.785 56.069 1.00 37.34 318 PHE A CA 1
ATOM 2305 C C . PHE A 1 318 ? -34.673 -12.456 54.877 1.00 37.34 318 PHE A C 1
ATOM 2307 O O . PHE A 1 318 ? -34.993 -13.593 54.548 1.00 37.34 318 PHE A O 1
ATOM 2314 N N . PHE A 1 319 ? -33.692 -11.804 54.237 1.00 38.06 319 PHE A N 1
ATOM 2315 C CA . PHE A 1 319 ? -32.750 -12.519 53.364 1.00 38.06 319 PHE A CA 1
ATOM 2316 C C . PHE A 1 319 ? -31.308 -11.999 53.511 1.00 38.06 319 PHE A C 1
ATOM 2318 O O . PHE A 1 319 ? -31.075 -10.795 53.432 1.00 38.06 319 PHE A O 1
ATOM 2325 N N . PRO A 1 320 ? -30.329 -12.895 53.743 1.00 35.38 320 PRO A N 1
ATOM 2326 C CA . PRO A 1 320 ? -28.953 -12.536 54.062 1.00 35.38 320 PRO A CA 1
ATOM 2327 C C . PRO A 1 320 ? -28.224 -11.964 52.841 1.00 35.38 320 PRO A C 1
ATOM 2329 O O . PRO A 1 320 ? -28.373 -12.480 51.731 1.00 35.38 320 PRO A O 1
ATOM 2332 N N . ASN A 1 321 ? -27.382 -10.951 53.079 1.00 38.03 321 ASN A N 1
ATOM 2333 C CA . ASN A 1 321 ? -26.393 -10.368 52.161 1.00 38.03 321 ASN A CA 1
ATOM 2334 C C . ASN A 1 321 ? -25.566 -11.437 51.416 1.00 38.03 321 ASN A C 1
ATOM 2336 O O . ASN A 1 321 ? -24.453 -11.773 51.812 1.00 38.03 321 ASN A O 1
ATOM 2340 N N . SER A 1 322 ? -26.110 -11.998 50.338 1.00 38.53 322 SER A N 1
ATOM 2341 C CA . SER A 1 322 ? -25.442 -13.018 49.516 1.00 38.53 322 SER A CA 1
ATOM 2342 C C . SER A 1 322 ? -25.770 -12.908 48.022 1.00 38.53 322 SER A C 1
ATOM 2344 O O . SER A 1 322 ? -25.456 -13.801 47.240 1.00 38.53 322 SER A O 1
ATOM 2346 N N . LEU A 1 323 ? -26.301 -11.758 47.597 1.00 39.06 323 LEU A N 1
ATOM 2347 C CA . LEU A 1 323 ? -26.331 -11.345 46.191 1.00 39.06 323 LEU A CA 1
ATOM 2348 C C . LEU A 1 323 ? -25.333 -10.215 45.898 1.00 39.06 323 LEU A C 1
ATOM 2350 O O . LEU A 1 323 ? -25.545 -9.424 44.984 1.00 39.06 323 LEU A O 1
ATOM 2354 N N . GLU A 1 324 ? -24.183 -10.190 46.578 1.00 41.09 324 GLU A N 1
ATOM 2355 C CA . GLU A 1 324 ? -22.978 -9.588 45.991 1.00 41.09 324 GLU A CA 1
ATOM 2356 C C . GLU A 1 324 ? -22.421 -10.524 44.911 1.00 41.09 324 GLU A C 1
ATOM 2358 O O . GLU A 1 324 ? -21.373 -11.156 45.017 1.00 41.09 324 GLU A O 1
ATOM 2363 N N . LYS A 1 325 ? -23.169 -10.613 43.818 1.00 38.44 325 LYS A N 1
ATOM 2364 C CA . LYS A 1 325 ? -22.581 -10.789 42.499 1.00 38.44 325 LYS A CA 1
ATOM 2365 C C . LYS A 1 325 ? -23.155 -9.701 41.610 1.00 38.44 325 LYS A C 1
ATOM 2367 O O . LYS A 1 325 ? -23.766 -9.961 40.579 1.00 38.44 325 LYS A O 1
ATOM 2372 N N . GLU A 1 326 ? -22.954 -8.461 42.053 1.00 35.06 326 GLU A N 1
ATOM 2373 C CA . GLU A 1 326 ? -22.838 -7.337 41.134 1.00 35.06 326 GLU A CA 1
ATOM 2374 C C . GLU A 1 326 ? -21.872 -7.780 40.021 1.00 35.06 326 GLU A C 1
ATOM 2376 O O . GLU A 1 326 ? -20.720 -8.120 40.321 1.00 35.06 326 GLU A O 1
ATOM 2381 N N . PRO A 1 327 ? -22.286 -7.859 38.743 1.00 34.81 327 PRO A N 1
ATOM 2382 C CA . PRO A 1 327 ? -21.301 -7.914 37.686 1.00 34.81 327 PRO A CA 1
ATOM 2383 C C . PRO A 1 327 ? -20.550 -6.591 37.784 1.00 34.81 327 PRO A C 1
ATOM 2385 O O . PRO A 1 327 ? -21.131 -5.528 37.592 1.00 34.81 327 PRO A O 1
ATOM 2388 N N . SER A 1 328 ? -19.276 -6.662 38.156 1.00 39.12 328 SER A N 1
ATOM 2389 C CA . SER A 1 328 ? -18.368 -5.530 38.281 1.00 39.12 328 SER A CA 1
ATOM 2390 C C . SER A 1 328 ? -18.253 -4.793 36.942 1.00 39.12 328 SER A C 1
ATOM 2392 O O . SER A 1 328 ? -17.344 -5.043 36.151 1.00 39.12 328 SER A O 1
ATOM 2394 N N . VAL A 1 329 ? -19.192 -3.899 36.665 1.00 43.34 329 VAL A N 1
ATOM 2395 C CA . VAL A 1 329 ? -19.149 -2.967 35.546 1.00 43.34 329 VAL A CA 1
ATOM 2396 C C . VAL A 1 329 ? -18.710 -1.634 36.143 1.00 43.34 329 VAL A C 1
ATOM 2398 O O . VAL A 1 329 ? -19.445 -1.020 36.906 1.00 43.34 329 VAL A O 1
ATOM 2401 N N . GLY A 1 330 ? -17.474 -1.215 35.842 1.00 40.66 330 GLY A N 1
ATOM 2402 C CA . GLY A 1 330 ? -17.058 0.181 36.037 1.00 40.66 330 GLY A CA 1
ATOM 2403 C C . GLY A 1 330 ? -15.794 0.481 36.856 1.00 40.66 330 GLY A C 1
ATOM 2404 O O . GLY A 1 330 ? -15.547 1.651 37.134 1.00 40.66 330 GLY A O 1
ATOM 2405 N N . ARG A 1 331 ? -14.947 -0.489 37.236 1.00 43.88 331 ARG A N 1
ATOM 2406 C CA . ARG A 1 331 ? -13.629 -0.194 37.851 1.00 43.88 331 ARG A CA 1
ATOM 2407 C C . ARG A 1 331 ? -12.502 -0.923 37.116 1.00 43.88 331 ARG A C 1
ATOM 2409 O O . ARG A 1 331 ? -12.309 -2.112 37.332 1.00 43.88 331 ARG A O 1
ATOM 2416 N N . GLY A 1 332 ? -11.752 -0.215 36.264 1.00 52.19 332 GLY A N 1
ATOM 2417 C CA . GLY A 1 332 ? -10.492 -0.734 35.698 1.00 52.19 332 GLY A CA 1
ATOM 2418 C C . GLY A 1 332 ? -10.239 -0.510 34.203 1.00 52.19 332 GLY A C 1
ATOM 2419 O O . GLY A 1 332 ? -9.381 -1.187 33.640 1.00 52.19 332 GLY A O 1
ATOM 2420 N N . GLU A 1 333 ? -10.956 0.397 33.538 1.00 64.44 333 GLU A N 1
ATOM 2421 C CA . GLU A 1 333 ? -10.673 0.713 32.134 1.00 64.44 333 GLU A CA 1
ATOM 2422 C C . GLU A 1 333 ? -9.416 1.566 32.007 1.00 64.44 333 GLU A C 1
ATOM 2424 O O . GLU A 1 333 ? -9.299 2.640 32.603 1.00 64.44 333 GLU A O 1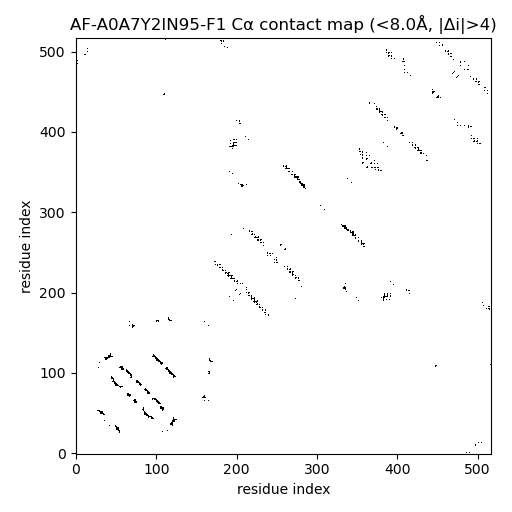
ATOM 2429 N N . LEU A 1 334 ? -8.469 1.074 31.215 1.00 73.56 334 LEU A N 1
ATOM 2430 C CA . LEU A 1 334 ? -7.233 1.775 30.927 1.00 73.56 334 LEU A CA 1
ATOM 2431 C C . LEU A 1 334 ? -7.341 2.428 29.551 1.00 73.56 334 LEU A C 1
ATOM 2433 O O . LEU A 1 334 ? -7.861 1.845 28.593 1.00 73.56 334 LEU A O 1
ATOM 2437 N N . MET A 1 335 ? -6.819 3.645 29.472 1.00 77.88 335 MET A N 1
ATOM 2438 C CA . MET A 1 335 ? -6.497 4.306 28.215 1.00 77.88 335 MET A CA 1
ATOM 2439 C C . MET A 1 335 ? -4.982 4.318 28.068 1.00 77.88 335 MET A C 1
ATOM 2441 O O . MET A 1 335 ? -4.255 4.488 29.054 1.00 77.88 335 MET A O 1
ATOM 2445 N N . TRP A 1 336 ? -4.500 4.137 26.839 1.00 77.44 336 TRP A N 1
ATOM 2446 C CA . TRP A 1 336 ? -3.103 4.441 26.569 1.00 77.44 336 TRP A CA 1
ATOM 2447 C C . TRP A 1 336 ? -2.912 5.950 26.704 1.00 77.44 336 TRP A C 1
ATOM 2449 O O . TRP A 1 336 ? -3.670 6.732 26.127 1.00 77.44 336 TRP A O 1
ATOM 2459 N N . ARG A 1 337 ? -1.925 6.358 27.501 1.00 74.12 337 ARG A N 1
ATOM 2460 C CA . ARG A 1 337 ? -1.559 7.761 27.657 1.00 74.12 337 ARG A CA 1
ATOM 2461 C C . ARG A 1 337 ? -0.164 7.938 27.094 1.00 74.12 337 ARG A C 1
ATOM 2463 O O . ARG A 1 337 ? 0.786 7.365 27.617 1.00 74.12 337 ARG A O 1
ATOM 2470 N N . ALA A 1 338 ? -0.065 8.755 26.053 1.00 73.56 338 ALA A N 1
ATOM 2471 C CA . ALA A 1 338 ? 1.216 9.190 25.526 1.00 73.56 338 ALA A CA 1
ATOM 2472 C C . ALA A 1 338 ? 2.040 9.867 26.634 1.00 73.56 338 ALA A C 1
ATOM 2474 O O . ALA A 1 338 ? 1.547 10.770 27.320 1.00 73.56 338 ALA A O 1
ATOM 2475 N N . THR A 1 339 ? 3.279 9.422 26.814 1.00 75.62 339 THR A N 1
ATOM 2476 C CA . THR A 1 339 ? 4.277 10.048 27.694 1.00 75.62 339 THR A CA 1
ATOM 2477 C C . THR A 1 339 ? 5.282 10.853 26.876 1.00 75.62 339 THR A C 1
ATOM 2479 O O . THR A 1 339 ? 5.213 10.884 25.646 1.00 75.62 339 THR A O 1
ATOM 2482 N N . ALA A 1 340 ? 6.243 11.491 27.553 1.00 71.88 340 ALA A N 1
ATOM 2483 C CA . ALA A 1 340 ? 7.409 12.072 26.891 1.00 71.88 340 ALA A CA 1
ATOM 2484 C C . ALA A 1 340 ? 8.134 11.033 26.012 1.00 71.88 340 ALA A C 1
ATOM 2486 O O . ALA A 1 340 ? 8.564 11.364 24.912 1.00 71.88 340 ALA A O 1
ATOM 2487 N N . ASP A 1 341 ? 8.155 9.762 26.415 1.00 71.12 341 ASP A N 1
ATOM 2488 C CA . ASP A 1 341 ? 8.766 8.670 25.643 1.00 71.12 341 ASP A CA 1
ATOM 2489 C C . ASP A 1 341 ? 7.981 8.331 24.364 1.00 71.12 341 ASP A C 1
ATOM 2491 O O . ASP A 1 341 ? 8.540 7.828 23.391 1.00 71.12 341 ASP A O 1
ATOM 2495 N N . SER A 1 342 ? 6.689 8.687 24.315 1.00 82.62 342 SER A N 1
ATOM 2496 C CA . SER A 1 342 ? 5.844 8.530 23.124 1.00 82.62 342 SER A CA 1
ATOM 2497 C C . SER A 1 342 ? 6.101 9.571 22.036 1.00 82.62 342 SER A C 1
ATOM 2499 O O . SER A 1 342 ? 5.623 9.407 20.912 1.00 82.62 342 SER A O 1
ATOM 2501 N N . THR A 1 343 ? 6.870 10.626 22.331 1.00 85.06 343 THR A N 1
ATOM 2502 C CA . THR A 1 343 ? 7.199 11.686 21.361 1.00 85.06 343 THR A CA 1
ATOM 2503 C C . THR A 1 343 ? 7.895 11.138 20.121 1.00 85.06 343 THR A C 1
ATOM 2505 O O . THR A 1 343 ? 7.566 11.562 19.016 1.00 85.06 343 THR A O 1
ATOM 2508 N N . LEU A 1 344 ? 8.768 10.137 20.276 1.00 87.62 344 LEU A N 1
ATOM 2509 C CA . LEU A 1 344 ? 9.442 9.470 19.160 1.00 87.62 344 LEU A CA 1
ATOM 2510 C C . LEU A 1 344 ? 8.449 8.769 18.223 1.00 87.62 344 LEU A C 1
ATOM 2512 O O . LEU A 1 344 ? 8.556 8.897 17.004 1.00 87.62 344 LEU A O 1
ATOM 2516 N N . ALA A 1 345 ? 7.434 8.093 18.769 1.00 87.94 345 ALA A N 1
ATOM 2517 C CA . ALA A 1 345 ? 6.424 7.442 17.941 1.00 87.94 345 ALA A CA 1
ATOM 2518 C C . ALA A 1 345 ? 5.560 8.459 17.183 1.00 87.94 345 ALA A C 1
ATOM 2520 O O . ALA A 1 345 ? 5.246 8.232 16.019 1.00 87.94 345 ALA A O 1
ATOM 2521 N N . PHE A 1 346 ? 5.225 9.605 17.779 1.00 90.12 346 PHE A N 1
ATOM 2522 C CA . PHE A 1 346 ? 4.510 10.661 17.052 1.00 90.12 346 PHE A CA 1
ATOM 2523 C C . PHE A 1 346 ? 5.388 11.367 16.017 1.00 90.12 346 PHE A C 1
ATOM 2525 O O . 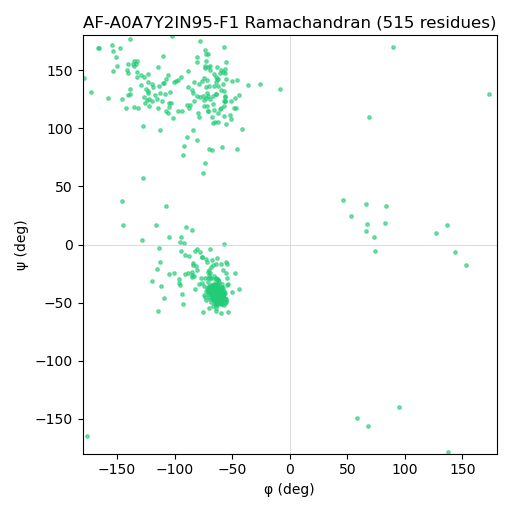PHE A 1 346 ? 4.913 11.642 14.919 1.00 90.12 346 PHE A O 1
ATOM 2532 N N . ALA A 1 347 ? 6.666 11.602 16.322 1.00 91.50 347 ALA A N 1
ATOM 2533 C CA . ALA A 1 347 ? 7.627 12.160 15.375 1.00 91.50 347 ALA A CA 1
ATOM 2534 C C . ALA A 1 347 ? 7.858 11.229 14.173 1.00 91.50 347 ALA A C 1
ATOM 2536 O O . ALA A 1 347 ? 8.091 11.709 13.067 1.00 91.50 347 ALA A O 1
ATOM 2537 N N . SER A 1 348 ? 7.721 9.910 14.356 1.00 94.38 348 SER A N 1
ATOM 2538 C CA . SER A 1 348 ? 7.829 8.951 13.253 1.00 94.38 348 SER A CA 1
ATOM 2539 C C . SER A 1 348 ? 6.756 9.132 12.177 1.00 94.38 348 SER A C 1
ATOM 2541 O O . SER A 1 348 ? 7.027 8.864 11.013 1.00 94.38 348 SER A O 1
ATOM 2543 N N . VAL A 1 349 ? 5.557 9.613 12.532 1.00 95.00 349 VAL A N 1
ATOM 2544 C CA . VAL A 1 349 ? 4.423 9.719 11.600 1.00 95.00 349 VAL A CA 1
ATOM 2545 C C . VAL A 1 349 ? 4.749 10.624 10.406 1.00 95.00 349 VAL A C 1
ATOM 2547 O O . VAL A 1 349 ? 4.711 10.129 9.279 1.00 95.00 349 VAL A O 1
ATOM 2550 N N . PRO A 1 350 ? 5.109 11.912 10.590 1.00 95.38 350 PRO A N 1
ATOM 2551 C CA . PRO A 1 350 ? 5.484 12.758 9.464 1.00 95.38 350 PRO A CA 1
ATOM 2552 C C . PRO A 1 350 ? 6.751 12.262 8.760 1.00 95.38 350 PRO A C 1
ATOM 2554 O O . PRO A 1 350 ? 6.804 12.333 7.540 1.00 95.38 350 PRO A O 1
ATOM 2557 N N . ILE A 1 351 ? 7.738 11.708 9.478 1.00 95.88 351 ILE A N 1
ATOM 2558 C CA . ILE A 1 351 ? 8.969 11.178 8.863 1.00 95.88 351 ILE A CA 1
ATOM 2559 C C . ILE A 1 351 ? 8.637 10.058 7.866 1.00 95.88 351 ILE A C 1
ATOM 2561 O O . ILE A 1 351 ? 9.093 10.085 6.725 1.00 95.88 351 ILE A O 1
ATOM 2565 N N . LEU A 1 352 ? 7.808 9.095 8.273 1.00 95.88 352 LEU A N 1
ATOM 2566 C CA . LEU A 1 352 ? 7.412 7.976 7.423 1.00 95.88 352 LEU A CA 1
ATOM 2567 C C . LEU A 1 352 ? 6.560 8.437 6.237 1.00 95.88 352 LEU A C 1
ATOM 2569 O O . LEU A 1 352 ? 6.807 7.998 5.118 1.00 95.88 352 LEU A O 1
ATOM 2573 N N . LEU A 1 353 ? 5.599 9.340 6.449 1.00 94.19 353 LEU A N 1
ATOM 2574 C CA . LEU A 1 353 ? 4.739 9.829 5.366 1.00 94.19 353 LEU A CA 1
ATOM 2575 C C . LEU A 1 353 ? 5.505 10.681 4.347 1.00 94.19 353 LEU A C 1
ATOM 2577 O O . LEU A 1 353 ? 5.318 10.499 3.148 1.00 94.19 353 LEU A O 1
ATOM 2581 N N . ILE A 1 354 ? 6.399 11.561 4.806 1.00 91.69 354 ILE A N 1
ATOM 2582 C CA . ILE A 1 354 ? 7.212 12.415 3.929 1.00 91.69 354 ILE A CA 1
ATOM 2583 C C . ILE A 1 354 ? 8.237 11.588 3.143 1.00 91.69 354 ILE A C 1
ATOM 2585 O O . ILE A 1 354 ? 8.560 11.958 2.019 1.00 91.69 354 ILE A O 1
ATOM 2589 N N . SER A 1 355 ? 8.709 10.450 3.672 1.00 90.62 355 SER A N 1
ATOM 2590 C CA . SER A 1 355 ? 9.670 9.590 2.956 1.00 90.62 355 SER A CA 1
ATOM 2591 C C . SER A 1 355 ? 9.194 9.180 1.555 1.00 90.62 355 SER A C 1
ATOM 2593 O O . SER A 1 355 ? 10.003 9.004 0.653 1.00 90.62 355 SER A O 1
ATOM 2595 N N . TYR A 1 356 ? 7.878 9.083 1.349 1.00 82.56 356 TYR A N 1
ATOM 2596 C CA . TYR A 1 356 ? 7.266 8.714 0.073 1.00 82.56 356 TYR A CA 1
ATOM 2597 C C . TYR A 1 356 ? 7.225 9.837 -0.970 1.00 82.56 356 TYR A C 1
ATOM 2599 O O . TYR A 1 356 ? 6.832 9.572 -2.101 1.00 82.56 356 TYR A O 1
ATOM 2607 N N . ALA A 1 357 ? 7.618 11.063 -0.614 1.00 80.75 357 ALA A N 1
ATOM 2608 C CA . ALA A 1 357 ? 7.833 12.156 -1.566 1.00 80.75 357 ALA A CA 1
ATOM 2609 C C . ALA A 1 357 ? 9.217 12.096 -2.242 1.00 80.75 357 ALA A C 1
ATOM 2611 O O . ALA A 1 357 ? 9.522 12.918 -3.101 1.00 80.75 357 ALA A O 1
ATOM 2612 N N . PHE A 1 358 ? 10.069 11.158 -1.820 1.00 77.25 358 PHE A N 1
ATOM 2613 C CA . PHE A 1 358 ? 11.435 10.982 -2.312 1.00 77.25 358 PHE A CA 1
ATOM 2614 C C . PHE A 1 358 ? 11.629 9.627 -3.019 1.00 77.25 358 PHE A C 1
ATOM 2616 O O . PHE A 1 358 ? 12.764 9.192 -3.191 1.00 77.25 358 PHE A O 1
ATOM 2623 N N . ASP A 1 359 ? 10.540 8.949 -3.405 1.00 69.31 359 ASP A N 1
ATOM 2624 C CA . ASP A 1 359 ? 10.569 7.587 -3.960 1.00 69.31 359 ASP A CA 1
ATOM 2625 C C . ASP A 1 359 ? 9.568 7.392 -5.124 1.00 69.31 359 ASP A C 1
ATOM 2627 O O . ASP A 1 359 ? 8.478 7.973 -5.132 1.00 69.31 359 ASP A O 1
ATOM 2631 N N . GLY A 1 360 ? 9.925 6.541 -6.091 1.00 63.97 360 GLY A N 1
ATOM 2632 C CA . GLY A 1 360 ? 9.105 6.149 -7.249 1.00 63.97 360 GLY A CA 1
ATOM 2633 C C . GLY A 1 360 ? 8.646 7.297 -8.162 1.00 63.97 360 GLY A C 1
ATOM 2634 O O . GLY A 1 360 ? 9.301 8.336 -8.251 1.00 63.97 360 GLY A O 1
ATOM 2635 N N . HIS A 1 361 ? 7.469 7.127 -8.789 1.00 50.62 361 HIS A N 1
ATOM 2636 C CA . HIS A 1 361 ? 6.838 8.099 -9.704 1.00 50.62 361 HIS A CA 1
ATOM 2637 C C . HIS A 1 361 ? 6.657 9.506 -9.114 1.00 50.62 361 HIS A C 1
ATOM 2639 O O . HIS A 1 361 ? 6.464 10.460 -9.852 1.00 50.62 361 HIS A O 1
ATOM 2645 N N . THR A 1 362 ? 6.748 9.682 -7.789 1.00 55.72 362 THR A N 1
ATOM 2646 C CA . THR A 1 362 ? 6.719 11.026 -7.183 1.00 55.72 362 THR A CA 1
ATOM 2647 C C . THR A 1 362 ? 7.958 11.864 -7.509 1.00 55.72 362 THR A C 1
ATOM 2649 O O . THR A 1 362 ? 7.916 13.085 -7.380 1.00 55.72 362 THR A O 1
ATOM 2652 N N . VAL A 1 363 ? 9.053 11.221 -7.922 1.00 55.62 363 VAL A N 1
ATOM 2653 C CA . VAL A 1 363 ? 10.306 11.875 -8.319 1.00 55.62 363 VAL A CA 1
ATOM 2654 C C . VAL A 1 363 ? 10.385 12.058 -9.836 1.00 55.62 363 VAL A C 1
ATOM 2656 O O . VAL A 1 363 ? 11.013 13.016 -10.284 1.00 55.62 363 VAL A O 1
ATOM 2659 N N . THR A 1 364 ? 9.760 11.168 -10.610 1.00 54.25 364 THR A N 1
ATOM 2660 C CA . THR A 1 364 ? 9.867 11.143 -12.077 1.00 54.25 364 THR A CA 1
ATOM 2661 C C . THR A 1 364 ? 8.668 11.763 -12.797 1.00 54.25 364 THR A C 1
ATOM 2663 O O . THR A 1 364 ? 8.856 12.269 -13.896 1.00 54.25 364 THR A O 1
ATOM 2666 N N . GLU A 1 365 ? 7.480 11.808 -12.175 1.00 52.22 365 GLU A N 1
ATOM 2667 C CA . GLU A 1 365 ? 6.235 12.291 -12.793 1.00 52.22 365 GLU A CA 1
ATOM 2668 C C . GLU A 1 365 ? 5.681 13.566 -12.125 1.00 52.22 365 GLU A C 1
ATOM 2670 O O . GLU A 1 365 ? 5.384 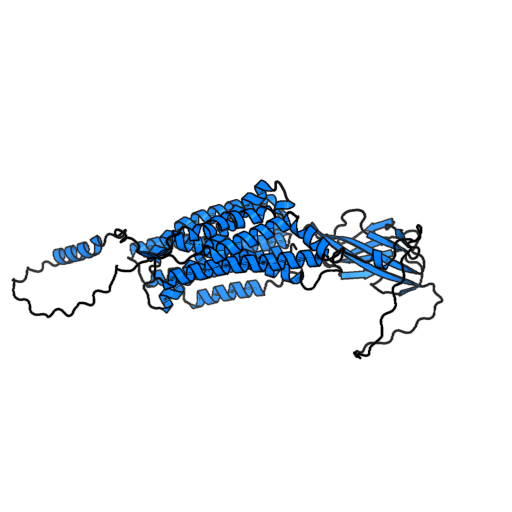13.609 -10.922 1.00 52.22 365 GLU A O 1
ATOM 2675 N N . GLY A 1 366 ? 5.464 14.610 -12.934 1.00 61.12 366 GLY A N 1
ATOM 2676 C CA . GLY A 1 366 ? 4.796 15.853 -12.528 1.00 61.12 366 GLY A CA 1
ATOM 2677 C C . GLY A 1 366 ? 5.570 16.732 -11.528 1.00 61.12 366 GLY A C 1
ATOM 2678 O O . GLY A 1 366 ? 6.796 16.706 -11.437 1.00 61.12 366 GLY A O 1
ATOM 2679 N N . ASP A 1 367 ? 4.846 17.575 -10.777 1.00 77.19 367 ASP A N 1
ATOM 2680 C CA . ASP A 1 367 ? 5.438 18.368 -9.688 1.00 77.19 367 ASP A CA 1
ATOM 2681 C C . ASP A 1 367 ? 5.628 17.491 -8.444 1.00 77.19 367 ASP A C 1
ATOM 2683 O O . ASP A 1 367 ? 4.662 17.147 -7.752 1.00 77.19 367 ASP A O 1
ATOM 2687 N N . ARG A 1 368 ? 6.895 17.197 -8.125 1.00 73.81 368 ARG A N 1
ATOM 2688 C CA . ARG A 1 368 ? 7.325 16.376 -6.980 1.00 73.81 368 ARG A CA 1
ATOM 2689 C C . ARG A 1 368 ? 6.606 16.689 -5.671 1.00 73.81 368 ARG A C 1
ATOM 2691 O O . ARG A 1 368 ? 6.308 15.790 -4.888 1.00 73.81 368 ARG A O 1
ATOM 2698 N N . TRP A 1 369 ? 6.328 17.964 -5.399 1.00 81.50 369 TRP A N 1
ATOM 2699 C CA . TRP A 1 369 ? 5.748 18.361 -4.120 1.00 81.50 369 TRP A CA 1
ATOM 2700 C C . TRP A 1 369 ? 4.251 18.086 -4.082 1.00 81.50 369 TRP A C 1
ATOM 2702 O O . TRP A 1 369 ? 3.731 17.700 -3.035 1.00 81.50 369 TRP A O 1
ATOM 2712 N N . VAL A 1 370 ? 3.571 18.229 -5.221 1.00 84.88 370 VAL A N 1
ATOM 2713 C CA . VAL A 1 370 ? 2.151 17.900 -5.360 1.00 84.88 370 VAL A CA 1
ATOM 2714 C C . VAL A 1 370 ? 1.970 16.388 -5.298 1.00 84.88 370 VAL A C 1
ATOM 2716 O O . VAL A 1 370 ? 1.246 15.902 -4.427 1.00 84.88 370 VAL A O 1
ATOM 2719 N N . THR A 1 371 ? 2.672 15.635 -6.147 1.00 81.50 371 THR A N 1
ATOM 2720 C CA . THR A 1 371 ? 2.563 14.170 -6.200 1.00 81.50 371 THR A CA 1
ATOM 2721 C C . THR A 1 371 ? 3.013 13.539 -4.879 1.00 81.50 371 THR A C 1
ATOM 2723 O O . THR A 1 371 ? 2.327 12.671 -4.337 1.00 81.50 371 THR A O 1
ATOM 2726 N N . GLY A 1 372 ? 4.101 14.038 -4.281 1.00 84.38 372 GLY A N 1
ATOM 2727 C CA . GLY A 1 372 ? 4.577 13.606 -2.966 1.00 84.38 372 GLY A CA 1
ATOM 2728 C C . GLY A 1 372 ? 3.578 13.881 -1.837 1.00 84.38 372 GLY A C 1
ATOM 2729 O O . GLY A 1 372 ? 3.334 13.005 -1.004 1.00 84.38 372 GLY A O 1
ATOM 2730 N N . ALA A 1 373 ? 2.938 15.056 -1.820 1.00 88.50 373 ALA A N 1
ATOM 2731 C CA . ALA A 1 373 ? 1.904 15.372 -0.833 1.00 88.50 373 ALA A CA 1
ATOM 2732 C C . ALA A 1 373 ? 0.664 14.484 -0.998 1.00 88.50 373 ALA A C 1
ATOM 2734 O O . ALA A 1 373 ? 0.155 13.948 -0.011 1.00 88.50 373 ALA A O 1
ATOM 2735 N N . LEU A 1 374 ? 0.192 14.288 -2.233 1.00 90.25 374 LEU A N 1
ATOM 2736 C CA . LEU A 1 374 ? -0.929 13.393 -2.516 1.00 90.25 374 LEU A CA 1
ATOM 2737 C C . LEU A 1 374 ? -0.612 11.960 -2.078 1.00 90.25 374 LEU A C 1
ATOM 2739 O O . LEU A 1 374 ? -1.439 11.328 -1.421 1.00 90.25 374 LEU A O 1
ATOM 2743 N N . ASN A 1 375 ? 0.599 11.469 -2.348 1.00 88.62 375 ASN A N 1
ATOM 2744 C CA . ASN A 1 375 ? 1.030 10.145 -1.910 1.00 88.62 375 ASN A CA 1
ATOM 2745 C C . AS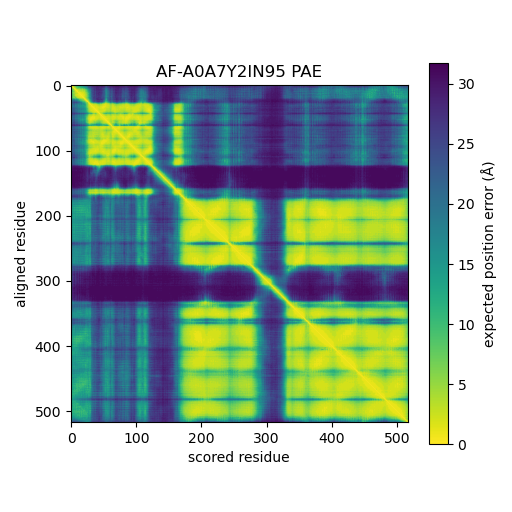N A 1 375 ? 1.058 10.032 -0.377 1.00 88.62 375 ASN A C 1
ATOM 2747 O O . ASN A 1 375 ? 0.507 9.087 0.188 1.00 88.62 375 ASN A O 1
ATOM 2751 N N . ALA A 1 376 ? 1.595 11.037 0.321 1.00 91.12 376 ALA A N 1
ATOM 2752 C CA . ALA A 1 376 ? 1.593 11.084 1.783 1.00 91.12 376 ALA A CA 1
ATOM 2753 C C . ALA A 1 376 ? 0.168 11.064 2.370 1.00 91.12 376 ALA A C 1
ATOM 2755 O O . ALA A 1 376 ? -0.098 10.327 3.325 1.00 91.12 376 ALA A O 1
ATOM 2756 N N . PHE A 1 377 ? -0.772 11.819 1.789 1.00 93.75 377 PHE A N 1
ATOM 2757 C CA . PHE A 1 377 ? -2.180 11.791 2.199 1.00 93.75 377 PHE A CA 1
ATOM 2758 C C . PHE A 1 377 ? -2.844 10.445 1.908 1.00 93.75 377 PHE A C 1
ATOM 2760 O O . PHE A 1 377 ? -3.576 9.930 2.757 1.00 93.75 377 PHE A O 1
ATOM 2767 N N . HIS A 1 378 ? -2.568 9.852 0.747 1.00 93.25 378 HIS A N 1
ATOM 2768 C CA . HIS A 1 378 ? -3.100 8.548 0.376 1.00 93.25 378 HIS A CA 1
ATOM 2769 C C . HIS A 1 378 ? -2.601 7.454 1.330 1.00 93.25 378 HIS A C 1
ATOM 2771 O O . HIS A 1 378 ? -3.409 6.754 1.939 1.00 93.25 378 HIS A O 1
ATOM 2777 N N . VAL A 1 379 ? -1.286 7.346 1.547 1.00 92.81 379 VAL A N 1
ATOM 2778 C CA . VAL A 1 379 ? -0.687 6.361 2.463 1.00 92.81 379 VAL A CA 1
ATOM 2779 C C . VAL A 1 379 ? -1.127 6.608 3.907 1.00 92.81 379 VAL A C 1
ATOM 2781 O O . VAL A 1 379 ? -1.480 5.660 4.609 1.00 92.81 379 VAL A O 1
ATOM 2784 N N . GLY A 1 380 ? -1.173 7.865 4.355 1.00 95.38 380 GLY A N 1
ATOM 2785 C CA . GLY A 1 380 ? -1.619 8.225 5.702 1.00 95.38 380 GLY A CA 1
ATOM 2786 C C . GLY A 1 380 ? -3.080 7.858 5.960 1.00 95.38 380 GLY A C 1
ATOM 2787 O O . GLY A 1 380 ? -3.387 7.195 6.954 1.00 95.38 380 GLY A O 1
ATOM 2788 N N . GLY A 1 381 ? -3.986 8.217 5.045 1.00 96.25 381 GLY A N 1
ATOM 2789 C CA . GLY A 1 381 ? -5.392 7.821 5.132 1.00 96.25 381 GLY A CA 1
ATOM 2790 C C . GLY A 1 381 ? -5.565 6.300 5.053 1.00 96.25 381 GLY A C 1
ATOM 2791 O O . GLY A 1 381 ? -6.330 5.726 5.831 1.00 96.25 381 GLY A O 1
ATOM 2792 N N . ALA A 1 382 ? -4.796 5.620 4.195 1.00 95.19 382 ALA A N 1
ATOM 2793 C CA . ALA A 1 382 ? -4.841 4.167 4.071 1.00 95.19 382 ALA A CA 1
ATOM 2794 C C . ALA A 1 382 ? -4.365 3.494 5.362 1.00 95.19 382 ALA A C 1
ATOM 2796 O O . ALA A 1 382 ? -4.990 2.540 5.820 1.00 95.19 382 ALA A O 1
ATOM 2797 N N . ALA A 1 383 ? -3.315 4.013 6.000 1.00 96.50 383 ALA A N 1
ATOM 2798 C CA . ALA A 1 383 ? -2.802 3.473 7.252 1.00 96.50 383 ALA A CA 1
ATOM 2799 C C . ALA A 1 383 ? -3.825 3.583 8.380 1.00 96.50 383 ALA A C 1
ATOM 2801 O O . ALA A 1 383 ? -4.098 2.605 9.079 1.00 96.50 383 ALA A O 1
ATOM 2802 N N . VAL A 1 384 ? -4.451 4.753 8.511 1.00 96.62 384 VAL A N 1
ATOM 2803 C CA . VAL A 1 384 ? -5.497 4.994 9.507 1.00 96.62 384 VAL A CA 1
ATOM 2804 C C . VAL A 1 384 ? -6.702 4.077 9.281 1.00 96.62 384 VAL A C 1
ATOM 2806 O O . VAL A 1 384 ? -7.210 3.482 10.234 1.00 96.62 384 VAL A O 1
ATOM 2809 N N . TRP A 1 385 ? -7.151 3.928 8.032 1.00 96.06 385 TRP A N 1
ATOM 2810 C CA . TRP A 1 385 ? -8.330 3.127 7.714 1.00 96.06 385 TRP A CA 1
ATOM 2811 C C . TRP A 1 385 ? -8.054 1.619 7.787 1.00 96.06 385 TRP A C 1
ATOM 2813 O O . TRP A 1 385 ? -8.685 0.914 8.578 1.00 96.06 385 TRP A O 1
ATOM 2823 N N . VAL A 1 386 ? -7.086 1.120 7.014 1.00 95.81 386 VAL A N 1
ATOM 2824 C CA . VAL A 1 386 ? -6.761 -0.311 6.924 1.00 95.81 386 VAL A CA 1
ATOM 2825 C C . VAL A 1 386 ? -6.198 -0.817 8.248 1.00 95.81 386 VAL A C 1
ATOM 2827 O O . VAL A 1 386 ? -6.722 -1.777 8.815 1.00 95.81 386 VAL A O 1
ATOM 2830 N N . GLY A 1 387 ? -5.170 -0.158 8.791 1.00 95.94 387 GLY A N 1
ATOM 2831 C CA . GLY A 1 387 ? -4.555 -0.577 10.050 1.00 95.94 387 GLY A CA 1
ATOM 2832 C C . GLY A 1 387 ? -5.517 -0.465 11.236 1.00 95.94 387 GLY A C 1
ATOM 2833 O O . GLY A 1 387 ? -5.556 -1.357 12.089 1.00 95.94 387 GLY A O 1
ATOM 2834 N N . GLY A 1 388 ? -6.378 0.557 11.243 1.00 95.75 388 GLY A N 1
ATOM 2835 C CA . GLY A 1 388 ? -7.448 0.700 12.229 1.00 95.75 388 GLY A CA 1
ATOM 2836 C C . GLY A 1 388 ? -8.485 -0.428 12.169 1.00 95.75 388 GLY A C 1
ATOM 2837 O O . GLY A 1 388 ? -8.831 -0.990 13.211 1.00 95.75 388 GLY A O 1
ATOM 2838 N N . ILE A 1 389 ? -8.927 -0.836 10.972 1.00 95.31 389 ILE A N 1
ATOM 2839 C CA . ILE A 1 389 ? -9.842 -1.978 10.786 1.00 95.31 389 ILE A CA 1
ATOM 2840 C C . ILE A 1 389 ? -9.191 -3.295 11.218 1.00 95.31 389 ILE A C 1
ATOM 2842 O O . ILE A 1 389 ? -9.840 -4.124 11.868 1.00 95.31 389 ILE A O 1
ATOM 2846 N N . VAL A 1 390 ? -7.911 -3.500 10.901 1.00 96.69 390 VAL A N 1
ATOM 2847 C CA . VAL A 1 390 ? -7.163 -4.691 11.331 1.00 96.69 390 VAL A CA 1
ATOM 2848 C C . VAL A 1 390 ? -7.086 -4.745 12.860 1.00 96.69 390 VAL A C 1
ATOM 2850 O O . VAL A 1 390 ? -7.385 -5.789 13.453 1.00 96.69 390 VAL A O 1
ATOM 2853 N N . MET A 1 391 ? -6.783 -3.625 13.526 1.00 96.94 391 MET A N 1
ATOM 2854 C CA . MET A 1 391 ? -6.765 -3.559 14.992 1.00 96.94 391 MET A CA 1
ATOM 2855 C C . MET A 1 391 ? -8.150 -3.713 15.624 1.00 96.94 391 MET A C 1
ATOM 2857 O O . MET A 1 391 ? -8.283 -4.423 16.629 1.00 96.94 391 MET A O 1
ATOM 2861 N N . LEU A 1 392 ? -9.194 -3.139 15.022 1.00 95.62 392 LEU A N 1
ATOM 2862 C CA . LEU A 1 392 ? -10.577 -3.322 15.461 1.00 95.62 392 LEU A CA 1
ATOM 2863 C C . LEU A 1 392 ? -10.977 -4.801 15.382 1.00 95.62 392 LEU A C 1
ATOM 2865 O O . LEU A 1 392 ? -11.425 -5.383 16.373 1.00 95.62 392 LEU A O 1
ATOM 2869 N N . THR A 1 393 ? -10.734 -5.439 14.236 1.00 95.69 393 THR A N 1
ATOM 2870 C CA . THR A 1 393 ? -11.006 -6.866 14.004 1.00 95.69 393 THR A CA 1
ATOM 2871 C C . THR A 1 393 ? -10.252 -7.746 14.995 1.00 95.69 393 THR A C 1
ATOM 2873 O O . THR A 1 393 ? -10.831 -8.663 15.592 1.00 95.69 393 THR A O 1
ATOM 2876 N N . SER A 1 394 ? -8.960 -7.471 15.190 1.00 95.94 394 SER A N 1
ATOM 2877 C CA . SER A 1 394 ? -8.098 -8.204 16.114 1.00 95.94 394 SER A CA 1
ATOM 2878 C C . SER A 1 394 ? -8.601 -8.093 17.555 1.00 95.94 394 SER A C 1
ATOM 2880 O O . SER A 1 394 ? -8.726 -9.107 18.248 1.00 95.94 394 SER A O 1
ATOM 2882 N N . THR A 1 395 ? -8.944 -6.883 18.001 1.00 94.69 395 THR A N 1
ATOM 2883 C CA . THR A 1 395 ? -9.424 -6.626 19.366 1.00 94.69 395 THR A CA 1
ATOM 2884 C C . THR A 1 395 ? -10.773 -7.299 19.615 1.00 94.69 395 THR A C 1
ATOM 2886 O O . THR A 1 395 ? -10.910 -8.054 20.578 1.00 94.69 395 THR A O 1
ATOM 2889 N N . LEU A 1 396 ? -11.742 -7.147 18.704 1.00 92.88 396 LEU A N 1
ATOM 2890 C CA . LEU A 1 396 ? -13.050 -7.809 18.809 1.00 92.88 396 LEU A CA 1
ATOM 2891 C C . LEU A 1 396 ? -12.929 -9.339 18.794 1.00 92.88 396 LEU A C 1
ATOM 2893 O O . LEU A 1 396 ? -13.647 -10.042 19.507 1.00 92.88 396 LEU A O 1
ATOM 2897 N N . THR A 1 397 ? -12.005 -9.880 17.997 1.00 93.06 397 THR A N 1
ATOM 2898 C CA . THR A 1 397 ? -11.751 -11.326 17.948 1.00 93.06 397 THR A CA 1
ATOM 2899 C C . THR A 1 397 ? -11.142 -11.834 19.253 1.00 93.06 397 THR A C 1
ATOM 2901 O O . THR A 1 397 ? -11.543 -12.896 19.733 1.00 93.06 397 THR A O 1
ATOM 2904 N N . ARG A 1 398 ? -10.210 -11.082 19.851 1.00 92.12 398 ARG A N 1
ATOM 2905 C CA . ARG A 1 398 ? -9.611 -11.411 21.152 1.00 92.12 398 ARG A CA 1
ATOM 2906 C C . ARG A 1 398 ? -10.633 -11.358 22.283 1.00 92.12 398 ARG A C 1
ATOM 2908 O O . ARG A 1 398 ? -10.735 -12.337 23.017 1.00 92.12 398 ARG A O 1
ATOM 2915 N N . ARG A 1 399 ? -11.441 -10.294 22.361 1.00 91.31 399 ARG A N 1
ATOM 2916 C CA . ARG A 1 399 ? -12.531 -10.170 23.347 1.00 91.31 399 ARG A CA 1
ATOM 2917 C C . ARG A 1 399 ? -13.495 -11.344 23.270 1.00 91.31 399 ARG A C 1
ATOM 2919 O O . ARG A 1 399 ? -13.748 -11.992 24.279 1.00 91.31 399 ARG A O 1
ATOM 2926 N N . LYS A 1 400 ? -13.926 -11.704 22.054 1.00 89.69 400 LYS A N 1
ATOM 2927 C CA . LYS A 1 400 ? -14.792 -12.867 21.841 1.00 89.69 400 LYS A CA 1
ATOM 2928 C C . LYS A 1 400 ? -14.169 -14.171 22.338 1.00 89.69 400 LYS A C 1
ATOM 2930 O O . LYS A 1 400 ? -14.850 -14.961 22.980 1.00 89.69 400 LYS A O 1
ATOM 2935 N N . ARG A 1 401 ? -12.898 -14.429 22.007 1.00 89.62 401 ARG A N 1
ATOM 2936 C CA . ARG A 1 401 ? -12.201 -15.661 22.424 1.00 89.62 401 ARG A CA 1
ATOM 2937 C C . ARG A 1 401 ? -12.041 -15.747 23.941 1.00 89.62 401 ARG A C 1
ATOM 2939 O O . ARG A 1 401 ? -12.103 -16.844 24.475 1.00 89.62 401 ARG A O 1
ATOM 2946 N N . ALA A 1 402 ? -11.864 -14.608 24.605 1.00 86.88 402 ALA A N 1
ATOM 2947 C CA . ALA A 1 402 ? -11.777 -14.516 26.058 1.00 86.88 402 ALA A CA 1
ATOM 2948 C C . ALA A 1 402 ? -13.150 -14.524 26.762 1.00 86.88 402 ALA A C 1
ATOM 2950 O O . ALA A 1 402 ? -13.198 -14.504 27.985 1.00 86.88 402 ALA A O 1
ATOM 2951 N N . GLY A 1 403 ? -14.265 -14.526 26.019 1.00 84.25 403 GLY A N 1
ATOM 2952 C CA . GLY A 1 403 ? -15.608 -14.414 26.596 1.00 84.25 403 GLY A CA 1
ATOM 2953 C C . GLY A 1 403 ? -15.900 -13.050 27.235 1.00 84.25 403 GLY A C 1
ATOM 2954 O O . GLY A 1 403 ? -16.820 -12.942 28.039 1.00 84.25 403 GLY A O 1
ATOM 2955 N N . HIS A 1 404 ? -15.120 -12.018 26.904 1.00 82.19 404 HIS A N 1
ATOM 2956 C CA . HIS A 1 404 ? -15.318 -10.657 27.401 1.00 82.19 404 HIS A CA 1
ATOM 2957 C C . HIS A 1 404 ? -16.424 -9.937 26.618 1.00 82.19 404 HIS A C 1
ATOM 2959 O O . HIS A 1 404 ? -16.670 -10.250 25.448 1.00 82.19 404 HIS A O 1
ATOM 2965 N N . ASP A 1 405 ? -17.034 -8.918 27.232 1.00 80.31 405 ASP A N 1
ATOM 2966 C CA . ASP A 1 405 ? -17.921 -7.998 26.518 1.00 80.31 405 ASP A CA 1
ATOM 2967 C C . ASP A 1 405 ? -17.176 -7.368 25.332 1.00 80.31 405 ASP A C 1
ATOM 2969 O O . ASP A 1 405 ? -16.075 -6.825 25.465 1.00 80.31 405 ASP A O 1
ATOM 2973 N N . LEU A 1 406 ? -17.777 -7.468 24.147 1.00 79.19 406 LEU A N 1
ATOM 2974 C CA . LEU A 1 406 ? -17.204 -6.948 22.915 1.00 79.19 406 LEU A CA 1
ATOM 2975 C C . LEU A 1 406 ? -17.110 -5.422 22.954 1.00 79.19 406 LEU A C 1
ATOM 2977 O O . LEU A 1 406 ? -16.149 -4.869 22.412 1.00 79.19 406 LEU A O 1
ATOM 2981 N N . ARG A 1 407 ? -18.112 -4.751 23.550 1.00 81.31 407 ARG A N 1
ATOM 2982 C CA . ARG A 1 407 ? -18.320 -3.291 23.459 1.00 81.31 407 ARG A CA 1
ATOM 2983 C C . ARG A 1 407 ? -18.186 -2.779 22.025 1.00 81.31 407 ARG A C 1
ATOM 2985 O O . ARG A 1 407 ? -17.625 -1.716 21.756 1.00 81.31 407 ARG A O 1
ATOM 2992 N N . ALA A 1 408 ? -18.690 -3.583 21.088 1.00 80.94 408 ALA A N 1
ATOM 2993 C CA . ALA A 1 408 ? -18.472 -3.383 19.663 1.00 80.94 408 ALA A CA 1
ATOM 2994 C C . ALA A 1 408 ? -19.072 -2.056 19.180 1.00 80.94 408 ALA A C 1
ATOM 2996 O O . ALA A 1 408 ? -18.464 -1.387 18.352 1.00 80.94 408 ALA A O 1
ATOM 2997 N N . LEU A 1 409 ? -20.214 -1.649 19.749 1.00 82.75 409 LEU A N 1
ATOM 2998 C CA . LEU A 1 409 ? -20.864 -0.373 19.448 1.00 82.75 409 LEU A CA 1
ATOM 2999 C C . LEU A 1 409 ? -19.961 0.825 19.768 1.00 82.75 409 LEU A C 1
ATOM 3001 O O . LEU A 1 409 ? -19.753 1.680 18.915 1.00 82.75 409 LEU A O 1
ATOM 3005 N N . GLU A 1 410 ? -19.406 0.876 20.979 1.00 86.00 410 GLU A N 1
ATOM 3006 C CA . GLU A 1 410 ? -18.573 1.993 21.436 1.00 86.00 410 GLU A CA 1
ATOM 3007 C C . GLU A 1 410 ? -17.314 2.141 20.574 1.00 86.00 410 GLU A C 1
ATOM 3009 O O . GLU A 1 410 ? -16.988 3.238 20.117 1.00 86.00 410 GLU A O 1
ATOM 3014 N N . MET A 1 411 ? -16.627 1.025 20.318 1.00 88.81 411 MET A N 1
ATOM 3015 C CA . MET A 1 411 ? -15.430 1.018 19.479 1.00 88.81 411 MET A CA 1
ATOM 3016 C C . MET A 1 411 ? -15.754 1.409 18.035 1.00 88.81 411 MET A C 1
ATOM 3018 O O . MET A 1 411 ? -15.021 2.193 17.435 1.00 88.81 411 MET A O 1
ATOM 3022 N N . ALA A 1 412 ? -16.860 0.898 17.487 1.00 87.06 412 ALA A N 1
ATOM 3023 C CA . ALA A 1 412 ? -17.271 1.199 16.123 1.00 87.06 412 ALA A CA 1
ATOM 3024 C C . ALA A 1 412 ? -17.660 2.669 15.949 1.00 87.06 412 ALA A C 1
ATOM 3026 O O . ALA A 1 412 ? -17.244 3.272 14.968 1.00 87.06 412 ALA A O 1
ATOM 3027 N N . ILE A 1 413 ? -18.368 3.279 16.907 1.00 88.06 413 ILE A N 1
ATOM 3028 C CA . ILE A 1 413 ? -18.702 4.712 16.856 1.00 88.06 413 ILE A CA 1
ATOM 3029 C C . ILE A 1 413 ? -17.428 5.565 16.811 1.00 88.06 413 ILE A C 1
ATOM 3031 O O . ILE A 1 413 ? -17.302 6.426 15.941 1.00 88.06 413 ILE A O 1
ATOM 3035 N N . ARG A 1 414 ? -16.461 5.313 17.707 1.00 90.62 414 ARG A N 1
ATOM 3036 C CA . ARG A 1 414 ? -15.201 6.081 17.743 1.00 90.62 414 ARG A CA 1
ATOM 3037 C C . ARG A 1 414 ? -14.389 5.918 16.472 1.00 90.62 414 ARG A C 1
ATOM 3039 O O . ARG A 1 414 ? -13.885 6.898 15.929 1.00 90.62 414 ARG A O 1
ATOM 3046 N N . PHE A 1 415 ? -14.268 4.680 16.004 1.00 92.56 415 PHE A N 1
ATOM 3047 C CA . PHE A 1 415 ? -13.504 4.399 14.803 1.00 92.56 415 PHE A CA 1
ATOM 3048 C C . PHE A 1 415 ? -14.179 4.970 13.553 1.00 92.56 415 PHE A C 1
ATOM 3050 O O . PHE A 1 415 ? -13.492 5.473 12.674 1.00 92.56 415 PHE A O 1
ATOM 3057 N N . SER A 1 416 ? -15.512 4.970 13.490 1.00 89.25 416 SER A N 1
ATOM 3058 C CA . SER A 1 416 ? -16.248 5.387 12.299 1.00 89.25 416 SER A CA 1
ATOM 3059 C C . SER A 1 416 ? -16.017 6.849 11.910 1.00 89.25 416 SER A C 1
ATOM 3061 O O . SER A 1 416 ? -15.998 7.138 10.715 1.00 89.25 416 SER A O 1
ATOM 3063 N N . VAL A 1 417 ? -15.819 7.761 12.871 1.00 87.75 417 VAL A N 1
ATOM 3064 C CA . VAL A 1 417 ? -15.511 9.176 12.579 1.00 87.75 417 VAL A CA 1
ATOM 3065 C C . VAL A 1 417 ? -14.163 9.292 11.869 1.00 87.75 417 VAL A C 1
ATOM 3067 O O . VAL A 1 417 ? -14.064 9.889 10.799 1.00 87.75 417 VAL A O 1
ATOM 3070 N N . VAL A 1 418 ? -13.135 8.659 12.436 1.00 92.81 418 VAL A N 1
ATOM 3071 C CA . VAL A 1 418 ? -11.777 8.676 11.883 1.00 92.81 418 VAL A CA 1
ATOM 3072 C C . VAL A 1 418 ? -11.716 7.935 10.548 1.00 92.81 418 VAL A C 1
ATOM 3074 O O . VAL A 1 418 ? -11.119 8.434 9.601 1.00 92.81 418 VAL A O 1
ATOM 3077 N N . ALA A 1 419 ? -12.370 6.777 10.449 1.00 90.38 419 ALA A N 1
ATOM 3078 C CA . ALA A 1 419 ? -12.418 5.978 9.231 1.00 90.38 419 ALA A CA 1
ATOM 3079 C C . ALA A 1 419 ? -13.106 6.722 8.077 1.00 90.38 419 ALA A C 1
ATOM 3081 O O . ALA A 1 419 ? -12.641 6.634 6.947 1.00 90.38 419 ALA A O 1
ATOM 3082 N N . SER A 1 420 ? -14.166 7.492 8.351 1.00 89.12 420 SER A N 1
ATOM 3083 C CA . SER A 1 420 ? -14.853 8.282 7.316 1.00 89.12 420 SER A CA 1
ATOM 3084 C C . SER A 1 420 ? -13.969 9.413 6.791 1.00 89.12 420 SER A C 1
ATOM 3086 O O . SER A 1 420 ? -13.870 9.602 5.582 1.00 89.12 420 SER A O 1
ATOM 3088 N N . ALA A 1 421 ? -13.274 10.129 7.682 1.00 92.75 421 ALA A N 1
ATOM 3089 C CA . ALA A 1 421 ? -12.309 11.149 7.275 1.00 92.75 421 ALA A CA 1
ATOM 3090 C C . ALA A 1 421 ? -11.150 10.536 6.470 1.00 92.75 421 ALA A C 1
ATOM 3092 O O . ALA A 1 421 ? -10.797 11.042 5.408 1.00 92.75 421 ALA A O 1
ATOM 3093 N N . ALA A 1 422 ? -10.604 9.411 6.938 1.00 95.38 422 ALA A N 1
ATOM 3094 C CA . ALA A 1 422 ? -9.534 8.689 6.260 1.00 95.38 422 ALA A CA 1
ATOM 3095 C C . ALA A 1 422 ? -9.952 8.187 4.868 1.00 95.38 422 ALA A C 1
ATOM 3097 O O . ALA A 1 422 ? -9.175 8.323 3.928 1.00 95.38 422 ALA A O 1
ATOM 3098 N N . LEU A 1 423 ? -11.181 7.678 4.718 1.00 92.69 423 LEU A N 1
ATOM 3099 C CA . LEU A 1 423 ? -11.749 7.250 3.437 1.00 92.69 423 LEU A CA 1
ATOM 3100 C C . LEU A 1 423 ? -11.838 8.409 2.436 1.00 92.69 423 LEU A C 1
ATOM 3102 O O . LEU A 1 423 ? -11.437 8.246 1.286 1.00 92.69 423 LEU A O 1
ATOM 3106 N N . VAL A 1 424 ? -12.330 9.577 2.866 1.00 92.50 424 VAL A N 1
ATOM 3107 C CA . VAL A 1 424 ? -12.410 10.773 2.008 1.00 92.50 424 VAL A CA 1
ATOM 3108 C C . VAL A 1 424 ? -11.015 11.213 1.563 1.00 92.50 424 VAL A C 1
ATOM 3110 O O . VAL A 1 424 ? -10.801 11.443 0.375 1.00 92.50 424 VAL A O 1
ATOM 3113 N N . ILE A 1 425 ? -10.057 11.271 2.493 1.00 94.81 425 ILE A N 1
ATOM 3114 C CA . ILE A 1 425 ? -8.667 11.647 2.201 1.00 94.81 425 ILE A CA 1
ATOM 3115 C C . ILE A 1 425 ? -8.038 10.669 1.202 1.00 94.81 425 ILE A C 1
ATOM 3117 O O . ILE A 1 425 ? -7.504 11.104 0.186 1.00 94.81 425 ILE A O 1
ATOM 3121 N N . VAL A 1 426 ? -8.143 9.357 1.444 1.00 94.00 426 VAL A N 1
ATOM 3122 C CA . VAL A 1 426 ? -7.625 8.316 0.537 1.00 94.00 426 VAL A CA 1
ATOM 3123 C C . VAL A 1 426 ? -8.259 8.389 -0.840 1.00 94.00 426 VAL A C 1
ATOM 3125 O O . VAL A 1 426 ? -7.545 8.250 -1.831 1.00 94.00 426 VAL A O 1
ATOM 3128 N N . GLY A 1 427 ? -9.577 8.595 -0.903 1.00 91.50 427 GLY A N 1
ATOM 3129 C CA . GLY A 1 427 ? -10.322 8.647 -2.155 1.00 91.50 427 GLY A CA 1
ATOM 3130 C C . GLY A 1 427 ? -9.914 9.842 -3.009 1.00 91.50 427 GLY A C 1
ATOM 3131 O O . GLY A 1 427 ? -9.587 9.663 -4.178 1.00 91.50 427 GLY A O 1
ATOM 3132 N N . ILE A 1 428 ? -9.864 11.040 -2.417 1.00 94.00 428 ILE A N 1
ATOM 3133 C CA . ILE A 1 428 ? -9.448 12.262 -3.122 1.00 94.00 428 ILE A CA 1
ATOM 3134 C C . ILE A 1 428 ? -7.981 12.159 -3.540 1.00 94.00 428 ILE A C 1
ATOM 3136 O O . ILE A 1 428 ? -7.666 12.358 -4.709 1.00 94.00 428 ILE A O 1
ATOM 3140 N N . ALA A 1 429 ? -7.088 11.813 -2.609 1.00 93.00 429 ALA A N 1
ATOM 3141 C CA . ALA A 1 429 ? -5.664 11.715 -2.902 1.00 93.00 429 ALA A CA 1
ATOM 3142 C C . ALA A 1 429 ? -5.370 10.639 -3.958 1.00 93.00 429 ALA A C 1
ATOM 3144 O O . ALA A 1 429 ? -4.586 10.875 -4.867 1.00 93.00 429 ALA A O 1
ATOM 3145 N N . GLY A 1 430 ? -6.043 9.487 -3.874 1.00 90.19 430 GLY A N 1
ATOM 3146 C CA . GLY A 1 430 ? -5.910 8.402 -4.844 1.00 90.19 430 GLY A CA 1
ATOM 3147 C C . GLY A 1 430 ? -6.420 8.786 -6.230 1.00 90.19 430 GLY A C 1
ATOM 3148 O O . GLY A 1 430 ? -5.734 8.530 -7.208 1.00 90.19 430 GLY A O 1
ATOM 3149 N N . ALA A 1 431 ? -7.578 9.447 -6.317 1.00 90.56 431 ALA A N 1
ATOM 3150 C CA . ALA A 1 431 ? -8.112 9.920 -7.592 1.00 90.56 431 ALA A CA 1
ATOM 3151 C C . ALA A 1 431 ? -7.186 10.953 -8.246 1.00 90.56 431 ALA A C 1
ATOM 3153 O O . ALA A 1 431 ? -6.906 10.851 -9.435 1.00 90.56 431 ALA A O 1
ATOM 3154 N N . LEU A 1 432 ? -6.674 11.913 -7.469 1.00 90.00 432 LEU A N 1
ATOM 3155 C CA . LEU A 1 432 ? -5.731 12.907 -7.977 1.00 90.00 432 LEU A CA 1
ATOM 3156 C C . LEU A 1 432 ? -4.411 12.264 -8.420 1.00 90.00 432 LEU A C 1
ATOM 3158 O O . LEU A 1 432 ? -3.935 12.602 -9.494 1.00 90.00 432 LEU A O 1
ATOM 3162 N N . LEU A 1 433 ? -3.872 11.296 -7.665 1.00 85.44 433 LEU A N 1
ATOM 3163 C CA . LEU A 1 433 ? -2.692 10.526 -8.084 1.00 85.44 433 LEU A CA 1
ATOM 3164 C C . LEU A 1 433 ? -2.935 9.771 -9.393 1.00 85.44 433 LEU A C 1
ATOM 3166 O O . LEU A 1 433 ? -2.084 9.781 -10.273 1.00 85.44 433 LEU A O 1
ATOM 3170 N N . SER A 1 434 ? -4.094 9.128 -9.545 1.00 82.62 434 SER A N 1
ATOM 3171 C CA . SER A 1 434 ? -4.431 8.436 -10.792 1.00 82.62 434 SER A CA 1
ATOM 3172 C C . SER A 1 434 ? -4.493 9.396 -11.977 1.00 82.62 434 SER A C 1
ATOM 3174 O O . SER A 1 434 ? -4.010 9.045 -13.042 1.00 82.62 434 SER A O 1
ATOM 3176 N N . LEU A 1 435 ? -5.028 10.605 -11.790 1.00 84.31 435 LEU A N 1
ATOM 3177 C CA . LEU A 1 435 ? -5.081 11.630 -12.839 1.00 84.31 435 LEU A CA 1
ATOM 3178 C C . LEU A 1 435 ? -3.713 12.240 -13.171 1.00 84.31 435 LEU A C 1
ATOM 3180 O O . LEU A 1 435 ? -3.563 12.792 -14.251 1.00 84.31 435 LEU A O 1
ATOM 3184 N N . THR A 1 436 ? -2.747 12.194 -12.249 1.00 79.81 436 THR A N 1
ATOM 3185 C CA . THR A 1 436 ? -1.375 12.655 -12.514 1.00 79.81 436 THR A CA 1
ATOM 3186 C C . THR A 1 436 ? -0.495 11.590 -13.157 1.00 79.81 436 THR A C 1
ATOM 3188 O O . THR A 1 436 ? 0.510 11.948 -13.747 1.00 79.81 436 THR A O 1
ATOM 3191 N N . ILE A 1 437 ? -0.829 10.308 -12.976 1.00 72.19 437 ILE A N 1
ATOM 3192 C CA . ILE A 1 437 ? -0.019 9.173 -13.449 1.00 72.19 437 ILE A CA 1
ATOM 3193 C C . ILE A 1 437 ? -0.522 8.644 -14.799 1.00 72.19 437 ILE A C 1
ATOM 3195 O O . ILE A 1 437 ? 0.278 8.157 -15.581 1.00 72.19 437 ILE A O 1
ATOM 3199 N N . LEU A 1 438 ? -1.831 8.695 -15.061 1.00 72.38 438 LEU A N 1
ATOM 3200 C CA . LEU A 1 438 ? -2.401 8.253 -16.335 1.00 72.38 438 LEU A CA 1
ATOM 3201 C C . LEU A 1 438 ? -2.303 9.359 -17.384 1.00 72.38 438 LEU A C 1
ATOM 3203 O O . LEU A 1 438 ? -2.885 10.430 -17.190 1.00 72.38 438 LEU A O 1
ATOM 3207 N N . ASP A 1 439 ? -1.667 9.059 -18.514 1.00 73.44 439 ASP A N 1
ATOM 3208 C CA . ASP A 1 439 ? -1.603 9.973 -19.657 1.00 73.44 439 ASP A CA 1
ATOM 3209 C C . ASP A 1 439 ? -2.963 10.054 -20.361 1.00 73.44 439 ASP A C 1
ATOM 3211 O O . ASP A 1 439 ? -3.427 11.134 -20.749 1.00 73.44 439 ASP A O 1
ATOM 3215 N N . THR A 1 440 ? -3.652 8.913 -20.484 1.00 79.00 440 THR A N 1
ATOM 3216 C CA . THR A 1 440 ? -4.984 8.832 -21.087 1.00 79.00 440 THR A CA 1
ATOM 3217 C C . THR A 1 440 ? -5.958 7.955 -20.298 1.00 79.00 440 THR A C 1
ATOM 3219 O O . THR A 1 440 ? -5.599 7.042 -19.561 1.00 79.00 440 THR A O 1
ATOM 3222 N N . VAL A 1 441 ? -7.259 8.221 -20.460 1.00 83.44 441 VAL A N 1
ATOM 3223 C CA . VAL A 1 441 ? -8.322 7.434 -19.803 1.00 83.44 441 VAL A CA 1
ATOM 3224 C C . VAL A 1 441 ? -8.432 6.025 -20.400 1.00 83.44 441 VAL A C 1
ATOM 3226 O O . VAL A 1 441 ? -8.869 5.108 -19.708 1.00 83.44 441 VAL A O 1
ATOM 3229 N N . ASP A 1 442 ? -8.031 5.849 -21.662 1.00 81.56 442 ASP A N 1
ATOM 3230 C CA . ASP A 1 442 ? -8.122 4.568 -22.369 1.00 81.56 442 ASP A CA 1
ATOM 3231 C C . ASP A 1 442 ? -7.230 3.489 -21.739 1.00 81.56 442 ASP A C 1
ATOM 3233 O O . ASP A 1 442 ? -7.643 2.332 -21.604 1.00 81.56 442 ASP A O 1
ATOM 3237 N N . GLU A 1 443 ? -6.077 3.902 -21.205 1.00 75.44 443 GLU A N 1
ATOM 3238 C CA . GLU A 1 443 ? -5.138 3.029 -20.502 1.00 75.44 443 GLU A CA 1
ATOM 3239 C C . GLU A 1 443 ? -5.774 2.262 -19.338 1.00 75.44 443 GLU A C 1
ATOM 3241 O O . GLU A 1 443 ? -5.309 1.172 -19.003 1.00 75.44 443 GLU A O 1
ATOM 3246 N N . LEU A 1 444 ? -6.871 2.758 -18.748 1.00 77.88 444 LEU A N 1
ATOM 3247 C CA . LEU A 1 444 ? -7.577 2.075 -17.660 1.00 77.88 444 LEU A CA 1
ATOM 3248 C C . LEU A 1 444 ? -8.080 0.681 -18.045 1.00 77.88 444 LEU A C 1
ATOM 3250 O O . LEU A 1 444 ? -8.131 -0.203 -17.189 1.00 77.88 444 LEU A O 1
ATOM 3254 N N . TRP A 1 445 ? -8.484 0.471 -19.299 1.00 83.69 445 TRP A N 1
ATOM 3255 C CA . TRP A 1 445 ? -9.027 -0.814 -19.753 1.00 83.69 445 TRP A CA 1
ATOM 3256 C C . TRP A 1 445 ? -8.163 -1.502 -20.808 1.00 83.69 445 TRP A C 1
ATOM 3258 O O . TRP A 1 445 ? -8.265 -2.729 -20.954 1.00 83.69 445 TRP A O 1
ATOM 3268 N N . THR A 1 446 ? -7.304 -0.771 -21.518 1.00 73.00 446 THR A N 1
ATOM 3269 C CA . THR A 1 446 ? -6.386 -1.361 -22.500 1.00 73.00 446 THR A CA 1
ATOM 3270 C C . THR A 1 446 ? -5.131 -1.923 -21.847 1.00 73.00 446 THR A C 1
ATOM 3272 O O . THR A 1 446 ? -4.732 -3.034 -22.202 1.00 73.00 446 THR A O 1
ATOM 3275 N N . THR A 1 447 ? -4.588 -1.263 -20.819 1.00 71.69 447 THR A N 1
ATOM 3276 C CA . THR A 1 447 ? -3.333 -1.701 -20.192 1.00 71.69 447 THR A CA 1
ATOM 3277 C C . THR A 1 447 ? -3.542 -2.708 -19.049 1.00 71.69 447 THR A C 1
ATOM 3279 O O . THR A 1 447 ? -4.541 -2.662 -18.317 1.00 71.69 447 THR A O 1
ATOM 3282 N N . PRO A 1 448 ? -2.580 -3.622 -18.829 1.00 69.00 448 PRO A N 1
ATOM 3283 C CA . PRO A 1 448 ? -2.542 -4.491 -17.652 1.00 69.00 448 PRO A CA 1
ATOM 3284 C C . PRO A 1 448 ? -2.530 -3.707 -16.331 1.00 69.00 448 PRO A C 1
ATOM 3286 O O . PRO A 1 448 ? -3.259 -4.056 -15.397 1.00 69.00 448 PRO A O 1
ATOM 3289 N N . TRP A 1 449 ? -1.760 -2.616 -16.273 1.00 69.12 449 TRP A N 1
ATOM 3290 C CA . TRP A 1 449 ? -1.677 -1.732 -15.110 1.00 69.12 449 TRP A CA 1
ATOM 3291 C C . TRP A 1 449 ? -3.031 -1.090 -14.781 1.00 69.12 449 TRP A C 1
ATOM 3293 O O . TRP A 1 449 ? -3.499 -1.168 -13.641 1.00 69.12 449 TRP A O 1
ATOM 3303 N N . GLY A 1 450 ? -3.718 -0.546 -15.790 1.00 76.56 450 GLY A N 1
ATOM 3304 C CA . GLY A 1 450 ? -5.047 0.046 -15.652 1.00 76.56 450 GLY A CA 1
ATOM 3305 C C . GLY A 1 450 ? -6.086 -0.954 -15.144 1.00 76.56 450 GLY A C 1
ATOM 3306 O O . GLY A 1 450 ? -6.854 -0.655 -14.226 1.00 76.56 450 GLY A O 1
ATOM 3307 N N . ARG A 1 451 ? -6.051 -2.197 -15.639 1.00 81.06 451 ARG A N 1
ATOM 3308 C CA . ARG A 1 451 ? -6.940 -3.274 -15.165 1.00 81.06 451 ARG A CA 1
ATOM 3309 C C . ARG A 1 451 ? -6.683 -3.649 -13.704 1.00 81.06 451 ARG A C 1
ATOM 3311 O O . ARG A 1 451 ? -7.642 -3.870 -12.959 1.00 81.06 451 ARG A O 1
ATOM 3318 N N . LEU A 1 452 ? -5.421 -3.699 -13.266 1.00 79.62 452 LEU A N 1
ATOM 3319 C CA . LEU A 1 452 ? -5.077 -3.922 -11.855 1.00 79.62 452 LEU A CA 1
ATOM 3320 C C . LEU A 1 452 ? -5.548 -2.761 -10.970 1.00 79.62 452 LEU A C 1
ATOM 3322 O O . LEU A 1 452 ? -6.105 -2.999 -9.892 1.00 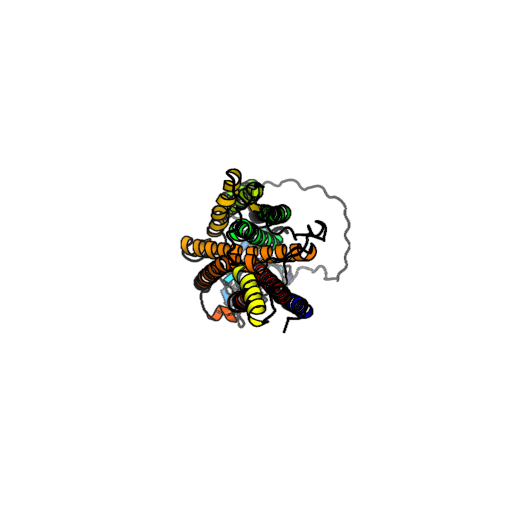79.62 452 LEU A O 1
ATOM 3326 N N . LEU A 1 453 ? -5.408 -1.518 -11.445 1.00 80.88 453 LEU A N 1
ATOM 3327 C CA . LEU A 1 453 ? -5.943 -0.339 -10.769 1.00 80.88 453 LEU A CA 1
ATOM 3328 C C . LEU A 1 453 ? -7.468 -0.433 -10.616 1.00 80.88 453 LEU A C 1
ATOM 3330 O O . LEU A 1 453 ? -7.979 -0.249 -9.510 1.00 80.88 453 LEU A O 1
ATOM 3334 N N . LEU A 1 454 ? -8.198 -0.789 -11.678 1.00 85.94 454 LEU A N 1
ATOM 3335 C CA . LEU A 1 454 ? -9.648 -1.004 -11.624 1.00 85.94 454 LEU A CA 1
ATOM 3336 C C . LEU A 1 454 ? -10.025 -2.102 -10.621 1.00 85.94 454 LEU A C 1
ATOM 3338 O O . LEU A 1 454 ? -10.954 -1.922 -9.832 1.00 85.94 454 LEU A O 1
ATOM 3342 N N . GLY A 1 455 ? -9.278 -3.210 -10.592 1.00 85.44 455 GLY A N 1
ATOM 3343 C CA . GLY A 1 455 ? -9.453 -4.273 -9.601 1.00 85.44 455 GLY A CA 1
ATOM 3344 C C . GLY A 1 455 ? -9.274 -3.773 -8.162 1.00 85.44 455 GLY A C 1
ATOM 3345 O O . GLY A 1 455 ? -10.107 -4.052 -7.294 1.00 85.44 455 GLY A O 1
ATOM 3346 N N . LYS A 1 456 ? -8.235 -2.969 -7.904 1.00 86.69 456 LYS A N 1
ATOM 3347 C CA . LYS A 1 456 ? -7.996 -2.331 -6.600 1.00 86.69 456 LYS A CA 1
ATOM 3348 C C . LYS A 1 456 ? -9.131 -1.377 -6.222 1.00 86.69 456 LYS A C 1
ATOM 3350 O O . LYS A 1 456 ? -9.632 -1.449 -5.099 1.00 86.69 456 LYS A O 1
ATOM 3355 N N . VAL A 1 457 ? -9.563 -0.519 -7.145 1.00 89.19 457 VAL A N 1
ATOM 3356 C CA . VAL A 1 457 ? -10.674 0.422 -6.928 1.00 89.19 457 VAL A CA 1
ATOM 3357 C C . VAL A 1 457 ? -11.972 -0.329 -6.631 1.00 89.19 457 VAL A C 1
ATOM 3359 O O . VAL A 1 457 ? -12.691 0.048 -5.707 1.00 89.19 457 VAL A O 1
ATOM 3362 N N . LEU A 1 458 ? -12.246 -1.436 -7.328 1.00 90.25 458 LEU A N 1
ATOM 3363 C CA . LEU A 1 458 ? -13.407 -2.286 -7.068 1.00 90.25 458 LEU A CA 1
ATOM 3364 C C . LEU A 1 458 ? -13.363 -2.897 -5.659 1.00 90.25 458 LEU A C 1
ATOM 3366 O O . LEU A 1 458 ? -14.347 -2.806 -4.924 1.00 90.25 458 LEU A O 1
ATOM 3370 N N . LEU A 1 459 ? -12.228 -3.476 -5.248 1.00 89.81 459 LEU A N 1
ATOM 3371 C CA . LEU A 1 459 ? -12.054 -4.030 -3.897 1.00 89.81 459 LEU A CA 1
ATOM 3372 C C . LEU A 1 459 ? -12.282 -2.967 -2.814 1.00 89.81 459 LEU A C 1
ATOM 3374 O O . LEU A 1 459 ? -12.995 -3.213 -1.837 1.00 89.81 459 LEU A O 1
ATOM 3378 N N . VAL A 1 460 ? -11.714 -1.774 -3.009 1.00 90.31 460 VAL A N 1
ATOM 3379 C CA . VAL A 1 460 ? -11.895 -0.631 -2.105 1.00 90.31 460 VAL A CA 1
ATOM 3380 C C . VAL A 1 460 ? -13.352 -0.165 -2.091 1.00 90.31 460 VAL A C 1
ATOM 3382 O O . VAL A 1 460 ? -13.888 0.089 -1.015 1.00 90.31 460 VAL A O 1
ATOM 3385 N N . GLY A 1 461 ? -14.030 -0.119 -3.240 1.00 90.19 461 GLY A N 1
ATOM 3386 C CA . GLY A 1 461 ? -15.445 0.243 -3.347 1.00 90.19 461 GLY A CA 1
ATOM 3387 C C . GLY A 1 461 ? -16.374 -0.734 -2.618 1.00 90.19 461 GLY A C 1
ATOM 3388 O O . GLY A 1 461 ? -17.295 -0.314 -1.911 1.00 90.19 461 GLY A O 1
ATOM 3389 N N . ILE A 1 462 ? -16.098 -2.039 -2.702 1.00 91.88 462 ILE A N 1
ATOM 3390 C CA . ILE A 1 462 ? -16.833 -3.065 -1.944 1.00 91.88 462 ILE A CA 1
ATOM 3391 C C . ILE A 1 462 ? -16.596 -2.882 -0.437 1.00 91.88 462 ILE A C 1
ATOM 3393 O O . ILE A 1 462 ? -17.553 -2.905 0.342 1.00 91.88 462 ILE A O 1
ATOM 3397 N N . ALA A 1 463 ? -15.349 -2.649 -0.013 1.00 90.38 463 ALA A N 1
ATOM 3398 C CA . ALA A 1 463 ? -15.026 -2.389 1.391 1.00 90.38 463 ALA A CA 1
ATOM 3399 C C . ALA A 1 463 ? -15.690 -1.099 1.913 1.00 90.38 463 ALA A C 1
ATOM 3401 O O . ALA A 1 463 ? -16.257 -1.098 3.005 1.00 90.38 463 ALA A O 1
ATOM 3402 N N . ALA A 1 464 ? -15.692 -0.024 1.121 1.00 89.44 464 ALA A N 1
ATOM 3403 C CA . ALA A 1 464 ? -16.360 1.233 1.451 1.00 89.44 464 ALA A CA 1
ATOM 3404 C C . ALA A 1 464 ? -17.882 1.056 1.575 1.00 89.44 464 ALA A C 1
ATOM 3406 O O . ALA A 1 464 ? -18.495 1.613 2.483 1.00 89.44 464 ALA A O 1
ATOM 3407 N N . THR A 1 465 ? -18.489 0.223 0.725 1.00 90.12 465 THR A N 1
ATOM 3408 C CA . THR A 1 465 ? -19.921 -0.111 0.802 1.00 90.12 465 THR A CA 1
ATOM 3409 C C . THR A 1 465 ? -20.254 -0.877 2.084 1.00 90.12 465 THR A C 1
ATOM 3411 O O . THR A 1 465 ? -21.249 -0.577 2.747 1.00 90.12 465 THR A O 1
ATOM 3414 N N . ALA A 1 466 ? -19.411 -1.836 2.480 1.00 89.69 466 ALA A N 1
ATOM 3415 C CA . ALA A 1 466 ? -19.547 -2.517 3.767 1.00 89.69 466 ALA A CA 1
ATOM 3416 C C . ALA A 1 466 ? -19.404 -1.533 4.948 1.00 89.69 466 ALA A C 1
ATOM 3418 O O . ALA A 1 466 ? -20.230 -1.554 5.867 1.00 89.69 466 ALA A O 1
ATOM 3419 N N . GLY A 1 467 ? -18.452 -0.597 4.860 1.00 87.94 467 GLY A N 1
ATOM 3420 C CA . GLY A 1 467 ? -18.266 0.470 5.845 1.00 87.94 467 GLY A CA 1
ATOM 3421 C C . GLY A 1 467 ? -19.481 1.396 5.946 1.00 87.94 467 GLY A C 1
ATOM 3422 O O . GLY A 1 467 ? -19.929 1.714 7.048 1.00 87.94 467 GLY A O 1
ATOM 3423 N N . ALA A 1 468 ? -20.079 1.765 4.811 1.00 89.50 468 ALA A N 1
ATOM 3424 C CA . ALA A 1 468 ? -21.307 2.555 4.751 1.00 89.50 468 ALA A CA 1
ATOM 3425 C C . ALA A 1 468 ? -22.496 1.803 5.368 1.00 89.50 468 ALA A C 1
ATOM 3427 O O . ALA A 1 468 ? -23.247 2.379 6.155 1.00 89.50 468 ALA A O 1
ATOM 3428 N N . TYR A 1 469 ? -22.637 0.502 5.094 1.00 91.00 469 TYR A N 1
ATOM 3429 C CA . TYR A 1 469 ? -23.635 -0.340 5.758 1.00 91.00 469 TYR A CA 1
ATOM 3430 C C . TYR A 1 469 ? -23.431 -0.365 7.281 1.00 91.00 469 TYR A C 1
ATOM 3432 O O . TYR A 1 469 ? -24.387 -0.230 8.049 1.00 91.00 469 TYR A O 1
ATOM 3440 N N . ASN A 1 470 ? -22.185 -0.476 7.744 1.00 90.75 470 ASN A N 1
ATOM 3441 C CA . ASN A 1 470 ? -21.879 -0.403 9.168 1.00 90.75 470 ASN A CA 1
ATOM 3442 C C . ASN A 1 470 ? -22.266 0.956 9.768 1.00 90.75 470 ASN A C 1
ATOM 3444 O O . ASN A 1 470 ? -22.930 0.993 10.807 1.00 90.75 470 ASN A O 1
ATOM 3448 N N . HIS A 1 471 ? -21.901 2.052 9.103 1.00 89.00 471 HIS A N 1
ATOM 3449 C CA . HIS A 1 471 ? -22.121 3.416 9.576 1.00 89.00 471 HIS A CA 1
ATOM 3450 C C . HIS A 1 471 ? -23.602 3.820 9.602 1.00 89.00 471 HIS A C 1
ATOM 3452 O O . HIS A 1 471 ? -24.087 4.312 10.621 1.00 89.00 471 HIS A O 1
ATOM 3458 N N . PHE A 1 472 ? -24.332 3.589 8.509 1.00 90.38 472 PHE A N 1
ATOM 3459 C CA . PHE A 1 472 ? -25.702 4.083 8.341 1.00 90.38 472 PHE A CA 1
ATOM 3460 C C . PHE A 1 472 ? -26.777 3.106 8.825 1.00 90.38 472 PHE A C 1
ATOM 3462 O O . PHE A 1 472 ? -27.863 3.538 9.208 1.00 90.38 472 PHE A O 1
ATOM 3469 N N . GLU A 1 473 ? -26.494 1.801 8.858 1.00 90.88 473 GLU A N 1
ATOM 3470 C CA . GLU A 1 473 ? -27.488 0.792 9.235 1.00 90.88 473 GLU A CA 1
ATOM 3471 C C . GLU A 1 473 ? -27.137 0.083 10.539 1.00 90.88 473 GLU A C 1
ATOM 3473 O O . GLU A 1 473 ? -27.930 0.087 11.486 1.00 90.88 473 GLU A O 1
ATOM 3478 N N . LEU A 1 474 ? -25.961 -0.541 10.621 1.00 90.19 474 LEU A N 1
ATOM 3479 C CA . LEU A 1 474 ? -25.675 -1.473 11.710 1.00 90.19 474 LEU A CA 1
ATOM 3480 C C . LEU A 1 474 ? -25.426 -0.771 13.049 1.00 90.19 474 LEU A C 1
ATOM 3482 O O . LEU A 1 474 ? -26.002 -1.180 14.059 1.00 90.19 474 LEU A O 1
ATOM 3486 N N . ILE A 1 475 ? -24.630 0.302 13.059 1.00 89.69 475 ILE A N 1
ATOM 3487 C CA . ILE A 1 475 ? -24.361 1.106 14.260 1.00 89.69 475 ILE A CA 1
ATOM 3488 C C . ILE A 1 475 ? -25.661 1.737 14.801 1.00 89.69 475 ILE A C 1
ATOM 3490 O O . ILE A 1 475 ? -25.961 1.524 15.980 1.00 89.69 475 ILE A O 1
ATOM 3494 N N . PRO A 1 476 ? -26.500 2.426 13.994 1.00 90.94 476 PRO A N 1
ATOM 3495 C CA . PRO A 1 476 ? -27.775 2.962 14.474 1.00 90.94 476 PRO A CA 1
ATOM 3496 C C . PRO A 1 476 ? -28.733 1.891 15.004 1.00 90.94 476 PRO A C 1
ATOM 3498 O O . PRO A 1 476 ? -29.364 2.098 16.041 1.00 90.94 476 PRO A O 1
ATOM 3501 N N . ARG A 1 477 ? -28.835 0.725 14.347 1.00 89.81 477 ARG A N 1
ATOM 3502 C CA . ARG A 1 477 ? -29.667 -0.396 14.830 1.00 89.81 477 ARG A CA 1
ATOM 3503 C C . ARG A 1 477 ? -29.151 -0.966 16.150 1.00 89.81 477 ARG A C 1
ATOM 3505 O O . ARG A 1 477 ? -29.946 -1.252 17.045 1.00 89.81 477 ARG A O 1
ATOM 3512 N N . LEU A 1 478 ? -27.835 -1.115 16.289 1.00 87.88 478 LEU A N 1
ATOM 3513 C CA . LEU A 1 478 ? -27.203 -1.605 17.513 1.00 87.88 478 LEU A CA 1
ATOM 3514 C C . LEU A 1 478 ? -27.399 -0.621 18.679 1.00 87.88 478 LEU A C 1
ATOM 3516 O O . LEU A 1 478 ? -27.666 -1.054 19.799 1.00 87.88 478 LEU A O 1
ATOM 3520 N N . ASN A 1 479 ? -27.367 0.687 18.401 1.00 88.38 479 ASN A N 1
ATOM 3521 C CA . ASN A 1 479 ? -27.673 1.735 19.375 1.00 88.38 479 ASN A CA 1
ATOM 3522 C C . ASN A 1 479 ? -29.140 1.681 19.840 1.00 88.38 479 ASN A C 1
ATOM 3524 O O . ASN A 1 479 ? -29.413 1.632 21.035 1.00 88.38 479 ASN A O 1
ATOM 3528 N N . ARG A 1 480 ? -30.097 1.592 18.902 1.00 90.25 480 ARG A N 1
ATOM 3529 C CA . ARG A 1 480 ? -31.539 1.504 19.224 1.00 90.25 480 ARG A CA 1
ATOM 3530 C C . ARG A 1 480 ? -31.909 0.254 20.023 1.00 90.25 480 ARG A C 1
ATOM 3532 O O . ARG A 1 480 ? -32.867 0.278 20.784 1.00 90.25 480 ARG A O 1
ATOM 3539 N N . THR A 1 481 ? -31.182 -0.843 19.826 1.00 87.44 481 THR A N 1
ATOM 3540 C CA . THR A 1 481 ? -31.449 -2.134 20.486 1.00 87.44 481 THR A CA 1
ATOM 3541 C C . THR A 1 481 ? -30.638 -2.345 21.766 1.00 87.44 481 THR A C 1
ATOM 3543 O O . THR A 1 481 ? -30.687 -3.435 22.331 1.00 87.44 481 THR A O 1
ATOM 3546 N N . GLY A 1 482 ? -29.890 -1.334 22.225 1.00 79.75 482 GLY A N 1
ATOM 3547 C CA . GLY A 1 482 ? -29.140 -1.398 23.480 1.00 79.75 482 GLY A CA 1
ATOM 3548 C C . GLY A 1 482 ? -27.998 -2.416 23.476 1.00 79.75 482 GLY A C 1
ATOM 3549 O O . GLY A 1 482 ? -27.750 -3.050 24.496 1.00 79.75 482 GLY A O 1
ATOM 3550 N N . GLY A 1 483 ? -27.316 -2.609 22.340 1.00 72.75 483 GLY A N 1
ATOM 3551 C CA . GLY A 1 483 ? -26.148 -3.496 22.279 1.00 72.75 483 GLY A CA 1
ATOM 3552 C C . GLY A 1 483 ? -26.477 -4.979 22.083 1.00 72.75 483 GLY A C 1
ATOM 3553 O O . GLY A 1 483 ? -25.749 -5.841 22.569 1.00 72.75 483 GLY A O 1
ATOM 3554 N N . ASN A 1 484 ? -27.555 -5.293 21.353 1.00 86.25 484 ASN A N 1
ATOM 3555 C CA . ASN A 1 484 ? -27.951 -6.666 21.023 1.00 86.25 484 ASN A CA 1
ATOM 3556 C C . ASN A 1 484 ? -26.750 -7.540 20.587 1.00 86.25 484 ASN A C 1
ATOM 3558 O O . ASN A 1 484 ? -25.979 -7.186 19.687 1.00 86.25 484 ASN A O 1
ATOM 3562 N N . THR A 1 485 ? -26.606 -8.711 21.214 1.00 84.44 485 THR A N 1
ATOM 3563 C CA . THR A 1 485 ? -25.477 -9.631 21.006 1.00 84.44 485 THR A CA 1
ATOM 3564 C C . THR A 1 485 ? -25.399 -10.170 19.577 1.00 84.44 485 THR A C 1
ATOM 3566 O O . THR A 1 485 ? -24.308 -10.255 19.015 1.00 84.44 485 THR A O 1
ATOM 3569 N N . ALA A 1 486 ? -26.536 -10.470 18.944 1.00 87.12 486 ALA A N 1
ATOM 3570 C CA . ALA A 1 486 ? -26.581 -10.937 17.560 1.00 87.12 486 ALA A CA 1
ATOM 3571 C C . ALA A 1 486 ? -26.133 -9.846 16.572 1.00 87.12 486 ALA A C 1
ATOM 3573 O O . ALA A 1 486 ? -25.392 -10.135 15.632 1.00 87.12 486 ALA A O 1
ATOM 3574 N N . LEU A 1 487 ? -26.523 -8.588 16.806 1.00 87.19 487 LEU A N 1
ATOM 3575 C CA . LEU A 1 487 ? -26.077 -7.451 15.992 1.00 87.19 487 LEU A CA 1
ATOM 3576 C C . LEU A 1 487 ? -24.591 -7.133 16.217 1.00 87.19 487 LEU A C 1
ATOM 3578 O O . LEU A 1 487 ? -23.881 -6.830 15.260 1.00 87.19 487 LEU A O 1
ATOM 3582 N N . SER A 1 488 ? -24.091 -7.274 17.447 1.00 87.31 488 SER A N 1
ATOM 3583 C CA . SER A 1 488 ? -22.658 -7.139 17.754 1.00 87.31 488 SER A CA 1
ATOM 3584 C C . SER A 1 488 ? -21.816 -8.205 17.042 1.00 87.31 488 SER A C 1
ATOM 3586 O O . SER A 1 488 ? -20.730 -7.926 16.532 1.00 87.31 488 SER A O 1
ATOM 3588 N N . GLU A 1 489 ? -22.330 -9.434 16.953 1.00 88.25 489 GLU A N 1
ATOM 3589 C CA . GLU A 1 489 ? -21.706 -10.502 16.171 1.00 88.25 489 GLU A CA 1
ATOM 3590 C C . GLU A 1 489 ? -21.742 -10.228 14.670 1.00 88.25 489 GLU A C 1
ATOM 3592 O O . GLU A 1 489 ? -20.745 -10.468 13.986 1.00 88.25 489 GLU A O 1
ATOM 3597 N N . GLN A 1 490 ? -22.855 -9.699 14.162 1.00 89.81 490 GLN A N 1
ATOM 3598 C CA . GLN A 1 490 ? -22.958 -9.284 12.768 1.00 89.81 490 GLN A CA 1
ATOM 3599 C C . GLN A 1 490 ? -21.915 -8.207 12.443 1.00 89.81 490 GLN A C 1
ATOM 3601 O O . GLN A 1 490 ? -21.188 -8.356 11.463 1.00 89.81 490 GLN A O 1
ATOM 3606 N N . LEU A 1 491 ? -21.764 -7.193 13.300 1.00 89.88 491 LEU A N 1
ATOM 3607 C CA . LEU A 1 491 ? -20.773 -6.126 13.135 1.00 89.88 491 LEU A CA 1
ATOM 3608 C C . LEU A 1 491 ? -19.353 -6.685 13.076 1.00 89.88 491 LEU A C 1
ATOM 3610 O O . LEU A 1 491 ? -18.597 -6.370 12.163 1.00 89.88 491 LEU A O 1
ATOM 3614 N N . ARG A 1 492 ? -19.010 -7.601 13.986 1.00 92.06 492 ARG A N 1
ATOM 3615 C CA . ARG A 1 492 ? -17.705 -8.276 13.984 1.00 92.06 492 ARG A CA 1
ATOM 3616 C C . ARG A 1 492 ? -17.438 -9.043 12.684 1.00 92.06 492 ARG A C 1
ATOM 3618 O O . ARG A 1 492 ? -16.294 -9.105 12.242 1.00 92.06 492 ARG A O 1
ATOM 3625 N N . VAL A 1 493 ? -18.460 -9.666 12.092 1.00 90.44 493 VAL A N 1
ATOM 3626 C CA . VAL A 1 493 ? -18.324 -10.385 10.814 1.00 90.44 493 VAL A CA 1
ATOM 3627 C C . VAL A 1 493 ? -18.111 -9.413 9.656 1.00 90.44 493 VAL A C 1
ATOM 3629 O O . VAL A 1 493 ? -17.210 -9.654 8.857 1.00 90.44 493 VAL A O 1
ATOM 3632 N N . VAL A 1 494 ? -18.879 -8.322 9.584 1.00 91.44 494 VAL A N 1
ATOM 3633 C CA . VAL A 1 494 ? -18.734 -7.317 8.515 1.00 91.44 494 VAL A CA 1
ATOM 3634 C C . VAL A 1 494 ? -17.372 -6.626 8.600 1.00 91.44 494 VAL A C 1
ATOM 3636 O O . VAL A 1 494 ? -16.651 -6.596 7.611 1.00 91.44 494 VAL A O 1
ATOM 3639 N N . VAL A 1 495 ? -16.951 -6.191 9.790 1.00 92.56 495 VAL A N 1
ATOM 3640 C CA . VAL A 1 495 ? -15.628 -5.574 10.004 1.00 92.56 495 VAL A CA 1
ATOM 3641 C C . VAL A 1 495 ? -14.486 -6.533 9.632 1.00 92.56 495 VAL A C 1
ATOM 3643 O O . VAL A 1 495 ? -13.488 -6.128 9.042 1.00 92.56 495 VAL A O 1
ATOM 3646 N N . ARG A 1 496 ? -14.636 -7.838 9.903 1.00 93.06 496 ARG A N 1
ATOM 3647 C CA . ARG A 1 496 ? -13.653 -8.841 9.463 1.00 93.06 496 ARG A CA 1
ATOM 3648 C C . ARG A 1 496 ? -13.606 -8.979 7.938 1.00 93.06 496 ARG A C 1
ATOM 3650 O O . ARG A 1 496 ? -12.527 -9.203 7.398 1.00 93.06 496 ARG A O 1
ATOM 3657 N N . LEU A 1 497 ? -14.750 -8.903 7.260 1.00 90.88 497 LEU A N 1
ATOM 3658 C CA . LEU A 1 497 ? -14.815 -8.937 5.798 1.00 90.88 497 LEU A CA 1
ATOM 3659 C C . LEU A 1 497 ? -14.152 -7.703 5.184 1.00 90.88 497 LEU A C 1
ATOM 3661 O O . LEU A 1 497 ? -13.353 -7.854 4.266 1.00 90.88 497 LEU A O 1
ATOM 3665 N N . GLU A 1 498 ? -14.408 -6.518 5.739 1.00 93.06 498 GLU A N 1
ATOM 3666 C CA . GLU A 1 498 ? -13.717 -5.283 5.352 1.00 93.06 498 GLU A CA 1
ATOM 3667 C C . GLU A 1 498 ? -12.200 -5.423 5.495 1.00 93.06 498 GLU A C 1
ATOM 3669 O O . GLU A 1 498 ? -11.469 -5.104 4.562 1.00 93.06 498 GLU A O 1
ATOM 3674 N N . ALA A 1 499 ? -11.720 -5.975 6.616 1.00 93.25 499 ALA A N 1
ATOM 3675 C CA . ALA A 1 499 ? -10.292 -6.210 6.827 1.00 93.25 499 ALA A CA 1
ATOM 3676 C C . ALA A 1 499 ? -9.683 -7.100 5.733 1.00 93.25 499 ALA A C 1
ATOM 3678 O O . ALA A 1 499 ? -8.604 -6.808 5.230 1.00 93.25 499 ALA A O 1
ATOM 3679 N N . ILE A 1 500 ? -10.374 -8.179 5.351 1.00 92.19 500 ILE A N 1
ATOM 3680 C CA . ILE A 1 500 ? -9.906 -9.106 4.310 1.00 92.19 500 ILE A CA 1
ATOM 3681 C C . ILE A 1 500 ? -9.870 -8.414 2.943 1.00 92.19 500 ILE A C 1
ATOM 3683 O O . ILE A 1 500 ? -8.875 -8.538 2.231 1.00 92.19 500 ILE A O 1
ATOM 3687 N N . LEU A 1 501 ? -10.918 -7.665 2.589 1.00 90.06 501 LEU A N 1
ATOM 3688 C CA . LEU A 1 501 ? -10.989 -6.928 1.323 1.00 90.06 501 LEU A CA 1
ATOM 3689 C C . LEU A 1 501 ? -9.876 -5.880 1.218 1.00 90.06 501 LEU A C 1
ATOM 3691 O O . LEU A 1 501 ? -9.188 -5.811 0.203 1.00 90.06 501 LEU A O 1
ATOM 3695 N N . LEU A 1 502 ? -9.648 -5.111 2.284 1.00 91.06 502 LEU A N 1
ATOM 3696 C CA . LEU A 1 502 ? -8.616 -4.077 2.308 1.00 91.06 502 LEU A CA 1
ATOM 3697 C C . LEU A 1 502 ? -7.203 -4.664 2.289 1.00 91.06 502 LEU A C 1
ATOM 3699 O O . LEU A 1 502 ? -6.355 -4.171 1.553 1.00 91.06 502 LEU A O 1
ATOM 3703 N N . LEU A 1 503 ? -6.946 -5.749 3.027 1.00 89.88 503 LEU A N 1
ATOM 3704 C CA . LEU A 1 503 ? -5.663 -6.457 2.946 1.00 89.88 503 LEU A CA 1
ATOM 3705 C C . LEU A 1 503 ? -5.422 -7.042 1.547 1.00 89.88 503 LEU A C 1
ATOM 3707 O O . LEU A 1 503 ? -4.289 -7.043 1.074 1.00 89.88 503 LEU A O 1
ATOM 3711 N N . SER A 1 504 ? -6.481 -7.477 0.861 1.00 86.69 504 SER A N 1
ATOM 3712 C CA . SER A 1 504 ? -6.394 -7.931 -0.532 1.00 86.69 504 SER A CA 1
ATOM 3713 C C . SER A 1 504 ? -6.048 -6.777 -1.477 1.00 86.69 504 SER A C 1
ATOM 3715 O O . SER A 1 504 ? -5.189 -6.934 -2.335 1.00 86.69 504 SER A O 1
ATOM 3717 N N . ALA A 1 505 ? -6.635 -5.590 -1.283 1.00 87.69 505 ALA A N 1
ATOM 3718 C CA . ALA A 1 505 ? -6.287 -4.396 -2.060 1.00 87.69 505 ALA A CA 1
ATOM 3719 C C . ALA A 1 505 ? -4.824 -3.949 -1.843 1.00 87.69 505 ALA A C 1
ATOM 3721 O O . ALA A 1 505 ? -4.160 -3.504 -2.782 1.00 87.69 505 ALA A O 1
ATOM 3722 N N . VAL A 1 506 ? -4.295 -4.099 -0.621 1.00 85.44 506 VAL A N 1
ATOM 3723 C CA . VAL A 1 506 ? -2.870 -3.865 -0.318 1.00 85.44 506 VAL A CA 1
ATOM 3724 C C . VAL A 1 506 ? -1.984 -4.886 -1.031 1.00 85.44 506 VAL A C 1
ATOM 3726 O O . VAL A 1 506 ? -0.972 -4.504 -1.611 1.00 85.44 506 VAL A O 1
ATOM 3729 N N . LEU A 1 507 ? -2.376 -6.163 -1.049 1.00 80.56 507 LEU A N 1
ATOM 3730 C CA . LEU A 1 507 ? -1.644 -7.204 -1.772 1.00 80.56 507 LEU A CA 1
ATOM 3731 C C . LEU A 1 507 ? -1.595 -6.919 -3.280 1.00 80.56 507 LEU A C 1
ATOM 3733 O O . LEU A 1 507 ? -0.515 -6.948 -3.859 1.00 80.56 507 LEU A O 1
ATOM 3737 N N . VAL A 1 508 ? -2.729 -6.559 -3.894 1.00 79.31 508 VAL A N 1
ATOM 3738 C CA . VAL A 1 508 ? -2.782 -6.130 -5.306 1.00 79.31 508 VAL A CA 1
ATOM 3739 C C . VAL A 1 508 ? -1.843 -4.947 -5.549 1.00 79.31 508 VAL A C 1
ATOM 3741 O O . VAL A 1 508 ? -1.114 -4.941 -6.532 1.00 79.31 508 VAL A O 1
ATOM 3744 N N . THR A 1 509 ? -1.795 -3.979 -4.626 1.00 76.56 509 THR A N 1
ATOM 3745 C CA . THR A 1 509 ? -0.874 -2.833 -4.734 1.00 76.56 509 THR A CA 1
ATOM 3746 C C . THR A 1 509 ? 0.589 -3.275 -4.754 1.00 76.56 509 THR A C 1
ATOM 3748 O O . THR A 1 509 ? 1.361 -2.746 -5.540 1.00 76.56 509 THR A O 1
ATOM 3751 N N . ALA A 1 510 ? 0.984 -4.249 -3.934 1.00 69.00 510 ALA A N 1
ATOM 3752 C CA . ALA A 1 510 ? 2.358 -4.746 -3.957 1.00 69.00 510 ALA A CA 1
ATOM 3753 C C . ALA A 1 510 ? 2.713 -5.494 -5.244 1.00 69.00 510 ALA A C 1
ATOM 3755 O O . ALA A 1 510 ? 3.836 -5.355 -5.716 1.00 69.00 510 ALA A O 1
ATOM 3756 N N . PHE A 1 511 ? 1.764 -6.222 -5.836 1.00 66.12 511 PHE A N 1
ATOM 3757 C CA . PHE A 1 511 ? 1.959 -6.794 -7.168 1.00 66.12 511 PHE A CA 1
ATOM 3758 C C . PHE A 1 511 ? 2.099 -5.707 -8.240 1.00 66.12 511 PHE A C 1
ATOM 3760 O O . PHE A 1 511 ? 2.995 -5.807 -9.065 1.00 66.12 511 PHE A O 1
ATOM 3767 N N . MET A 1 512 ? 1.286 -4.642 -8.194 1.00 66.75 512 MET A N 1
ATOM 3768 C CA . MET A 1 512 ? 1.415 -3.512 -9.128 1.00 66.75 512 MET A CA 1
ATOM 3769 C C . MET A 1 512 ? 2.780 -2.825 -9.013 1.00 66.75 512 MET A C 1
ATOM 3771 O O . MET A 1 512 ? 3.423 -2.556 -10.017 1.00 66.75 512 MET A O 1
ATOM 3775 N N . VAL A 1 513 ? 3.230 -2.557 -7.786 1.00 60.06 513 VAL A N 1
ATOM 3776 C CA . VAL A 1 513 ? 4.504 -1.870 -7.532 1.00 60.06 513 VAL A CA 1
ATOM 3777 C C . VAL A 1 513 ? 5.711 -2.750 -7.862 1.00 60.06 513 VAL A C 1
ATOM 3779 O O . VAL A 1 513 ? 6.765 -2.215 -8.178 1.00 60.06 513 VAL A O 1
ATOM 3782 N N . GLY A 1 514 ? 5.570 -4.073 -7.753 1.00 52.16 514 GLY A N 1
ATOM 3783 C CA . GLY A 1 514 ? 6.616 -5.030 -8.105 1.00 52.16 514 GLY A CA 1
ATOM 3784 C C . GLY A 1 514 ? 6.679 -5.400 -9.583 1.00 52.16 514 GLY A C 1
ATOM 3785 O O . GLY A 1 514 ? 7.683 -5.953 -9.995 1.00 52.16 514 GLY A O 1
ATOM 3786 N N . ALA A 1 515 ? 5.615 -5.145 -10.346 1.00 46.44 515 ALA A N 1
ATOM 3787 C CA . ALA A 1 515 ? 5.627 -5.248 -11.804 1.00 46.44 515 ALA A CA 1
ATOM 3788 C C . ALA A 1 515 ? 6.159 -3.956 -12.452 1.00 46.44 515 ALA A C 1
ATOM 3790 O O . ALA A 1 515 ? 6.708 -3.991 -13.537 1.00 46.44 515 ALA A O 1
ATOM 3791 N N . ALA A 1 516 ? 6.021 -2.808 -11.784 1.00 42.41 516 ALA A N 1
ATOM 3792 C CA . ALA A 1 516 ? 6.536 -1.520 -12.260 1.00 42.41 516 ALA A CA 1
ATOM 3793 C C . ALA A 1 516 ? 8.020 -1.264 -11.903 1.00 42.41 516 ALA A C 1
ATOM 3795 O O . ALA A 1 516 ? 8.475 -0.121 -11.941 1.00 42.41 516 ALA A O 1
ATOM 3796 N N . SER A 1 517 ? 8.753 -2.284 -11.444 1.00 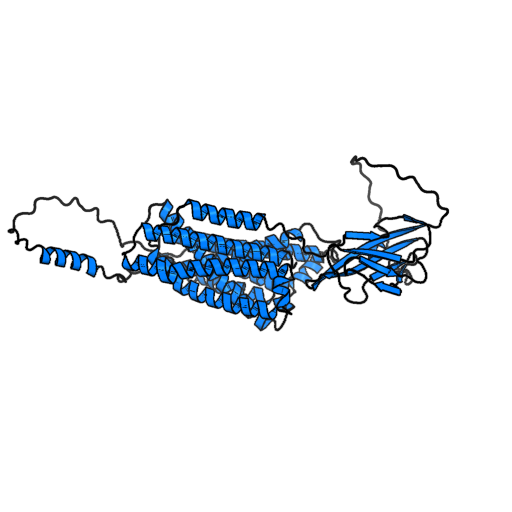35.97 517 SER A N 1
ATOM 3797 C CA . SER A 1 517 ? 10.156 -2.209 -11.004 1.00 35.97 517 SER A CA 1
ATOM 3798 C C . SER A 1 517 ? 10.904 -3.460 -11.389 1.00 35.97 517 SER A C 1
ATOM 3800 O O . SER A 1 517 ? 12.089 -3.330 -11.743 1.00 35.97 517 SER A O 1
#

Nearest PDB structures (foldseek):
  6nfq-assembly1_A  TM=8.451E-01  e=2.724E-06  Pseudomonas fluorescens
  5icu-assembly1_A  TM=8.525E-01  e=4.972E-06  Methylosinus trichosporium OB3b
  6nfr-assembly1_A  TM=8.399E-01  e=5.455E-06  Pseudomonas fluorescens
  6nfs-assembly1_A  TM=8.413E-01  e=9.078E-06  Pseudomonas fluorescens
  2ha1-assembly1_A  TM=3.834E-01  e=4.008E-01  Homo sapiens

Secondary structure (DSSP, 8-state):
-PPPHHHHHHHHHHHHHHHHH------S--EEEEESPTT-EEES-EEEEEEEESS--B--SS-EEEE-TTS-EE--SEEEESSSSEEEEEEEEEEPSEEEEEEEEEE-TTS-EEEEEEEEEEEPTTSPP---------------PPPPP------TTPPPPHHHHS--SSTT--TTGGGHHHHHHHHHHHHHHHHHHHHHHHHT--B-HHHHHHHHHHHHHHHHHHHHHHHHHHHHHHHHHTTTS-HHHHHHHHHHSHHHHHHHHHHHHHHHHHHHS---EEEPPPPP-SS-THHHHHHHHHHHHHTTPPPPP-----S-S--------SS--EEE---GGGHHHHHHHHHHHHHGGGSTHHHHSS-HHHHHHHHHHHHHHHIIIIIHHHHHHHHHHHHHHTT----HHHHHHHHHHHHHHHHHHHHHHHHHHHHHH-S-STHHHHSHHHHHHHHHHHHHHHHHHHHHHIIIIIHHHHHHTTS-HHHHHHHHHHHHHHHHHHHHHHHHHHHHHHH--

Radius of gyration: 32.96 Å; Cα contacts (8 Å, |Δi|>4): 739; chains: 1; bounding box: 101×54×105 Å

Mean predicted aligned error: 16.42 Å

pLDDT: mean 75.64, std 20.19, range [26.56, 97.81]

Foldseek 3Di:
DFDPPVVLVVLLVVLVVVVVVPDVPPQDWDWDAKVVGFAAEEEDFAFKIKTFIPAAWADDDQFKWKQAQQLDIDGFPDWDDDHNGMIMGGHPPTGDFFKMKIKGWIARPLRDIDIFMGIYGYDYPPDDDPDDDDDDDDDDDDDDDDDDDDDDPDDPPRHDDRVNVGDDLPVQQDPLLLCLLVLVLLQLVLLLQQLQLVLLLAFFDWDALVLLVVSLVSNLSSLVSLLSSLVSNLVSQLSSCCVPHPSVVSNVVCCPALSVLLSVLSNQLSVLRNFLSDDDKDDDDFDPPPPPPVVVVVVVVVVVVVPPDDDDDDDDDDDDPDPPPPVPPTPGIIGDDRDPSNVSSVVSLCSNLQSQLSDDCLVVFDPSVLLSVLSSLQSSLLSNQLNNLVSLLVLLVVCVVVVHDSVNLSSLVRSLVSNVVSLVSNVVSVVVNCVRSDPDPVCLPPPPLNVLVVVLVVLSVVLVVLSCCCVPPLSVVCVVVVNDPSSSVSSSSSSVSSNSSSVSSSVSVSSSVSVVD

Solvent-accessible surface area (backbone atoms only — not comparable to full-atom values): 28119 Å² total; per-residue (Å²): 132,82,82,55,78,64,53,61,54,46,50,52,49,48,51,50,47,53,59,63,67,50,58,81,74,82,74,65,53,43,86,66,51,46,43,75,40,73,76,37,76,43,77,49,73,49,39,67,39,37,42,34,36,73,36,48,51,43,81,70,79,95,31,59,39,33,32,44,59,79,27,47,81,41,66,55,74,41,76,48,62,92,74,43,26,46,39,43,31,34,37,79,76,53,46,67,68,33,55,33,38,39,34,41,46,30,24,25,91,86,69,49,79,47,58,44,53,45,38,33,30,27,39,65,85,83,72,84,78,82,75,91,76,84,89,81,91,85,91,80,90,80,90,78,83,84,83,77,90,76,85,84,80,80,68,93,83,71,49,64,51,65,76,72,64,52,66,39,85,62,84,61,67,49,85,54,51,79,43,37,35,59,22,51,38,39,24,54,50,8,47,23,34,15,54,1,20,51,52,33,40,71,67,40,49,71,38,50,73,69,54,54,50,51,37,39,51,44,15,20,50,9,10,49,31,18,29,55,14,33,50,50,44,50,53,26,54,28,54,59,43,32,80,82,42,56,64,68,57,20,45,50,52,45,55,72,34,60,55,26,48,20,36,51,30,27,36,54,16,10,49,26,20,38,63,10,53,56,95,44,82,39,76,53,73,81,72,75,65,91,62,70,70,62,60,66,57,50,52,52,50,49,50,57,67,70,60,78,68,78,84,77,81,93,76,80,97,82,77,80,98,73,76,89,70,67,77,88,79,86,85,76,51,32,30,67,45,84,51,83,61,26,48,39,28,59,56,14,51,61,37,43,35,54,22,48,33,33,40,70,62,18,70,78,42,80,58,36,70,58,44,9,49,31,44,23,42,22,52,50,16,42,7,46,34,50,17,26,35,45,48,51,39,50,49,46,51,49,27,53,74,71,71,43,82,60,60,50,66,63,40,46,58,48,40,49,60,56,35,51,53,18,48,52,41,24,51,53,24,45,52,52,50,50,64,69,71,47,91,52,79,63,43,42,75,75,34,69,66,26,42,52,50,51,52,36,52,50,36,48,51,55,30,51,51,53,49,48,46,41,63,73,46,48,47,54,52,31,60,77,58,74,63,40,67,70,54,46,51,49,50,54,52,53,44,41,49,34,34,52,34,46,52,48,34,52,52,53,48,30,52,54,59,39,71,78,105